Protein AF-A0A2V9L5K6-F1 (afdb_monomer_lite)

pLDDT: mean 74.14, std 23.18, range [28.92, 97.75]

Foldseek 3Di:
DDDDDDDDDDDDDPDPPDPPPPDDPDPDPPPPPPPPPDDPDDPAWDKAWAFWQDFDQFWTWGCRPNDIDIEGEPGHCPLPHDGRWTKIFTWDADPNHTHTPDIDTDLKGFPDALVCVLVQFAEEEEAEAEPAPPCPLVVVLLQVLCCVQSVHHYDDNVLLVVLVVVLVVVVVVVVCPPDDDDQVNQQDPVPRDGNPPVNPVRPDDDDDDDDDDDDDDDDDDDDDDDQDFDDQLQQQDSNPRDGHPVRSVPPDSPPPDDDDDDDDDDDPAPPPRDSFLSSCVNNVGFKYKYKYKDKDKFWDWLQWTADQHDIDGLEDPVCPVVSVVDPDIDTDIFIFIKIWIFIAGSRGHTRMIGIHTDTTQWHDDDPDRDIDGRHVVNVVVPVVSSSVVSCVRCVSSNDDDDPPPDPPDD

Sequence (410 aa):
MAEKGLMAMGIHRASIFRRLASAFALVLLGIPVGCLAREKRPSATTKAVGLVTAVDSAHLSILVGEQDVTLTTQEDFTEKVGPGARVTAWYSSKSGVNTLDWLEYPRETFALPPEQLRSQVRKVIILPNSQVPDADRLFEQIAKYVESNFGWYVAPRALAEEVRDRTLKVSSRSVDASRSPSALDSIDPETGEFDIGRYTEGKVEPKERGQAEARPRAAAGATSSAARPASTLDAIDPATGEFDMARYLQAPTQTRAGARSAPASPGPGPAPGSLIPTVAAETHVDAVLEADVVEVQAPLHRLVASWDGVEEPIAGKGSETIAKLFVLPVRGVVPASTLVLKLWDSRGNLMWSNRSGFAVLAVKEGMGNKLRERPLPEVLRNTAGVDRWLATVFASWASTPEPDAGATVR

Structure (mmCIF, N/CA/C/O backbone):
data_AF-A0A2V9L5K6-F1
#
_entry.id   AF-A0A2V9L5K6-F1
#
loop_
_atom_site.group_PDB
_atom_site.id
_atom_site.type_symbol
_atom_site.label_atom_id
_atom_site.label_alt_id
_atom_site.label_comp_id
_atom_site.label_asym_id
_atom_site.label_entity_id
_atom_site.label_seq_id
_atom_site.pdbx_PDB_ins_code
_atom_site.Cartn_x
_atom_site.Cartn_y
_atom_site.Cartn_z
_atom_site.occupancy
_atom_site.B_iso_or_equiv
_atom_site.auth_seq_id
_atom_site.auth_comp_id
_atom_site.auth_asym_id
_atom_site.auth_atom_id
_atom_site.pdbx_PDB_model_num
ATOM 1 N N . MET A 1 1 ? 87.630 -32.229 -24.831 1.00 38.72 1 MET A N 1
ATOM 2 C CA . MET A 1 1 ? 88.345 -31.307 -23.926 1.00 38.72 1 MET A CA 1
ATOM 3 C C . MET A 1 1 ? 87.337 -30.319 -23.374 1.00 38.72 1 MET A C 1
ATOM 5 O O . MET A 1 1 ? 86.568 -29.802 -24.169 1.00 38.72 1 MET A O 1
ATOM 9 N N . ALA A 1 2 ? 87.393 -30.123 -22.053 1.00 40.50 2 ALA A N 1
ATOM 10 C CA . ALA A 1 2 ? 86.672 -29.170 -21.196 1.00 40.50 2 ALA A CA 1
ATOM 11 C C . ALA A 1 2 ? 85.132 -29.310 -21.155 1.00 40.50 2 ALA A C 1
ATOM 13 O O . ALA A 1 2 ? 84.457 -29.035 -22.135 1.00 40.50 2 ALA A O 1
ATOM 14 N N . GLU A 1 3 ? 84.525 -29.944 -20.145 1.00 36.38 3 GLU A N 1
ATOM 15 C CA . GLU A 1 3 ? 84.414 -29.626 -18.698 1.00 36.38 3 GLU A CA 1
ATOM 16 C C . GLU A 1 3 ? 83.387 -28.539 -18.323 1.00 36.38 3 GLU A C 1
ATOM 18 O O . GLU A 1 3 ? 83.535 -27.384 -18.702 1.00 36.38 3 GLU A O 1
ATOM 23 N N . LYS A 1 4 ? 82.502 -28.953 -17.393 1.00 39.78 4 LYS A N 1
ATOM 24 C CA . LYS A 1 4 ? 81.854 -28.197 -16.296 1.00 39.78 4 LYS A CA 1
ATOM 25 C C . LYS A 1 4 ? 80.722 -27.224 -16.698 1.00 39.78 4 LYS A C 1
ATOM 27 O O . LYS A 1 4 ? 80.858 -26.453 -17.626 1.00 39.78 4 LYS A O 1
ATOM 32 N N . GLY A 1 5 ? 79.566 -27.176 -16.031 1.00 43.44 5 GLY A N 1
ATOM 33 C CA . GLY A 1 5 ? 79.231 -27.651 -14.692 1.00 43.44 5 GLY A CA 1
ATOM 34 C C . GLY A 1 5 ? 77.751 -28.006 -14.517 1.00 43.44 5 GLY A C 1
ATOM 35 O O . GLY A 1 5 ? 76.842 -27.342 -15.005 1.00 43.44 5 GLY A O 1
ATOM 36 N N . LEU A 1 6 ? 77.592 -29.099 -13.783 1.00 39.59 6 LEU A N 1
ATOM 37 C CA . LEU A 1 6 ? 76.429 -29.622 -13.087 1.00 39.59 6 LEU A CA 1
ATOM 38 C C . LEU A 1 6 ? 76.125 -28.744 -11.855 1.00 39.59 6 LEU A C 1
ATOM 40 O O . LEU A 1 6 ? 77.075 -28.367 -11.175 1.00 39.59 6 LEU A O 1
ATOM 44 N N . MET A 1 7 ? 74.848 -28.482 -11.552 1.00 36.16 7 MET A N 1
ATOM 45 C CA . MET A 1 7 ? 74.203 -28.464 -10.213 1.00 36.16 7 MET A CA 1
ATOM 46 C C . MET A 1 7 ? 72.877 -27.687 -10.326 1.00 36.16 7 MET A C 1
ATOM 48 O O . MET A 1 7 ? 72.876 -26.519 -10.683 1.00 36.16 7 MET A O 1
ATOM 52 N N . ALA A 1 8 ? 71.711 -28.333 -10.282 1.00 37.94 8 ALA A N 1
ATOM 53 C CA . ALA A 1 8 ? 71.059 -28.999 -9.147 1.00 37.94 8 ALA A CA 1
ATOM 54 C C . ALA A 1 8 ? 70.139 -28.051 -8.355 1.00 37.94 8 ALA A C 1
ATOM 56 O O . ALA A 1 8 ? 70.500 -26.920 -8.062 1.00 37.94 8 ALA A O 1
ATOM 57 N N . MET A 1 9 ? 68.994 -28.620 -7.953 1.00 34.00 9 MET A N 1
ATOM 58 C CA . MET A 1 9 ? 68.005 -28.125 -6.982 1.00 34.00 9 MET A CA 1
ATOM 59 C C . MET A 1 9 ? 67.113 -26.951 -7.436 1.00 34.00 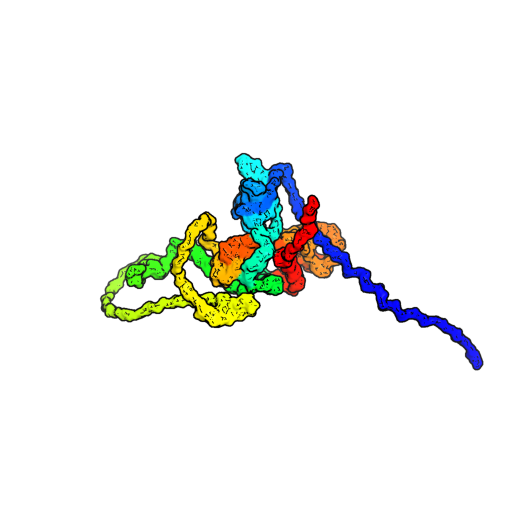9 MET A C 1
ATOM 61 O O . MET A 1 9 ? 67.586 -25.919 -7.872 1.00 34.00 9 MET A O 1
ATOM 65 N N . GLY A 1 10 ? 65.788 -27.009 -7.324 1.00 33.97 10 GLY A N 1
ATOM 66 C CA . GLY A 1 10 ? 64.962 -27.997 -6.651 1.00 33.97 10 GLY A CA 1
ATOM 67 C C . GLY A 1 10 ? 63.493 -27.860 -7.033 1.00 33.97 10 GLY A C 1
ATOM 68 O O . GLY A 1 10 ? 62.964 -26.781 -7.289 1.00 33.97 10 GLY A O 1
ATOM 69 N N . ILE A 1 11 ? 62.855 -29.021 -7.054 1.00 45.59 11 ILE A N 1
ATOM 70 C CA . ILE A 1 11 ? 61.417 -29.230 -7.072 1.00 45.59 11 ILE A CA 1
ATOM 71 C C . ILE A 1 11 ? 60.847 -28.649 -5.776 1.00 45.59 11 ILE A C 1
ATOM 73 O O . ILE A 1 11 ? 61.134 -29.180 -4.710 1.00 45.59 11 ILE A O 1
ATOM 77 N N . HIS A 1 12 ? 60.030 -27.597 -5.861 1.00 38.12 12 HIS A N 1
ATOM 78 C CA . HIS A 1 12 ? 58.938 -27.327 -4.917 1.00 38.12 12 HIS A CA 1
ATOM 79 C C . HIS A 1 12 ? 58.117 -26.109 -5.357 1.00 38.12 12 HIS A C 1
ATOM 81 O O . HIS A 1 12 ? 58.511 -24.971 -5.129 1.00 38.12 12 HIS A O 1
ATOM 87 N N . ARG A 1 13 ? 56.930 -26.358 -5.925 1.00 39.03 13 ARG A N 1
ATOM 88 C CA . ARG A 1 13 ? 55.628 -25.914 -5.377 1.00 39.03 13 ARG A CA 1
ATOM 89 C C . ARG A 1 13 ? 54.511 -26.106 -6.406 1.00 39.03 13 ARG A C 1
ATOM 91 O O . ARG A 1 13 ? 53.968 -25.166 -6.971 1.00 39.03 13 ARG A O 1
ATOM 98 N N . ALA A 1 14 ? 54.090 -27.360 -6.544 1.00 43.19 14 ALA A N 1
ATOM 99 C CA . ALA A 1 14 ? 52.667 -27.646 -6.633 1.00 43.19 14 ALA A CA 1
ATOM 100 C C . ALA A 1 14 ? 52.078 -27.397 -5.232 1.00 43.19 14 ALA A C 1
ATOM 102 O O . ALA A 1 14 ? 52.347 -28.169 -4.315 1.00 43.19 14 ALA A O 1
ATOM 103 N N . SER A 1 15 ? 51.414 -26.253 -5.039 1.00 47.47 15 SER A N 1
ATOM 104 C CA . SER A 1 15 ? 50.432 -25.949 -3.970 1.00 47.47 15 SER A CA 1
ATOM 105 C C . SER A 1 15 ? 50.264 -24.433 -3.785 1.00 47.47 15 SER A C 1
ATOM 107 O O . SER A 1 15 ? 50.561 -23.877 -2.735 1.00 47.47 15 SER A O 1
ATOM 109 N N . ILE A 1 16 ? 49.746 -23.739 -4.801 1.00 42.56 16 ILE A N 1
ATOM 110 C CA . ILE A 1 16 ? 49.091 -22.432 -4.600 1.00 42.56 16 ILE A CA 1
ATOM 111 C C . ILE A 1 16 ? 47.704 -22.501 -5.256 1.00 42.56 16 ILE A C 1
ATOM 113 O O . ILE A 1 16 ? 47.322 -21.720 -6.112 1.00 42.56 16 ILE A O 1
ATOM 117 N N . PHE A 1 17 ? 46.965 -23.539 -4.863 1.00 43.22 17 PHE A N 1
ATOM 118 C CA . PHE A 1 17 ? 45.523 -23.689 -5.031 1.00 43.22 17 PHE A CA 1
ATOM 119 C C . PHE A 1 17 ? 45.004 -24.143 -3.666 1.00 43.22 17 PHE A C 1
ATOM 121 O O . PHE A 1 17 ? 44.925 -25.335 -3.388 1.00 43.22 17 PHE A O 1
ATOM 128 N N . ARG A 1 18 ? 44.812 -23.178 -2.762 1.00 43.06 18 ARG A N 1
ATOM 129 C CA . ARG A 1 18 ? 44.017 -23.228 -1.516 1.00 43.06 18 ARG A CA 1
ATOM 130 C C . ARG A 1 18 ? 44.451 -22.040 -0.662 1.00 43.06 18 ARG A C 1
ATOM 132 O O . ARG A 1 18 ? 45.633 -21.921 -0.369 1.00 43.06 18 ARG A O 1
ATOM 139 N N . ARG A 1 19 ? 43.482 -21.232 -0.216 1.00 39.50 19 ARG A N 1
ATOM 140 C CA . ARG A 1 19 ? 43.604 -19.978 0.565 1.00 39.50 19 ARG A CA 1
ATOM 141 C C . ARG A 1 19 ? 43.652 -18.682 -0.255 1.00 39.50 19 ARG A C 1
ATOM 143 O O . ARG A 1 19 ? 44.576 -17.896 -0.132 1.00 39.50 19 ARG A O 1
ATOM 150 N N . LEU A 1 20 ? 42.608 -18.453 -1.047 1.00 34.72 20 LEU A N 1
ATOM 151 C CA . LEU A 1 20 ? 42.021 -17.117 -1.271 1.00 34.72 20 LEU A CA 1
ATOM 152 C C . LEU A 1 20 ? 40.519 -17.245 -1.611 1.00 34.72 20 LEU A C 1
ATOM 154 O O . LEU A 1 20 ? 39.944 -16.477 -2.368 1.00 34.72 20 LEU A O 1
ATOM 158 N N . ALA A 1 21 ? 39.886 -18.262 -1.024 1.00 41.84 21 ALA A N 1
ATOM 159 C CA . ALA A 1 21 ? 38.466 -18.264 -0.709 1.00 41.84 21 ALA A CA 1
ATOM 160 C C . ALA A 1 21 ? 38.393 -18.009 0.804 1.00 41.84 21 ALA A C 1
ATOM 162 O O . ALA A 1 21 ? 39.250 -18.525 1.523 1.00 41.84 21 ALA A O 1
ATOM 163 N N . SER A 1 22 ? 37.415 -17.220 1.251 1.00 43.25 22 SER A N 1
ATOM 164 C CA . SER A 1 22 ? 37.238 -16.697 2.623 1.00 43.25 22 SER A CA 1
ATOM 165 C C . SER A 1 22 ? 37.835 -15.311 2.891 1.00 43.25 22 SER A C 1
ATOM 167 O O . SER A 1 22 ? 38.705 -15.167 3.741 1.00 43.25 22 SER A O 1
ATOM 169 N N . ALA A 1 23 ? 37.326 -14.281 2.205 1.00 38.69 23 ALA A N 1
ATOM 170 C CA . ALA A 1 23 ? 37.220 -12.923 2.763 1.00 38.69 23 ALA A CA 1
ATOM 171 C C . ALA A 1 23 ? 36.282 -12.024 1.926 1.00 38.69 23 ALA A C 1
ATOM 173 O O . ALA A 1 23 ? 36.667 -10.927 1.555 1.00 38.69 23 ALA A O 1
ATOM 174 N N . PHE A 1 24 ? 35.073 -12.475 1.569 1.00 38.88 24 PHE A N 1
ATOM 175 C CA . PHE A 1 24 ? 34.048 -11.581 0.988 1.00 38.88 24 PHE A CA 1
ATOM 176 C C . PHE A 1 24 ? 32.620 -12.094 1.250 1.00 38.88 24 PHE A C 1
ATOM 178 O O . PHE A 1 24 ? 31.749 -12.073 0.390 1.00 38.88 24 PHE A O 1
ATOM 185 N N . ALA A 1 25 ? 32.391 -12.606 2.460 1.00 40.12 25 ALA A N 1
ATOM 186 C CA . ALA A 1 25 ? 31.081 -13.032 2.946 1.00 40.12 25 ALA A CA 1
ATOM 187 C C . ALA A 1 25 ? 30.922 -12.561 4.395 1.00 40.12 25 ALA A C 1
ATOM 189 O O . ALA A 1 25 ? 30.977 -13.352 5.330 1.00 40.12 25 ALA A O 1
ATOM 190 N N . LEU A 1 26 ? 30.852 -11.241 4.575 1.00 36.81 26 LEU A N 1
ATOM 191 C CA . LEU A 1 26 ? 30.445 -10.609 5.831 1.00 36.81 26 LEU A CA 1
ATOM 192 C C . LEU A 1 26 ? 30.088 -9.134 5.583 1.00 36.81 26 LEU A C 1
ATOM 194 O O . LEU A 1 26 ? 30.604 -8.225 6.223 1.00 36.81 26 LEU A O 1
ATOM 198 N N . VAL A 1 27 ? 29.187 -8.885 4.625 1.00 38.09 27 VAL A N 1
ATOM 199 C CA . VAL A 1 27 ? 28.310 -7.716 4.750 1.00 38.09 27 VAL A CA 1
ATOM 200 C C . VAL A 1 27 ? 27.248 -8.152 5.742 1.00 38.09 27 VAL A C 1
ATOM 202 O O . VAL A 1 27 ? 26.318 -8.880 5.402 1.00 38.09 27 VAL A O 1
ATOM 205 N N . LEU A 1 28 ? 27.504 -7.808 7.002 1.00 35.09 28 LEU A N 1
ATOM 206 C CA . LEU A 1 28 ? 26.550 -7.890 8.089 1.00 35.09 28 LEU A CA 1
ATOM 207 C C . LEU A 1 28 ? 25.177 -7.439 7.590 1.00 35.09 28 LEU A C 1
ATOM 209 O O . LEU A 1 28 ? 25.017 -6.316 7.111 1.00 35.09 28 LEU A O 1
ATOM 213 N N . LEU A 1 29 ? 24.204 -8.328 7.783 1.00 39.28 29 LEU A N 1
ATOM 214 C CA . LEU A 1 29 ? 22.830 -8.018 8.157 1.00 39.28 29 LEU A CA 1
ATOM 215 C C . LEU A 1 29 ? 22.841 -7.075 9.375 1.00 39.28 29 LEU A C 1
ATOM 217 O O . LEU A 1 29 ? 22.486 -7.445 10.487 1.00 39.28 29 LEU A O 1
ATOM 221 N N . GLY A 1 30 ? 23.306 -5.847 9.182 1.00 28.92 30 GLY A N 1
ATOM 222 C CA . GLY A 1 30 ? 22.837 -4.731 9.965 1.00 28.92 30 GLY A CA 1
ATOM 223 C C . GLY A 1 30 ? 21.522 -4.360 9.325 1.00 28.92 30 GLY A C 1
ATOM 224 O O . GLY A 1 30 ? 21.530 -3.668 8.316 1.00 28.92 30 GLY A O 1
ATOM 225 N N . ILE A 1 31 ? 20.411 -4.859 9.867 1.00 35.56 31 ILE A N 1
ATOM 226 C CA . ILE A 1 31 ? 19.128 -4.183 9.696 1.00 35.56 31 ILE A CA 1
ATOM 227 C C . ILE A 1 31 ? 19.414 -2.756 10.174 1.00 35.56 31 ILE A C 1
ATOM 229 O O . ILE A 1 31 ? 19.696 -2.585 11.366 1.00 35.56 31 ILE A O 1
ATOM 233 N N . PRO A 1 32 ? 19.452 -1.736 9.298 1.00 33.44 32 PRO A N 1
ATOM 234 C CA . PRO A 1 32 ? 19.466 -0.387 9.803 1.00 33.44 32 PRO A CA 1
ATOM 235 C C . PRO A 1 32 ? 18.114 -0.252 10.491 1.00 33.44 32 PRO A C 1
ATOM 237 O O . PRO A 1 32 ? 17.070 -0.226 9.842 1.00 33.44 32 PRO A O 1
ATOM 240 N N . VAL A 1 33 ? 18.122 -0.233 11.824 1.00 38.38 33 VAL A N 1
ATOM 241 C CA . VAL A 1 33 ? 17.042 0.387 12.581 1.00 38.38 33 VAL A CA 1
ATOM 242 C C . VAL A 1 33 ? 17.046 1.818 12.075 1.00 38.38 33 VAL A C 1
ATOM 244 O O . VAL A 1 33 ? 17.880 2.626 12.483 1.00 38.38 33 VAL A O 1
ATOM 247 N N . GLY A 1 34 ? 16.231 2.062 11.049 1.00 32.78 34 GLY A N 1
ATOM 248 C CA . GLY A 1 34 ? 16.159 3.331 10.365 1.00 32.78 34 GLY A CA 1
ATOM 249 C C . GLY A 1 34 ? 15.853 4.371 11.418 1.00 32.78 34 GLY A C 1
ATOM 250 O O . GLY A 1 34 ? 14.758 4.392 11.978 1.00 32.78 34 GLY A O 1
ATOM 251 N N . CYS A 1 35 ? 16.847 5.199 11.723 1.00 32.03 35 CYS A N 1
ATOM 252 C CA . CYS A 1 35 ? 16.640 6.441 12.432 1.00 32.03 35 CYS A CA 1
ATOM 253 C C . CYS A 1 35 ? 15.655 7.241 11.586 1.00 32.03 35 CYS A C 1
ATOM 255 O O . CYS A 1 35 ? 16.045 7.861 10.598 1.00 32.03 35 CYS A O 1
ATOM 257 N N . LEU A 1 36 ? 14.374 7.173 11.956 1.00 44.22 36 LEU A N 1
ATOM 258 C CA . LEU A 1 36 ? 13.336 8.049 11.440 1.00 44.22 36 LEU A CA 1
ATOM 259 C C . LEU A 1 36 ? 13.895 9.471 11.461 1.00 44.22 36 LEU A C 1
ATOM 261 O O . LEU A 1 36 ? 14.429 9.917 12.484 1.00 44.22 36 LEU A O 1
ATOM 265 N N . ALA A 1 37 ? 13.831 10.143 10.311 1.00 38.50 37 ALA A N 1
ATOM 266 C CA . ALA A 1 37 ? 14.190 11.542 10.181 1.00 38.50 37 ALA A CA 1
ATOM 267 C C . ALA A 1 37 ? 13.464 12.317 11.287 1.00 38.50 37 ALA A C 1
ATOM 269 O O . ALA A 1 37 ? 12.241 12.421 11.307 1.00 38.50 37 ALA A O 1
ATOM 270 N N . ARG A 1 38 ? 14.233 12.764 12.282 1.00 41.44 38 ARG A N 1
ATOM 271 C CA . ARG A 1 38 ? 13.716 13.383 13.499 1.00 41.44 38 ARG A CA 1
ATOM 272 C C . ARG A 1 38 ? 13.349 14.826 13.179 1.00 41.44 38 ARG A C 1
ATOM 274 O O . ARG A 1 38 ? 14.139 15.735 13.431 1.00 41.44 38 ARG A O 1
ATOM 281 N N . GLU A 1 39 ? 12.166 15.026 12.605 1.00 50.97 39 GLU A N 1
ATOM 282 C CA . GLU A 1 39 ? 11.529 16.338 12.584 1.00 50.97 39 GLU A CA 1
ATOM 283 C C . GLU A 1 39 ? 11.343 16.846 14.020 1.00 50.97 39 GLU A C 1
ATOM 285 O O . GLU A 1 39 ? 11.241 16.094 14.998 1.00 50.97 39 GLU A O 1
ATOM 290 N N . LYS A 1 40 ? 11.482 18.161 14.171 1.00 51.03 40 LYS A N 1
ATOM 291 C CA . LYS A 1 40 ? 11.751 18.828 15.444 1.00 51.03 40 LYS A CA 1
ATOM 292 C C . LYS A 1 40 ? 10.516 18.726 16.354 1.00 51.03 40 LYS A C 1
ATOM 294 O O . LYS A 1 40 ? 9.575 19.494 16.207 1.00 51.03 40 LYS A O 1
ATOM 299 N N . ARG A 1 41 ? 10.537 17.773 17.296 1.00 55.81 41 ARG A N 1
ATOM 300 C CA . ARG A 1 41 ? 9.456 17.518 18.272 1.00 55.81 41 ARG A CA 1
ATOM 301 C C . ARG A 1 41 ? 9.029 18.801 19.014 1.00 55.81 41 ARG A C 1
ATOM 303 O O . ARG A 1 41 ? 9.913 19.476 19.553 1.00 55.81 41 ARG A O 1
ATOM 310 N N . PRO A 1 42 ? 7.724 19.116 19.120 1.00 60.06 42 PRO A N 1
ATOM 311 C CA . PRO A 1 42 ? 7.254 20.249 19.912 1.00 60.06 42 PRO A CA 1
ATOM 312 C C . PRO A 1 42 ? 7.340 19.947 21.419 1.00 60.06 42 PRO A C 1
ATOM 314 O O . PRO A 1 42 ? 7.008 18.851 21.869 1.00 60.06 42 PRO A O 1
ATOM 317 N N . SER A 1 43 ? 7.789 20.922 22.214 1.00 63.22 43 SER A N 1
ATOM 318 C CA . SER A 1 43 ? 8.178 20.758 23.627 1.00 63.22 43 SER A CA 1
ATOM 319 C C . SER A 1 43 ? 7.032 20.772 24.654 1.00 63.22 43 SER A C 1
ATOM 321 O O . SER A 1 43 ? 7.303 20.617 25.840 1.00 63.22 43 SER A O 1
ATOM 323 N N . ALA A 1 44 ? 5.774 20.943 24.233 1.00 71.19 44 ALA A N 1
ATOM 324 C CA . ALA A 1 44 ? 4.602 21.042 25.117 1.00 71.19 44 ALA A CA 1
ATOM 325 C C . ALA A 1 44 ? 3.460 20.092 24.700 1.00 71.19 44 ALA A C 1
ATOM 327 O O . ALA A 1 44 ? 2.305 20.501 24.618 1.00 71.19 44 ALA A O 1
ATOM 328 N N . THR A 1 45 ? 3.794 18.839 24.383 1.00 85.62 45 THR A N 1
ATOM 329 C CA . THR A 1 45 ? 2.851 17.854 23.832 1.00 85.62 45 THR A CA 1
ATOM 330 C C . THR A 1 45 ? 2.637 16.677 24.780 1.00 85.62 45 THR A C 1
ATOM 332 O O . THR A 1 45 ? 3.585 16.148 25.364 1.00 85.62 45 THR A O 1
ATOM 335 N N . THR A 1 46 ? 1.381 16.259 24.938 1.00 94.38 46 THR A N 1
ATOM 336 C CA . THR A 1 46 ? 1.013 15.022 25.633 1.00 94.38 46 THR A CA 1
ATOM 337 C C . THR A 1 46 ? 1.194 13.851 24.678 1.00 94.38 46 THR A C 1
ATOM 339 O O . THR A 1 46 ? 0.827 13.940 23.509 1.00 94.38 46 THR A O 1
ATOM 342 N N . LYS A 1 47 ? 1.759 12.746 25.171 1.00 95.69 47 LYS A N 1
ATOM 343 C CA . LYS A 1 47 ? 1.986 11.525 24.392 1.00 95.69 47 LYS A CA 1
ATOM 344 C C . LYS A 1 47 ? 0.906 10.484 24.700 1.00 95.69 47 LYS A C 1
ATOM 346 O O . LYS A 1 47 ? 0.784 10.067 25.848 1.00 95.69 47 LYS A O 1
ATOM 351 N N . ALA A 1 48 ? 0.206 10.012 23.675 1.00 95.75 48 ALA A N 1
ATOM 352 C CA . ALA A 1 48 ? -0.704 8.869 23.714 1.00 95.75 48 ALA A CA 1
ATOM 353 C C . ALA A 1 48 ? -0.117 7.702 22.908 1.00 95.75 48 ALA A C 1
ATOM 355 O O . ALA A 1 48 ? 0.354 7.893 21.791 1.00 95.75 48 ALA A O 1
ATOM 356 N N . VAL A 1 49 ? -0.135 6.490 23.465 1.00 96.06 49 VAL A N 1
ATOM 357 C CA . VAL A 1 49 ? 0.252 5.253 22.763 1.00 96.06 49 VAL A CA 1
ATOM 358 C C . VAL A 1 49 ? -0.920 4.293 22.867 1.00 96.06 49 VAL A C 1
ATOM 360 O O . VAL A 1 49 ? -1.311 3.943 23.979 1.00 96.06 49 VAL A O 1
ATOM 363 N N . GLY A 1 50 ? -1.474 3.865 21.738 1.00 93.75 50 GLY A N 1
ATOM 364 C CA . GLY A 1 50 ? -2.714 3.093 21.743 1.00 93.75 50 GLY A CA 1
ATOM 365 C C . GLY A 1 50 ? -3.071 2.497 20.390 1.00 93.75 50 GLY A C 1
ATOM 366 O O . GLY A 1 50 ? -2.257 2.528 19.467 1.00 93.75 50 GLY A O 1
ATOM 367 N N . LEU A 1 51 ? -4.271 1.928 20.297 1.00 91.50 51 LEU A N 1
ATOM 368 C CA . LEU A 1 51 ? -4.826 1.373 19.060 1.00 91.50 51 LEU A CA 1
ATOM 369 C C . LEU A 1 51 ? -5.830 2.354 18.462 1.00 91.50 51 LEU A C 1
ATOM 371 O O . LEU A 1 51 ? -6.686 2.854 19.182 1.00 91.50 51 LEU A O 1
ATOM 375 N N . VAL A 1 52 ? -5.758 2.613 17.161 1.00 92.06 52 VAL A N 1
ATOM 376 C CA . VAL A 1 52 ? -6.764 3.433 16.479 1.00 92.06 52 VAL A CA 1
ATOM 377 C C . VAL A 1 52 ? -8.110 2.719 16.511 1.00 92.06 52 VAL A C 1
ATOM 379 O O . VAL A 1 52 ? -8.200 1.553 16.143 1.00 92.06 52 VAL A O 1
ATOM 382 N N . THR A 1 53 ? -9.161 3.398 16.953 1.00 90.19 53 THR A N 1
ATOM 383 C CA . THR A 1 53 ? -10.535 2.868 16.992 1.00 90.19 53 THR A CA 1
ATOM 384 C C . THR A 1 53 ? -11.364 3.386 15.827 1.00 90.19 53 THR A C 1
ATOM 386 O O . THR A 1 53 ? -12.162 2.645 15.257 1.00 90.19 53 THR A O 1
ATOM 389 N N . ALA A 1 54 ? -11.135 4.637 15.437 1.00 90.19 54 ALA A N 1
ATOM 390 C CA . ALA A 1 54 ? -11.776 5.285 14.305 1.00 90.19 54 ALA A CA 1
ATOM 391 C C . ALA A 1 54 ? -10.836 6.324 13.686 1.00 90.19 54 ALA A C 1
ATOM 393 O O . ALA A 1 54 ? -10.039 6.954 14.385 1.00 90.19 54 ALA A O 1
ATOM 394 N N . VAL A 1 55 ? -10.952 6.513 12.376 1.00 91.56 55 VAL A N 1
ATOM 395 C CA . VAL A 1 55 ? -10.223 7.527 11.614 1.00 91.56 55 VAL A CA 1
ATOM 396 C C . VAL A 1 55 ? -11.170 8.127 10.583 1.00 91.56 55 VAL A C 1
ATOM 398 O O . VAL A 1 55 ? -11.874 7.401 9.882 1.00 91.56 55 VAL A O 1
ATOM 401 N N . ASP A 1 56 ? -11.195 9.448 10.510 1.00 92.56 56 ASP A N 1
ATOM 402 C CA . ASP A 1 56 ? -11.830 10.210 9.443 1.00 92.56 56 ASP A CA 1
ATOM 403 C C . ASP A 1 56 ? -10.886 11.339 8.987 1.00 92.56 56 ASP A C 1
ATOM 405 O O . ASP A 1 56 ? -9.758 11.459 9.475 1.00 92.56 56 ASP A O 1
ATOM 409 N N . SER A 1 57 ? -11.313 12.148 8.016 1.00 90.12 57 SER A N 1
ATOM 410 C CA . SER A 1 57 ? -10.471 13.196 7.425 1.00 90.12 57 SER A CA 1
ATOM 411 C C . SER A 1 57 ? -10.073 14.312 8.404 1.00 90.12 57 SER A C 1
ATOM 413 O O . SER A 1 57 ? -9.157 15.076 8.113 1.00 90.12 57 SER A O 1
ATOM 415 N N . ALA A 1 58 ? -10.773 14.454 9.534 1.00 95.81 58 ALA A N 1
ATOM 416 C CA . ALA A 1 58 ? -10.579 15.520 10.519 1.00 95.81 58 ALA A CA 1
ATOM 417 C C . ALA A 1 58 ? -10.337 15.007 11.951 1.00 95.81 58 ALA A C 1
ATOM 419 O O . ALA A 1 58 ? -9.896 15.777 12.811 1.00 95.81 58 ALA A O 1
ATOM 420 N N . HIS A 1 59 ? -10.587 13.728 12.224 1.00 96.69 59 HIS A N 1
ATOM 421 C CA . HIS A 1 59 ? -10.509 13.129 13.546 1.00 96.69 59 HIS A CA 1
ATOM 422 C C . HIS A 1 59 ? -9.820 11.763 13.540 1.00 96.69 59 HIS A C 1
ATOM 424 O O . HIS A 1 59 ? -9.966 10.940 12.639 1.00 96.69 59 HIS A O 1
ATOM 430 N N . LEU A 1 60 ? -9.090 11.502 14.620 1.00 96.38 60 LEU A N 1
ATOM 431 C CA . LEU A 1 60 ? -8.436 10.234 14.904 1.00 96.38 60 LEU A CA 1
ATOM 432 C C . LEU A 1 60 ? -8.750 9.840 16.347 1.00 96.38 60 LEU A C 1
ATOM 434 O O . LEU A 1 60 ? -8.396 10.575 17.266 1.00 96.38 60 LEU A O 1
ATOM 438 N N . SER A 1 61 ? -9.395 8.696 16.553 1.00 96.69 61 SER A N 1
ATOM 439 C CA . SER A 1 61 ? -9.683 8.165 17.891 1.00 96.69 61 SER A CA 1
ATOM 440 C C . SER A 1 61 ? -8.723 7.028 18.226 1.00 96.69 61 SER A C 1
ATOM 442 O O . SER A 1 61 ? -8.475 6.151 17.395 1.00 96.69 61 SER A O 1
ATOM 444 N N . ILE A 1 62 ? -8.123 7.090 19.415 1.00 96.88 62 ILE A N 1
ATOM 445 C CA . ILE A 1 62 ? -7.086 6.166 19.877 1.00 96.88 62 ILE A CA 1
ATOM 446 C C . ILE A 1 62 ? -7.477 5.618 21.249 1.00 96.88 62 ILE A C 1
ATOM 448 O O . ILE A 1 62 ? -7.536 6.361 22.228 1.00 96.88 62 ILE A O 1
ATOM 452 N N . LEU A 1 63 ? -7.613 4.299 21.345 1.00 95.50 63 LEU A N 1
ATOM 453 C CA . LEU A 1 63 ? -7.765 3.581 22.602 1.00 95.50 63 LEU A CA 1
ATOM 454 C C . LEU A 1 63 ? -6.421 3.501 23.335 1.00 95.50 63 LEU A C 1
ATOM 456 O O . LEU A 1 63 ? -5.522 2.747 22.946 1.00 95.50 63 LEU A O 1
ATOM 460 N N . VAL A 1 64 ? -6.293 4.269 24.414 1.00 96.38 64 VAL A N 1
ATOM 461 C CA . VAL A 1 64 ? -5.135 4.313 25.313 1.00 96.38 64 VAL A CA 1
ATOM 462 C C . VAL A 1 64 ? -5.518 3.644 26.634 1.00 96.38 64 VAL A C 1
ATOM 464 O O . VAL A 1 64 ? -6.155 4.242 27.501 1.00 96.38 64 VAL A O 1
ATOM 467 N N . GLY A 1 65 ? -5.140 2.374 26.796 1.00 93.62 65 GLY A N 1
ATOM 468 C CA . GLY A 1 65 ? -5.628 1.559 27.911 1.00 93.62 65 GLY A CA 1
ATOM 469 C C . GLY A 1 65 ? -7.125 1.287 27.751 1.00 93.62 65 GLY A C 1
ATOM 470 O O . GLY A 1 65 ? -7.518 0.619 26.802 1.00 93.62 65 GLY A O 1
ATOM 471 N N . GLU A 1 66 ? -7.946 1.821 28.654 1.00 94.62 66 GLU A N 1
ATOM 472 C CA . GLU A 1 66 ? -9.417 1.722 28.600 1.00 94.62 66 GLU A CA 1
ATOM 473 C C . GLU A 1 66 ? -10.094 3.027 28.147 1.00 94.62 66 GLU A C 1
ATOM 475 O O . GLU A 1 66 ? -11.318 3.106 28.080 1.00 94.62 66 GLU A O 1
ATOM 480 N N . GLN A 1 67 ? -9.314 4.072 27.866 1.00 96.38 67 GLN A N 1
ATOM 481 C CA . GLN A 1 67 ? -9.833 5.389 27.505 1.00 96.38 67 GLN A CA 1
ATOM 482 C C . GLN A 1 67 ? -9.708 5.616 26.004 1.00 96.38 67 GLN A C 1
ATOM 484 O O . GLN A 1 67 ? -8.627 5.437 25.445 1.00 96.38 67 GLN A O 1
ATOM 489 N N . ASP A 1 68 ? -10.793 6.049 25.364 1.00 96.62 68 ASP A N 1
ATOM 490 C CA . ASP A 1 68 ? -10.746 6.503 23.976 1.00 96.62 68 ASP A CA 1
ATOM 491 C C . ASP A 1 68 ? -10.409 7.999 23.928 1.00 96.62 68 ASP A C 1
ATOM 493 O O . ASP A 1 68 ? -11.048 8.823 24.590 1.00 96.62 68 ASP A O 1
ATOM 497 N N . VAL A 1 69 ? -9.367 8.347 23.178 1.00 97.25 69 VAL A N 1
ATOM 498 C CA . VAL A 1 69 ? -8.880 9.715 23.013 1.00 97.25 69 VAL A CA 1
ATOM 499 C C . VAL A 1 69 ? -9.127 10.147 21.575 1.00 97.25 69 VAL A C 1
ATOM 501 O O . VAL A 1 69 ? -8.400 9.745 20.669 1.00 97.25 69 VAL A O 1
ATOM 504 N N . THR A 1 70 ? -10.115 11.016 21.369 1.00 97.75 70 THR A N 1
ATOM 505 C CA . THR A 1 70 ? -10.369 11.644 20.067 1.00 97.75 70 THR A CA 1
ATOM 506 C C . THR A 1 70 ? -9.469 12.862 19.876 1.00 97.75 70 THR A C 1
ATOM 508 O O . THR A 1 70 ? -9.434 13.775 20.706 1.00 97.75 70 THR A O 1
ATOM 511 N N . LEU A 1 71 ? -8.740 12.874 18.765 1.00 97.50 71 LEU A N 1
ATOM 512 C CA . LEU A 1 71 ? -7.812 13.916 18.352 1.00 97.50 71 LEU A CA 1
ATOM 513 C C . LEU A 1 71 ? -8.331 14.575 17.076 1.00 97.50 71 LEU A C 1
ATOM 515 O O . LEU A 1 71 ? -8.733 13.889 16.146 1.00 97.50 71 LEU A O 1
ATOM 519 N N . THR A 1 72 ? -8.301 15.902 17.017 1.00 97.06 72 THR A N 1
ATOM 520 C CA . THR A 1 72 ? -8.575 16.664 15.792 1.00 97.06 72 THR A CA 1
ATOM 521 C C . THR A 1 72 ? -7.284 16.823 15.005 1.00 97.06 72 THR A C 1
ATOM 523 O O . THR A 1 72 ? -6.266 17.214 15.575 1.00 97.06 72 THR A O 1
ATOM 526 N N . THR A 1 73 ? -7.320 16.552 13.709 1.00 95.56 73 THR A N 1
ATOM 527 C CA . THR A 1 73 ? -6.173 16.622 12.802 1.00 95.56 73 THR A CA 1
ATOM 528 C C . THR A 1 73 ? -6.433 17.607 11.661 1.00 95.56 73 THR A C 1
ATOM 530 O O . THR A 1 73 ? -7.576 17.845 11.281 1.00 95.56 73 THR A O 1
ATOM 533 N N . GLN A 1 74 ? -5.366 18.214 11.138 1.00 93.50 74 GLN A N 1
ATOM 534 C CA . GLN A 1 74 ? -5.403 19.001 9.895 1.00 93.50 74 GLN A CA 1
ATOM 535 C C . GLN A 1 74 ? -5.026 18.166 8.665 1.00 93.50 74 GLN A C 1
ATOM 537 O O . GLN A 1 74 ? -5.286 18.573 7.537 1.00 93.50 74 GLN A O 1
ATOM 542 N N . GLU A 1 75 ? -4.374 17.030 8.891 1.00 92.00 75 GLU A N 1
ATOM 543 C CA . GLU A 1 75 ? -3.952 16.091 7.865 1.00 92.00 75 GLU A CA 1
ATOM 544 C C . GLU A 1 75 ? -4.921 14.910 7.821 1.00 92.00 75 GLU A C 1
ATOM 546 O O . GLU A 1 75 ? -5.327 14.395 8.867 1.00 92.00 75 GLU A O 1
ATOM 551 N N . ASP A 1 76 ? -5.266 14.475 6.612 1.00 87.75 76 ASP A N 1
ATOM 552 C CA . ASP A 1 76 ? -6.091 13.293 6.404 1.00 87.75 76 ASP A CA 1
ATOM 553 C C . ASP A 1 76 ? -5.241 12.023 6.581 1.00 87.75 76 ASP A C 1
ATOM 555 O O . ASP A 1 76 ? -4.330 11.732 5.798 1.00 87.75 76 ASP A O 1
ATOM 559 N N . PHE A 1 77 ? -5.530 11.273 7.646 1.00 87.00 77 PHE A N 1
ATOM 560 C CA . PHE A 1 77 ? -4.848 10.019 7.970 1.00 87.00 77 PHE A CA 1
ATOM 561 C C . PHE A 1 77 ? -5.610 8.774 7.502 1.00 87.00 77 PHE A C 1
ATOM 563 O O . PHE A 1 77 ? -5.109 7.668 7.718 1.00 87.00 77 PHE A O 1
ATOM 570 N N . THR A 1 78 ? -6.763 8.913 6.838 1.00 79.00 78 THR A N 1
ATOM 571 C CA . THR A 1 78 ? -7.604 7.774 6.413 1.00 79.00 78 THR A CA 1
ATOM 572 C C . THR A 1 78 ? -6.883 6.813 5.465 1.00 79.00 78 THR A C 1
ATOM 574 O O . THR A 1 78 ? -7.140 5.610 5.472 1.00 79.00 78 THR A O 1
ATOM 577 N N . GLU A 1 79 ? -5.917 7.308 4.687 1.00 71.75 79 GLU A N 1
ATOM 578 C CA . GLU A 1 79 ? -5.081 6.479 3.813 1.00 71.75 79 GLU A CA 1
ATOM 579 C C . GLU A 1 79 ? -3.839 5.898 4.502 1.00 71.75 79 GLU A C 1
ATOM 581 O O . GLU A 1 79 ? -3.189 5.005 3.957 1.00 71.75 79 GLU A O 1
ATOM 586 N N . LYS A 1 80 ? -3.481 6.416 5.681 1.00 80.06 80 LYS A N 1
ATOM 587 C CA . LYS A 1 80 ? -2.206 6.137 6.360 1.00 80.06 80 LYS A CA 1
ATOM 588 C C . LYS A 1 80 ? -2.362 5.182 7.529 1.00 80.06 80 LYS A C 1
ATOM 590 O O . LYS A 1 80 ? -1.434 4.441 7.841 1.00 80.06 80 LYS A O 1
ATOM 595 N N . VAL A 1 81 ? -3.513 5.230 8.190 1.00 84.19 81 VAL A N 1
ATOM 596 C CA . VAL A 1 81 ? -3.773 4.509 9.428 1.00 84.19 81 VAL A CA 1
ATOM 597 C C . VAL A 1 81 ? -5.205 3.997 9.400 1.00 84.19 81 VAL A C 1
ATOM 599 O O . VAL A 1 81 ? -6.112 4.747 9.069 1.00 84.19 81 VAL A O 1
ATOM 602 N N . GLY A 1 82 ? -5.410 2.727 9.746 1.00 78.44 82 GLY A N 1
ATOM 603 C CA . GLY A 1 82 ? -6.739 2.127 9.876 1.00 78.44 82 GLY A CA 1
ATOM 604 C C . GLY A 1 82 ? -7.083 1.773 11.327 1.00 78.44 82 GLY A C 1
ATOM 605 O O . GLY A 1 82 ? -6.188 1.736 12.179 1.00 78.44 82 GLY A O 1
ATOM 606 N N . PRO A 1 83 ? -8.358 1.471 11.630 1.00 82.06 83 PRO A N 1
ATOM 607 C CA . PRO A 1 83 ? -8.740 0.884 12.912 1.00 82.06 83 PRO A CA 1
ATOM 608 C C . PRO A 1 83 ? -7.905 -0.367 13.236 1.00 82.06 83 PRO A C 1
ATOM 610 O O . PRO A 1 83 ? -7.602 -1.172 12.358 1.00 82.06 83 PRO A O 1
ATOM 613 N N . GLY A 1 84 ? -7.502 -0.516 14.496 1.00 78.56 84 GLY A N 1
ATOM 614 C CA . GLY A 1 84 ? -6.580 -1.545 14.977 1.00 78.56 84 GLY A CA 1
ATOM 615 C C . GLY A 1 84 ? -5.098 -1.165 14.890 1.00 78.56 84 GLY A C 1
ATOM 616 O O . GLY A 1 84 ? -4.268 -1.834 15.504 1.00 78.56 84 GLY A O 1
ATOM 617 N N . ALA A 1 85 ? -4.733 -0.077 14.200 1.00 83.31 85 ALA A N 1
ATOM 618 C CA . ALA A 1 85 ? -3.340 0.349 14.105 1.00 83.31 85 ALA A CA 1
ATOM 619 C C . ALA A 1 85 ? -2.777 0.788 15.455 1.00 83.31 85 ALA A C 1
ATOM 621 O O . ALA A 1 85 ? -3.306 1.695 16.097 1.00 83.31 85 ALA A O 1
ATOM 622 N N . ARG A 1 86 ? -1.648 0.206 15.867 1.00 88.94 86 ARG A N 1
ATOM 623 C CA . ARG A 1 86 ? -0.905 0.699 17.028 1.00 88.94 86 ARG A CA 1
ATOM 624 C C . ARG A 1 86 ? -0.154 1.967 16.651 1.00 88.94 86 ARG A C 1
ATOM 626 O O . ARG A 1 86 ? 0.792 1.897 15.881 1.00 88.94 86 ARG A O 1
ATOM 633 N N . VAL A 1 87 ? -0.509 3.096 17.247 1.00 93.81 87 VAL A N 1
ATOM 634 C CA . VAL A 1 87 ? 0.100 4.399 16.957 1.00 93.81 87 VAL A CA 1
ATOM 635 C C . VAL A 1 87 ? 0.658 5.056 18.211 1.00 93.81 87 VAL A C 1
ATOM 637 O O . VAL A 1 87 ? 0.296 4.721 19.342 1.00 93.81 87 VAL A O 1
ATOM 640 N N . THR A 1 88 ? 1.553 6.015 18.002 1.00 95.38 88 THR A N 1
ATOM 641 C CA . THR A 1 88 ? 1.970 6.972 19.019 1.00 95.38 88 THR A CA 1
ATOM 642 C C . THR A 1 88 ? 1.610 8.374 18.549 1.00 95.38 88 THR A C 1
ATOM 644 O O . THR A 1 88 ? 2.166 8.867 17.574 1.00 95.38 88 THR A O 1
ATOM 647 N N . ALA A 1 89 ? 0.687 9.021 19.249 1.00 96.12 89 ALA A N 1
ATOM 648 C CA . ALA A 1 89 ? 0.260 10.381 18.972 1.00 96.12 89 ALA A CA 1
ATOM 649 C C . ALA A 1 89 ? 0.868 11.356 19.982 1.00 96.12 89 ALA A C 1
ATOM 651 O O . ALA A 1 89 ? 0.910 11.088 21.183 1.00 96.12 89 ALA A O 1
ATOM 652 N N . TRP A 1 90 ? 1.300 12.512 19.494 1.00 96.38 90 TRP A N 1
ATOM 653 C CA . TRP A 1 90 ? 1.612 13.685 20.296 1.00 96.38 90 TRP A CA 1
ATOM 654 C C . TRP A 1 90 ? 0.568 14.739 19.987 1.00 96.38 90 TRP A C 1
ATOM 656 O O . TRP A 1 90 ? 0.333 15.056 18.822 1.00 96.38 90 TRP A O 1
ATOM 666 N N . TYR A 1 91 ? -0.070 15.257 21.025 1.00 96.44 91 TYR A N 1
ATOM 667 C CA . TYR A 1 91 ? -1.157 16.210 20.877 1.00 96.44 91 TYR A CA 1
ATOM 668 C C . TYR A 1 91 ? -1.093 17.291 21.949 1.00 96.44 91 TYR A C 1
ATOM 670 O O . TYR A 1 91 ? -0.536 17.098 23.037 1.00 96.44 91 TYR A O 1
ATOM 678 N N . SER A 1 92 ? -1.711 18.425 21.653 1.00 95.69 92 SER A N 1
ATOM 679 C CA . SER A 1 92 ? -1.883 19.536 22.573 1.00 95.69 92 SER A CA 1
ATOM 680 C C . SER A 1 92 ? -3.364 19.696 22.897 1.00 95.69 92 SER A C 1
ATOM 682 O O . SER A 1 92 ? -4.228 19.535 22.038 1.00 95.69 92 SER A O 1
ATOM 684 N N . SER A 1 93 ? -3.676 19.971 24.164 1.00 95.06 93 SER A N 1
ATOM 685 C CA . SER A 1 93 ? -5.056 20.192 24.601 1.00 95.06 93 SER A CA 1
ATOM 686 C C . SER A 1 93 ? -5.281 21.682 24.831 1.00 95.06 93 SER A C 1
ATOM 688 O O . SER A 1 93 ? -4.590 22.300 25.644 1.00 95.06 93 SER A O 1
ATOM 690 N N . LYS A 1 94 ? -6.224 22.278 24.097 1.00 94.12 94 LYS A N 1
ATOM 691 C CA . LYS A 1 94 ? -6.617 23.686 24.241 1.00 94.12 94 LYS A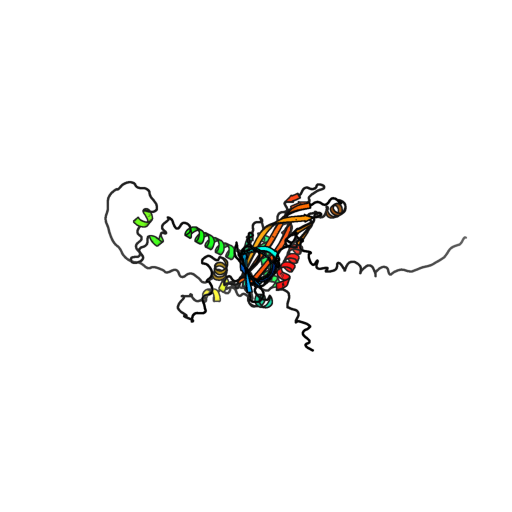 CA 1
ATOM 692 C C . LYS A 1 94 ? -8.130 23.761 24.359 1.00 94.12 94 LYS A C 1
ATOM 694 O O . LYS A 1 94 ? -8.846 23.301 23.477 1.00 94.12 94 LYS A O 1
ATOM 699 N N . SER A 1 95 ? -8.617 24.332 25.460 1.00 93.00 95 SER A N 1
ATOM 700 C CA . SER A 1 95 ? -10.058 24.476 25.722 1.00 93.00 95 SER A CA 1
ATOM 701 C C . SER A 1 95 ? -10.836 23.150 25.657 1.00 93.00 95 SER A C 1
ATOM 703 O O . SER A 1 95 ? -11.975 23.122 25.206 1.00 93.00 95 SER A O 1
ATOM 705 N N . GLY A 1 96 ? -10.210 22.042 26.075 1.00 92.25 96 GLY A N 1
ATOM 706 C CA . GLY A 1 96 ? -10.813 20.704 26.044 1.00 92.25 96 GLY A CA 1
ATOM 707 C C . GLY A 1 96 ? -10.792 20.013 24.676 1.00 92.25 96 GLY A C 1
ATOM 708 O O . GLY A 1 96 ? -11.205 18.862 24.585 1.00 92.25 96 GLY A O 1
ATOM 709 N N . VAL A 1 97 ? -10.285 20.670 23.629 1.00 96.12 97 VAL A N 1
ATOM 710 C CA . VAL A 1 97 ? -10.071 20.057 22.314 1.00 96.12 97 VAL A CA 1
ATOM 711 C C . VAL A 1 97 ? -8.633 19.565 22.227 1.00 96.12 97 VAL A C 1
ATOM 713 O O . VAL A 1 97 ? -7.690 20.332 22.436 1.00 96.12 97 VAL A O 1
ATOM 716 N N . ASN A 1 98 ? -8.466 18.285 21.908 1.00 97.19 98 ASN A N 1
ATOM 717 C CA . ASN A 1 98 ? -7.162 17.689 21.659 1.00 97.19 98 ASN A CA 1
ATOM 718 C C . ASN A 1 98 ? -6.825 17.832 20.173 1.00 97.19 98 ASN A C 1
ATOM 720 O O . ASN A 1 98 ? -7.504 17.252 19.328 1.00 97.19 98 ASN A O 1
ATOM 724 N N . THR A 1 99 ? -5.792 18.601 19.846 1.00 96.56 99 THR A N 1
ATOM 725 C CA . THR A 1 99 ? -5.285 18.755 18.479 1.00 96.56 99 THR A CA 1
ATOM 726 C C . THR A 1 99 ? -4.035 17.907 18.301 1.00 96.56 99 THR A C 1
ATOM 728 O O . THR A 1 99 ? -3.086 18.035 19.072 1.00 96.56 99 THR A O 1
ATOM 731 N N . LEU A 1 100 ? -4.047 17.032 17.297 1.00 96.31 100 LEU A N 1
ATOM 732 C CA . LEU A 1 100 ? -2.914 16.201 16.918 1.00 96.31 100 LEU A CA 1
ATOM 733 C C . LEU A 1 100 ? -1.790 17.088 16.371 1.00 96.31 100 LEU A C 1
ATOM 735 O O . LEU A 1 100 ? -1.981 17.802 15.390 1.00 96.31 100 LEU A O 1
ATOM 739 N N . ASP A 1 101 ? -0.622 17.019 17.004 1.00 94.31 101 ASP A N 1
ATOM 740 C CA . ASP A 1 101 ? 0.574 17.741 16.568 1.00 94.31 101 ASP A CA 1
ATOM 741 C C . ASP A 1 101 ? 1.494 16.838 15.733 1.00 94.31 101 ASP A C 1
ATOM 743 O O . ASP A 1 101 ? 2.158 17.303 14.811 1.00 94.31 101 ASP A O 1
ATOM 747 N N . TRP A 1 102 ? 1.567 15.547 16.077 1.00 93.44 102 TRP A N 1
ATOM 748 C CA . TRP A 1 102 ? 2.397 14.566 15.379 1.00 93.44 102 TRP A CA 1
ATOM 749 C C . TRP A 1 102 ? 1.886 13.142 15.601 1.00 93.44 102 TRP A C 1
ATOM 751 O O . TRP A 1 102 ? 1.484 12.790 16.712 1.00 93.44 102 TRP A O 1
ATOM 761 N N . LEU A 1 103 ? 1.969 12.298 14.572 1.00 94.06 103 LEU A N 1
ATOM 762 C CA . LEU A 1 103 ? 1.583 10.891 14.637 1.00 94.06 103 LEU A CA 1
ATOM 763 C C . LEU A 1 103 ? 2.722 10.006 14.127 1.00 94.06 103 LEU A C 1
ATOM 765 O O . LEU A 1 103 ? 3.074 10.047 12.952 1.00 94.06 103 LEU A O 1
ATOM 769 N N . GLU A 1 104 ? 3.277 9.170 15.003 1.00 92.31 104 GLU A N 1
ATOM 770 C CA . GLU A 1 104 ? 4.096 8.030 14.589 1.00 92.31 104 GLU A CA 1
ATOM 771 C C . GLU A 1 104 ? 3.178 6.814 14.435 1.00 92.31 104 GLU A C 1
ATOM 773 O O . GLU A 1 104 ? 2.544 6.365 15.393 1.00 92.31 104 GLU A O 1
ATOM 778 N N . TYR A 1 105 ? 3.123 6.265 13.229 1.00 88.81 105 TYR A N 1
ATOM 779 C CA . TYR A 1 105 ? 2.389 5.049 12.905 1.00 88.81 105 TYR A CA 1
ATOM 780 C C . TYR A 1 105 ? 3.335 4.051 12.226 1.00 88.81 105 TYR A C 1
ATOM 782 O O . TYR A 1 105 ? 4.286 4.454 11.545 1.00 88.81 105 TYR A O 1
ATOM 790 N N . PRO A 1 106 ? 3.139 2.743 12.443 1.00 84.62 106 PRO A N 1
ATOM 791 C CA . PRO A 1 106 ? 3.939 1.729 11.795 1.00 84.62 106 PRO A CA 1
ATOM 792 C C . PRO A 1 106 ? 3.584 1.707 10.310 1.00 84.62 106 PRO A C 1
ATOM 794 O O . PRO A 1 106 ? 2.431 1.882 9.920 1.00 84.62 106 PRO A O 1
ATOM 797 N N . ARG A 1 107 ? 4.592 1.478 9.468 1.00 83.81 107 ARG A N 1
ATOM 798 C CA . ARG A 1 107 ? 4.382 1.335 8.018 1.00 83.81 107 ARG A CA 1
ATOM 799 C C . ARG A 1 107 ? 3.513 0.145 7.672 1.00 83.81 107 ARG A C 1
ATOM 801 O O . ARG A 1 107 ? 2.861 0.137 6.638 1.00 83.81 107 ARG A O 1
ATOM 808 N N . GLU A 1 108 ? 3.561 -0.850 8.539 1.00 85.12 108 GLU A N 1
ATOM 809 C CA . GLU A 1 108 ? 2.790 -2.062 8.452 1.00 85.12 108 GLU A CA 1
ATOM 810 C C . GLU A 1 108 ? 1.838 -2.133 9.638 1.00 85.12 108 GLU A C 1
ATOM 812 O O . GLU A 1 108 ? 2.248 -1.990 10.790 1.00 85.12 108 GLU A O 1
ATOM 817 N N . THR A 1 109 ? 0.566 -2.364 9.348 1.00 83.06 109 THR A N 1
ATOM 818 C CA . THR A 1 109 ? -0.473 -2.526 10.356 1.00 83.06 109 THR A CA 1
ATOM 819 C C . THR A 1 109 ? -1.213 -3.832 10.120 1.00 83.06 109 THR A C 1
ATOM 821 O O . THR A 1 109 ? -1.594 -4.149 8.995 1.00 83.06 109 THR A O 1
ATOM 824 N N . PHE A 1 110 ? -1.455 -4.558 11.207 1.00 80.44 110 PHE A N 1
ATOM 825 C CA . PHE A 1 110 ? -2.276 -5.757 11.239 1.00 80.44 110 PHE A CA 1
ATOM 826 C C . PHE A 1 110 ? -3.519 -5.497 12.079 1.00 80.44 110 PHE A C 1
ATOM 828 O O . PHE A 1 110 ? -3.402 -5.168 13.259 1.00 80.44 110 PHE A O 1
ATOM 835 N N . ALA A 1 111 ? -4.695 -5.684 11.487 1.00 78.25 111 ALA A N 1
ATOM 836 C CA . ALA A 1 111 ? -5.929 -5.828 12.254 1.00 78.25 111 ALA A CA 1
ATOM 837 C C . ALA A 1 111 ? -6.122 -7.281 12.723 1.00 78.25 111 ALA A C 1
ATOM 839 O O . ALA A 1 111 ? -6.762 -7.524 13.744 1.00 78.25 111 ALA A O 1
ATOM 840 N N . LEU A 1 112 ? -5.533 -8.243 12.000 1.00 79.25 112 LEU A N 1
ATOM 841 C CA . LEU A 1 112 ? -5.533 -9.668 12.332 1.00 79.25 112 LEU A CA 1
ATOM 842 C C . LEU A 1 112 ? -4.101 -10.216 12.412 1.00 79.25 112 LEU A C 1
ATOM 844 O O . LEU A 1 112 ? -3.260 -9.802 11.617 1.00 79.25 112 LEU A O 1
ATOM 848 N N . PRO A 1 113 ? -3.813 -11.183 13.304 1.00 82.69 113 PRO A N 1
ATOM 849 C CA . PRO A 1 113 ? -2.536 -11.890 13.304 1.00 82.69 113 PRO A CA 1
ATOM 850 C C . PRO A 1 113 ? -2.225 -12.523 11.931 1.00 82.69 113 PRO A C 1
ATOM 852 O O . PRO A 1 113 ? -3.146 -13.042 11.282 1.00 82.69 113 PRO A O 1
ATOM 855 N N . PRO A 1 114 ? -0.957 -12.536 11.477 1.00 85.38 114 PRO A N 1
ATOM 856 C CA . PRO A 1 114 ? -0.579 -13.065 10.163 1.00 85.38 114 PRO A CA 1
ATOM 857 C C . PRO A 1 114 ? -1.027 -14.513 9.894 1.00 85.38 114 PRO A C 1
ATOM 859 O O . PRO A 1 114 ? -1.279 -14.883 8.747 1.00 85.38 114 PRO A O 1
ATOM 862 N N . GLU A 1 115 ? -1.147 -15.347 10.927 1.00 86.50 115 GLU A N 1
ATOM 863 C CA . GLU A 1 115 ? -1.560 -16.753 10.818 1.00 86.50 115 GLU A CA 1
ATOM 864 C C . GLU A 1 115 ? -3.063 -16.874 10.540 1.00 86.50 115 GLU A C 1
ATOM 866 O O . GLU A 1 115 ? -3.507 -17.728 9.764 1.00 86.50 115 GLU A O 1
ATOM 871 N N . GLN A 1 116 ? -3.861 -15.990 11.146 1.00 88.38 116 GLN A N 1
ATOM 872 C CA . GLN A 1 116 ? -5.291 -15.900 10.859 1.00 88.38 116 GLN A CA 1
ATOM 873 C C . GLN A 1 116 ? -5.516 -15.406 9.433 1.00 88.38 116 GLN A C 1
ATOM 875 O O . GLN A 1 116 ? -6.318 -15.985 8.706 1.00 88.38 116 GLN A O 1
ATOM 880 N N . LEU A 1 117 ? -4.745 -14.409 9.000 1.00 89.88 117 LEU A N 1
ATOM 881 C CA . LEU A 1 117 ? -4.798 -13.889 7.637 1.00 89.88 117 LEU A CA 1
ATOM 882 C C . LEU A 1 117 ? -4.517 -14.997 6.605 1.00 89.88 117 LEU A C 1
ATOM 884 O O . LEU A 1 117 ? -5.318 -15.208 5.697 1.00 89.88 117 LEU A O 1
ATOM 888 N N . ARG A 1 118 ? -3.454 -15.791 6.796 1.00 88.81 118 ARG A N 1
ATOM 889 C CA . ARG A 1 118 ? -3.117 -16.921 5.905 1.00 88.81 118 ARG A CA 1
ATOM 890 C C . ARG A 1 118 ? -4.164 -18.030 5.873 1.00 88.81 118 ARG A C 1
ATOM 892 O O . ARG A 1 118 ? -4.333 -18.669 4.842 1.00 88.81 118 ARG A O 1
ATOM 899 N N . SER A 1 119 ? -4.820 -18.306 6.998 1.00 90.69 119 SER A N 1
ATOM 900 C CA . SER A 1 119 ? -5.817 -19.382 7.076 1.00 90.69 119 SER A CA 1
ATOM 901 C C . SER A 1 119 ? -7.190 -18.974 6.536 1.00 90.69 119 SER A C 1
ATOM 903 O O . SER A 1 119 ? -7.937 -19.842 6.078 1.00 90.69 119 SER A O 1
ATOM 905 N N . GLN A 1 120 ? -7.512 -17.677 6.569 1.00 93.12 120 GLN A N 1
ATOM 906 C CA . GLN A 1 120 ? -8.788 -17.133 6.099 1.00 93.12 120 GLN A CA 1
ATOM 907 C C . GLN A 1 120 ? -8.787 -16.789 4.607 1.00 93.12 120 GLN A C 1
ATOM 909 O O . GLN A 1 120 ? -9.827 -16.920 3.968 1.00 93.12 120 GLN A O 1
ATOM 914 N N . VAL A 1 121 ? -7.649 -16.373 4.047 1.00 95.19 121 VAL A N 1
ATOM 915 C CA . VAL A 1 121 ? -7.559 -15.961 2.640 1.00 95.19 121 VAL A CA 1
ATOM 916 C C . VAL A 1 121 ? -7.076 -17.124 1.781 1.00 95.19 121 VAL A C 1
ATOM 918 O O . VAL A 1 121 ? -5.992 -17.657 2.004 1.00 95.19 121 VAL A O 1
ATOM 921 N N . ARG A 1 122 ? -7.874 -17.519 0.783 1.00 95.25 122 ARG A N 1
ATOM 922 C CA . ARG A 1 122 ? -7.482 -18.499 -0.247 1.00 95.25 122 ARG A CA 1
ATOM 923 C C . ARG A 1 122 ? -7.619 -17.937 -1.654 1.00 95.25 122 ARG A C 1
ATOM 925 O O . ARG A 1 122 ? -6.809 -18.264 -2.514 1.00 95.25 122 ARG A O 1
ATOM 932 N N . LYS A 1 123 ? -8.634 -17.106 -1.885 1.00 97.00 123 LYS A N 1
ATOM 933 C CA . LYS A 1 123 ? -8.887 -16.376 -3.127 1.00 97.00 123 LYS A CA 1
ATOM 934 C C . LYS A 1 123 ? -8.756 -14.884 -2.862 1.00 97.00 123 LYS A C 1
ATOM 936 O O . LYS A 1 123 ? -9.455 -14.344 -2.005 1.00 97.00 123 LYS A O 1
ATOM 941 N N . VAL A 1 124 ? -7.902 -14.217 -3.623 1.00 97.56 124 VAL A N 1
ATOM 942 C CA . VAL A 1 124 ? -7.716 -12.767 -3.559 1.00 97.56 124 VAL A CA 1
ATOM 943 C C . VAL A 1 124 ? -7.900 -12.160 -4.943 1.00 97.56 124 VAL A C 1
ATOM 945 O O . VAL A 1 124 ? -7.574 -12.783 -5.951 1.00 97.56 124 VAL A O 1
ATOM 948 N N . ILE A 1 125 ? -8.406 -10.935 -5.013 1.00 97.69 125 ILE A N 1
ATOM 949 C CA . ILE A 1 125 ? -8.339 -10.124 -6.231 1.00 97.69 125 ILE A CA 1
ATOM 950 C C . ILE A 1 125 ? -7.547 -8.854 -5.960 1.00 97.69 125 ILE A C 1
ATOM 952 O O . ILE A 1 125 ? -7.698 -8.245 -4.902 1.00 97.69 125 ILE A O 1
ATOM 956 N N . ILE A 1 126 ? -6.699 -8.457 -6.907 1.00 97.50 126 ILE A N 1
ATOM 957 C CA . ILE A 1 126 ? -5.981 -7.186 -6.820 1.00 97.50 126 ILE A CA 1
ATOM 958 C C . ILE A 1 126 ? -6.843 -6.100 -7.450 1.00 97.50 126 ILE A C 1
ATOM 960 O O . ILE A 1 126 ? -7.244 -6.221 -8.608 1.00 97.50 126 ILE A O 1
ATOM 964 N N . LEU A 1 127 ? -7.095 -5.038 -6.691 1.00 97.12 127 LEU A N 1
ATOM 965 C CA . LEU A 1 127 ? -7.742 -3.822 -7.160 1.00 97.12 127 LEU A CA 1
ATOM 966 C C . LEU A 1 127 ? -6.654 -2.758 -7.403 1.00 97.12 127 LEU A C 1
ATOM 968 O O . LEU A 1 127 ? -6.197 -2.133 -6.445 1.00 97.12 127 LEU A O 1
ATOM 972 N N . PRO A 1 128 ? -6.187 -2.583 -8.654 1.00 96.31 128 PRO A N 1
ATOM 973 C CA . PRO A 1 128 ? -5.068 -1.700 -8.965 1.00 96.31 128 PRO A CA 1
ATOM 974 C C . PRO A 1 128 ? -5.512 -0.240 -9.060 1.00 96.31 128 PRO A C 1
ATOM 976 O O . PRO A 1 128 ? -6.526 0.070 -9.689 1.00 96.31 128 PRO A O 1
ATOM 979 N N . ASN A 1 129 ? -4.711 0.678 -8.544 1.00 95.00 129 ASN A N 1
ATOM 980 C CA . ASN A 1 129 ? -4.879 2.110 -8.753 1.00 95.00 129 ASN A CA 1
ATOM 981 C C . ASN A 1 129 ? -3.498 2.771 -8.829 1.00 95.00 129 ASN A C 1
ATOM 983 O O . ASN A 1 129 ? -2.579 2.400 -8.104 1.00 95.00 129 ASN A O 1
ATOM 987 N N . SER A 1 130 ? -3.303 3.707 -9.754 1.00 95.88 130 SER A N 1
ATOM 988 C CA . SER A 1 130 ? -1.981 4.295 -9.971 1.00 95.88 130 SER A CA 1
ATOM 989 C C . SER A 1 130 ? -2.065 5.744 -10.415 1.00 95.88 130 SER A C 1
ATOM 991 O O . SER A 1 130 ? -2.749 6.066 -11.383 1.00 95.88 130 SER A O 1
ATOM 993 N N . GLN A 1 131 ? -1.301 6.596 -9.737 1.00 94.62 131 GLN A N 1
ATOM 994 C CA . GLN A 1 131 ? -0.980 7.955 -10.175 1.00 94.62 131 GLN A CA 1
ATOM 995 C C . GLN A 1 131 ? 0.272 7.972 -11.066 1.00 94.62 131 GLN A C 1
ATOM 997 O O . GLN A 1 131 ? 0.487 8.922 -11.813 1.00 94.62 131 GLN A O 1
ATOM 1002 N N . VAL A 1 132 ? 1.087 6.912 -11.005 1.00 95.31 132 VAL A N 1
ATOM 1003 C CA . VAL A 1 132 ? 2.309 6.763 -11.801 1.00 95.31 132 VAL A CA 1
ATOM 1004 C C . VAL A 1 132 ? 1.990 6.005 -13.101 1.00 95.31 132 VAL A C 1
ATOM 1006 O O . VAL A 1 132 ? 1.384 4.929 -13.045 1.00 95.31 132 VAL A O 1
ATOM 1009 N N . PRO A 1 133 ? 2.394 6.510 -14.279 1.00 94.38 133 PRO A N 1
ATOM 1010 C CA . PRO A 1 133 ? 2.185 5.809 -15.544 1.00 94.38 133 PRO A CA 1
ATOM 1011 C C . PRO A 1 133 ? 2.847 4.422 -15.591 1.00 94.38 133 PRO A C 1
ATOM 1013 O O . PRO A 1 133 ? 3.869 4.177 -14.948 1.00 94.38 133 PRO A O 1
ATOM 1016 N N . ASP A 1 134 ? 2.278 3.524 -16.400 1.00 95.38 134 ASP A N 1
ATOM 1017 C CA . ASP A 1 134 ? 2.828 2.196 -16.716 1.00 95.38 134 ASP A CA 1
ATOM 1018 C C . ASP A 1 134 ? 3.087 1.277 -15.498 1.00 95.38 134 ASP A C 1
ATOM 1020 O O . ASP A 1 134 ? 4.013 0.457 -15.493 1.00 95.38 134 ASP A O 1
ATOM 1024 N N . ALA A 1 135 ? 2.256 1.380 -14.455 1.00 96.62 135 ALA A N 1
ATOM 1025 C CA . ALA A 1 135 ? 2.329 0.533 -13.258 1.00 96.62 135 ALA A CA 1
ATOM 1026 C C . ALA A 1 135 ? 1.780 -0.894 -13.443 1.00 96.62 135 ALA A C 1
ATOM 1028 O O . ALA A 1 135 ? 1.911 -1.722 -12.541 1.00 96.62 135 ALA A O 1
ATOM 1029 N N . ASP A 1 136 ? 1.224 -1.228 -14.611 1.00 96.06 136 ASP A N 1
ATOM 1030 C CA . ASP A 1 136 ? 0.571 -2.518 -14.867 1.00 96.06 136 ASP A CA 1
ATOM 1031 C C . ASP A 1 136 ? 1.447 -3.725 -14.536 1.00 96.06 136 ASP A C 1
ATOM 1033 O O . ASP A 1 136 ? 1.026 -4.647 -13.835 1.00 96.06 136 ASP A O 1
ATOM 1037 N N . ARG A 1 137 ? 2.707 -3.669 -14.966 1.00 96.19 137 ARG A N 1
ATOM 1038 C CA . ARG A 1 137 ? 3.676 -4.740 -14.739 1.00 96.19 137 ARG A CA 1
ATOM 1039 C C . ARG A 1 137 ? 4.049 -4.901 -13.260 1.00 96.19 137 ARG A C 1
ATOM 1041 O O . ARG A 1 137 ? 4.421 -6.000 -12.856 1.00 96.19 137 ARG A O 1
ATOM 1048 N N . LEU A 1 138 ? 3.943 -3.848 -12.444 1.00 97.44 138 LEU A N 1
ATOM 1049 C CA . LEU A 1 138 ? 4.119 -3.966 -10.993 1.00 97.44 138 LEU A CA 1
ATOM 1050 C C . LEU A 1 138 ? 2.960 -4.762 -10.382 1.00 97.44 138 LEU A C 1
ATOM 1052 O O . LEU A 1 138 ? 3.204 -5.674 -9.597 1.00 97.44 138 LEU A O 1
ATOM 1056 N N . PHE A 1 139 ? 1.716 -4.484 -10.785 1.00 97.62 139 PHE A N 1
ATOM 1057 C CA . PHE A 1 139 ? 0.548 -5.236 -10.314 1.00 97.62 139 PHE A CA 1
ATOM 1058 C C . PHE A 1 139 ? 0.607 -6.715 -10.714 1.00 97.62 139 PHE A C 1
ATOM 1060 O O . PHE A 1 139 ? 0.308 -7.581 -9.895 1.00 97.62 139 PHE A O 1
ATOM 1067 N N . GLU A 1 140 ? 1.061 -7.023 -11.931 1.00 96.62 140 GLU A N 1
ATOM 1068 C CA . GLU A 1 140 ? 1.308 -8.406 -12.368 1.00 96.62 140 GLU A CA 1
ATOM 1069 C C . GLU A 1 140 ? 2.383 -9.102 -11.520 1.00 96.62 140 GLU A C 1
ATOM 1071 O O . GLU A 1 140 ? 2.246 -10.275 -11.170 1.00 96.62 140 GLU A O 1
ATOM 1076 N N . GLN A 1 141 ? 3.455 -8.388 -11.159 1.00 97.38 141 GLN A N 1
ATOM 1077 C CA . GLN A 1 141 ? 4.503 -8.924 -10.288 1.00 97.38 141 GLN A CA 1
ATOM 1078 C C . GLN A 1 141 ? 4.000 -9.165 -8.863 1.00 97.38 141 GLN A C 1
ATOM 1080 O O . GLN A 1 141 ? 4.343 -10.192 -8.282 1.00 97.38 141 GLN A O 1
ATOM 1085 N N . ILE A 1 142 ? 3.151 -8.282 -8.326 1.00 97.75 142 ILE A N 1
ATOM 1086 C CA . ILE A 1 142 ? 2.481 -8.494 -7.036 1.00 97.75 142 ILE A CA 1
ATOM 1087 C C . ILE A 1 142 ? 1.596 -9.743 -7.109 1.00 97.75 142 ILE A C 1
ATOM 1089 O O . ILE A 1 142 ? 1.736 -10.616 -6.257 1.00 97.75 142 ILE A O 1
ATOM 1093 N N . ALA A 1 143 ? 0.750 -9.870 -8.139 1.00 97.31 143 ALA A N 1
ATOM 1094 C CA . ALA A 1 143 ? -0.112 -11.038 -8.343 1.00 97.31 143 ALA A CA 1
ATOM 1095 C C . ALA A 1 143 ? 0.698 -12.338 -8.337 1.00 97.31 143 ALA A C 1
ATOM 1097 O O . ALA A 1 143 ? 0.461 -13.229 -7.523 1.00 97.31 143 ALA A O 1
ATOM 1098 N N . LYS A 1 144 ? 1.728 -12.397 -9.187 1.00 96.94 144 LYS A N 1
ATOM 1099 C CA . LYS A 1 144 ? 2.604 -13.561 -9.306 1.00 96.94 144 LYS A CA 1
ATOM 1100 C C . LYS A 1 144 ? 3.323 -13.878 -7.996 1.00 96.94 144 LYS A C 1
ATOM 1102 O O . LYS A 1 144 ? 3.470 -15.050 -7.646 1.00 96.94 144 LYS A O 1
ATOM 1107 N N . TYR A 1 145 ? 3.803 -12.857 -7.285 1.00 96.88 145 TYR A N 1
ATOM 1108 C CA . TYR A 1 145 ? 4.486 -13.036 -6.009 1.00 96.88 145 TYR A CA 1
ATOM 1109 C C . TYR A 1 145 ? 3.538 -13.604 -4.952 1.00 96.88 145 TYR A C 1
ATOM 1111 O O . TYR A 1 145 ? 3.903 -14.564 -4.272 1.00 96.88 145 TYR A O 1
ATOM 1119 N N . VAL A 1 146 ? 2.326 -13.054 -4.845 1.00 95.75 146 VAL A N 1
ATOM 1120 C CA . VAL A 1 146 ? 1.318 -13.508 -3.883 1.00 95.75 146 VAL A CA 1
ATOM 1121 C C . VAL A 1 146 ? 0.931 -14.964 -4.143 1.00 95.75 146 VAL A C 1
ATOM 1123 O O . VAL A 1 146 ? 0.968 -15.783 -3.225 1.00 95.75 146 VAL A O 1
ATOM 1126 N N . GLU A 1 147 ? 0.658 -15.305 -5.401 1.00 95.31 147 GLU A N 1
ATOM 1127 C CA . GLU A 1 147 ? 0.335 -16.669 -5.823 1.00 95.31 147 GLU A CA 1
ATOM 1128 C C . GLU A 1 147 ? 1.474 -17.650 -5.501 1.00 95.31 147 GLU A C 1
ATOM 1130 O O . GLU A 1 147 ? 1.261 -18.684 -4.868 1.00 95.31 147 GLU A O 1
ATOM 1135 N N . SER A 1 148 ? 2.714 -17.287 -5.850 1.00 95.56 148 SER A N 1
ATOM 1136 C CA . SER A 1 148 ? 3.877 -18.175 -5.705 1.00 95.56 148 SER A CA 1
ATOM 1137 C C . SER A 1 148 ? 4.315 -18.398 -4.254 1.00 95.56 148 SER A C 1
ATOM 1139 O O . SER A 1 148 ? 4.870 -19.452 -3.950 1.00 95.56 148 SER A O 1
ATOM 1141 N N . ASN A 1 149 ? 4.130 -17.413 -3.367 1.00 94.88 149 ASN A N 1
ATOM 1142 C CA . ASN A 1 149 ? 4.672 -17.463 -2.002 1.00 94.88 149 ASN A CA 1
ATOM 1143 C C . ASN A 1 149 ? 3.626 -17.815 -0.939 1.00 94.88 149 ASN A C 1
ATOM 1145 O O . ASN A 1 149 ? 3.991 -18.383 0.089 1.00 94.88 149 ASN A O 1
ATOM 1149 N N . PHE A 1 150 ? 2.347 -17.504 -1.169 1.00 92.31 150 PHE A N 1
ATOM 1150 C CA . PHE A 1 150 ? 1.281 -17.757 -0.190 1.00 92.31 150 PHE A CA 1
ATOM 1151 C C . PHE A 1 150 ? 0.314 -18.861 -0.623 1.00 92.31 150 PHE A C 1
ATOM 1153 O O . PHE A 1 150 ? -0.490 -19.311 0.191 1.00 92.31 150 PHE A O 1
ATOM 1160 N N . GLY A 1 151 ? 0.402 -19.330 -1.874 1.00 91.00 151 GLY A N 1
ATOM 1161 C CA . GLY A 1 151 ? -0.491 -20.362 -2.407 1.00 91.00 151 GLY A CA 1
ATOM 1162 C C . GLY A 1 151 ? -1.939 -19.888 -2.544 1.00 91.00 151 GLY A C 1
ATOM 1163 O O . GLY A 1 151 ? -2.857 -20.705 -2.546 1.00 91.00 151 GLY A O 1
ATOM 1164 N N . TRP A 1 152 ? -2.154 -18.573 -2.604 1.00 94.62 152 TRP A N 1
ATOM 1165 C CA . TRP A 1 152 ? -3.470 -17.994 -2.843 1.00 94.62 152 TRP A CA 1
ATOM 1166 C C . TRP A 1 152 ? -3.759 -17.950 -4.335 1.00 94.62 152 TRP A C 1
ATOM 1168 O O . TRP A 1 152 ? -2.901 -17.584 -5.134 1.00 94.62 152 TRP A O 1
ATOM 1178 N N . TYR A 1 153 ? -5.001 -18.241 -4.697 1.00 96.56 153 TYR A N 1
ATOM 1179 C CA . TYR A 1 153 ? -5.493 -17.990 -6.039 1.00 96.56 153 TYR A CA 1
ATOM 1180 C C . TYR A 1 153 ? -5.697 -16.483 -6.232 1.00 96.56 153 TYR A C 1
ATOM 1182 O O . TYR A 1 153 ? -6.469 -15.864 -5.493 1.00 96.56 153 TYR A O 1
ATOM 1190 N N . VAL A 1 154 ? -5.030 -15.896 -7.229 1.00 97.31 154 VAL A N 1
ATOM 1191 C CA . VAL A 1 154 ? -5.184 -14.478 -7.577 1.00 97.31 154 VAL A CA 1
ATOM 1192 C C . VAL A 1 154 ? -6.098 -14.350 -8.793 1.00 97.31 154 VAL A C 1
ATOM 1194 O O . VAL A 1 154 ? -5.737 -14.732 -9.904 1.00 97.31 154 VAL A O 1
ATOM 1197 N N . ALA A 1 155 ? -7.298 -13.808 -8.591 1.00 95.38 155 ALA A N 1
ATOM 1198 C CA . ALA A 1 155 ? -8.264 -13.630 -9.666 1.00 95.38 155 ALA A CA 1
ATOM 1199 C C . ALA A 1 155 ? -7.764 -12.617 -10.723 1.00 95.38 155 ALA A C 1
ATOM 1201 O O . ALA A 1 155 ? -7.068 -11.654 -10.378 1.00 95.38 155 ALA A O 1
ATOM 1202 N N . PRO A 1 156 ? -8.145 -12.784 -12.007 1.00 93.75 156 PRO A N 1
ATOM 1203 C CA . PRO A 1 156 ? -7.751 -11.868 -13.072 1.00 93.75 156 PRO A CA 1
ATOM 1204 C C . PRO A 1 156 ? -8.122 -10.411 -12.777 1.00 93.75 156 PRO A C 1
ATOM 1206 O O . PRO A 1 156 ? -9.284 -10.078 -12.548 1.00 93.75 156 PRO A O 1
ATOM 1209 N N . ARG A 1 157 ? -7.128 -9.526 -12.870 1.00 91.00 157 ARG A N 1
ATOM 1210 C CA . ARG A 1 157 ? -7.246 -8.088 -12.582 1.00 91.00 157 ARG A CA 1
ATOM 1211 C C . ARG A 1 157 ? -8.351 -7.380 -13.373 1.00 91.00 157 ARG A C 1
ATOM 1213 O O . ARG A 1 157 ? -9.037 -6.519 -12.831 1.00 91.00 157 ARG A O 1
ATOM 1220 N N . ALA A 1 158 ? -8.556 -7.782 -14.628 1.00 91.12 158 ALA A N 1
ATOM 1221 C CA . ALA A 1 158 ? -9.581 -7.215 -15.505 1.00 91.12 158 ALA A CA 1
ATOM 1222 C C . ALA A 1 158 ? -10.998 -7.295 -14.902 1.00 91.12 158 ALA A C 1
ATOM 1224 O O . ALA A 1 158 ? -11.824 -6.424 -15.159 1.00 91.12 158 ALA A O 1
ATOM 1225 N N . LEU A 1 159 ? -11.270 -8.295 -14.054 1.00 92.06 159 LEU A N 1
ATOM 1226 C CA . LEU A 1 159 ? -12.556 -8.425 -13.365 1.00 92.06 159 LEU A CA 1
ATOM 1227 C C . LEU A 1 159 ? -12.754 -7.326 -12.313 1.00 92.06 159 LEU A C 1
ATOM 1229 O O . LEU A 1 159 ? -13.842 -6.762 -12.216 1.00 92.06 159 LEU A O 1
ATOM 1233 N N . ALA A 1 160 ? -11.710 -6.986 -11.549 1.00 91.06 160 ALA A N 1
ATOM 1234 C CA . ALA A 1 160 ? -11.773 -5.898 -10.571 1.00 91.06 160 ALA A CA 1
ATOM 1235 C C . ALA A 1 160 ? -12.001 -4.549 -11.261 1.00 91.06 160 ALA A C 1
ATOM 1237 O O . ALA A 1 160 ? -12.818 -3.749 -10.805 1.00 91.06 160 ALA A O 1
ATOM 1238 N N . GLU A 1 161 ? -11.309 -4.316 -12.379 1.00 90.50 161 GLU A N 1
ATOM 1239 C CA . GLU A 1 161 ? -11.465 -3.110 -13.194 1.00 90.50 161 GLU A CA 1
ATOM 1240 C C . GLU A 1 161 ? -12.884 -3.008 -13.772 1.00 90.50 161 GLU A C 1
ATOM 1242 O O . GLU A 1 161 ? -13.522 -1.966 -13.636 1.00 90.50 161 GLU A O 1
ATOM 1247 N N . GLU A 1 162 ? -13.434 -4.101 -14.314 1.00 92.44 162 GLU A N 1
ATOM 1248 C CA . GLU A 1 162 ? -14.806 -4.127 -14.833 1.00 92.44 162 GLU A CA 1
ATOM 1249 C C . GLU A 1 162 ? -15.846 -3.829 -13.740 1.00 92.44 162 GLU A C 1
ATOM 1251 O O . GLU A 1 162 ? -16.774 -3.039 -13.948 1.00 92.44 162 GLU A O 1
ATOM 1256 N N . VAL A 1 163 ? -15.723 -4.452 -12.561 1.00 91.88 163 VAL A N 1
ATOM 1257 C CA . VAL A 1 163 ? -16.637 -4.199 -11.435 1.00 91.88 163 VAL A CA 1
ATOM 1258 C C . VAL A 1 163 ? -16.516 -2.753 -10.959 1.00 91.88 163 VAL A C 1
ATOM 1260 O O . VAL A 1 163 ? -17.540 -2.092 -10.758 1.00 91.88 163 VAL A O 1
ATOM 1263 N N . ARG A 1 164 ? -15.293 -2.221 -10.840 1.00 91.12 164 ARG A N 1
ATOM 1264 C CA . ARG A 1 164 ? -15.063 -0.819 -10.475 1.00 91.12 164 ARG A CA 1
ATOM 1265 C C . ARG A 1 164 ? -15.713 0.131 -11.468 1.00 91.12 164 ARG A C 1
ATOM 1267 O O . ARG A 1 164 ? -16.486 0.993 -11.058 1.00 91.12 164 ARG A O 1
ATOM 1274 N N . ASP A 1 165 ? -15.468 -0.047 -12.759 1.00 90.06 165 ASP A N 1
ATOM 1275 C CA . ASP A 1 165 ? -15.992 0.838 -13.798 1.00 90.06 165 ASP A CA 1
ATOM 1276 C C . ASP A 1 165 ? -17.521 0.813 -13.849 1.00 90.06 165 ASP A C 1
ATOM 1278 O O . ASP A 1 165 ? -18.160 1.851 -14.038 1.00 90.06 165 ASP A O 1
ATOM 1282 N N . ARG A 1 166 ? -18.135 -0.361 -13.650 1.00 90.56 166 ARG A N 1
ATOM 1283 C CA . ARG A 1 166 ? -19.596 -0.482 -13.538 1.00 90.56 166 ARG A CA 1
ATOM 1284 C C . ARG A 1 166 ? -20.121 0.224 -12.293 1.00 90.56 166 ARG A C 1
ATOM 1286 O O . ARG A 1 166 ? -21.087 0.975 -12.401 1.00 90.56 166 ARG A O 1
ATOM 1293 N N . THR A 1 167 ? -19.462 0.052 -11.151 1.00 87.12 167 THR A N 1
ATOM 1294 C CA . THR A 1 167 ? -19.852 0.692 -9.886 1.00 87.12 167 THR A CA 1
ATOM 1295 C C . THR A 1 167 ? -19.771 2.218 -9.994 1.00 87.12 167 THR A C 1
ATOM 1297 O O . THR A 1 167 ? -20.734 2.911 -9.676 1.00 87.12 167 THR A O 1
ATOM 1300 N N . LEU A 1 168 ? -18.681 2.757 -10.553 1.00 84.12 168 LEU A N 1
ATOM 1301 C CA . LEU A 1 168 ? -18.501 4.198 -10.770 1.00 84.12 168 LEU A CA 1
ATOM 1302 C C . LEU A 1 168 ? -19.521 4.780 -11.767 1.00 84.12 168 LEU A C 1
ATOM 1304 O O . LEU A 1 168 ? -20.036 5.884 -11.567 1.00 84.12 168 LEU A O 1
ATOM 1308 N N . LYS A 1 169 ? -19.869 4.034 -12.825 1.00 85.12 169 LYS A N 1
ATOM 1309 C CA . LYS A 1 169 ? -20.927 4.423 -13.778 1.00 85.12 169 LYS A CA 1
ATOM 1310 C C . LYS A 1 169 ? -22.317 4.458 -13.140 1.00 85.12 169 LYS A C 1
ATOM 1312 O O . LYS A 1 169 ? -23.145 5.272 -13.540 1.00 85.12 169 LYS A O 1
ATOM 1317 N N . VAL A 1 170 ? -22.595 3.583 -12.175 1.00 81.50 170 VAL A N 1
ATOM 1318 C CA . VAL A 1 170 ? -23.872 3.587 -11.444 1.00 81.50 170 VAL A CA 1
ATOM 1319 C C . VAL A 1 170 ? -23.927 4.765 -10.470 1.00 81.50 170 VAL A C 1
ATOM 1321 O O . VAL A 1 170 ? -24.916 5.496 -10.475 1.00 81.50 170 VAL A O 1
ATOM 1324 N N . SER A 1 171 ? -22.854 5.014 -9.713 1.00 73.31 171 SER A N 1
ATOM 1325 C CA . SER A 1 171 ? -22.792 6.127 -8.753 1.00 73.31 171 SER A CA 1
ATOM 1326 C C . SER A 1 171 ? -22.862 7.501 -9.424 1.00 73.31 171 SER A C 1
ATOM 1328 O O . SER A 1 171 ? -23.516 8.406 -8.918 1.00 73.31 171 SER A O 1
ATOM 1330 N N . SER A 1 172 ? -22.252 7.666 -10.601 1.00 69.31 172 SER A N 1
ATOM 1331 C CA . SER A 1 172 ? -22.354 8.921 -11.365 1.00 69.31 172 SER A CA 1
ATOM 1332 C C . SER A 1 172 ? -23.769 9.188 -11.889 1.00 69.31 172 SER A C 1
ATOM 1334 O O . SER A 1 172 ? -24.188 10.339 -11.945 1.00 69.31 172 SER A O 1
ATOM 1336 N N . ARG A 1 173 ? -24.557 8.147 -12.192 1.00 61.91 173 ARG A N 1
ATOM 1337 C CA . ARG A 1 173 ? -25.965 8.311 -12.596 1.00 61.91 173 ARG A CA 1
ATOM 1338 C C . ARG A 1 173 ? -26.898 8.679 -11.444 1.00 61.91 173 ARG A C 1
ATOM 1340 O O . ARG A 1 173 ? -27.948 9.251 -11.710 1.00 61.91 173 ARG A O 1
ATOM 1347 N N . SER A 1 174 ? -26.554 8.367 -10.192 1.00 54.94 174 SER A N 1
ATOM 1348 C CA . SER A 1 174 ? -27.419 8.705 -9.051 1.00 54.94 174 SER A CA 1
ATOM 1349 C C . SER A 1 174 ? -27.283 10.159 -8.592 1.00 54.94 174 SER A C 1
ATOM 1351 O O . SER A 1 174 ? -28.163 10.647 -7.890 1.00 54.94 174 SER A O 1
ATOM 1353 N N . VAL A 1 175 ? -26.205 10.854 -8.971 1.00 55.56 175 VAL A N 1
ATOM 1354 C CA . VAL A 1 175 ? -25.985 12.269 -8.614 1.00 55.56 175 VAL A CA 1
ATOM 1355 C C . VAL A 1 175 ? -26.691 13.221 -9.593 1.00 55.56 175 VAL A C 1
ATOM 1357 O O . VAL A 1 175 ? -27.086 14.311 -9.194 1.00 55.56 175 VAL A O 1
ATOM 1360 N N . ASP A 1 176 ? -27.003 12.763 -10.809 1.00 47.25 176 ASP A N 1
ATOM 1361 C CA . ASP A 1 176 ? -27.851 13.473 -11.781 1.00 47.25 176 ASP A CA 1
ATOM 1362 C C . ASP A 1 176 ? -29.332 13.045 -11.707 1.00 47.25 176 ASP A C 1
ATOM 1364 O O . ASP A 1 176 ? -30.048 12.986 -12.709 1.00 47.25 176 ASP A O 1
ATOM 1368 N N . ALA A 1 177 ? -29.855 12.816 -10.495 1.00 49.44 177 ALA A N 1
ATOM 1369 C CA . ALA A 1 177 ? -31.292 12.615 -10.253 1.00 49.44 177 ALA A CA 1
ATOM 1370 C C . ALA A 1 177 ? -32.154 13.881 -10.504 1.00 49.44 177 ALA A C 1
ATOM 1372 O O . ALA A 1 177 ? -33.324 13.941 -10.126 1.00 49.44 177 ALA A O 1
ATOM 1373 N N . SER A 1 178 ? -31.608 14.877 -11.206 1.00 49.78 178 SER A N 1
ATOM 1374 C CA . SER A 1 178 ? -32.359 15.906 -11.921 1.00 49.78 178 SER A CA 1
ATOM 1375 C C . SER A 1 178 ? -32.258 15.671 -13.435 1.00 49.78 178 SER A C 1
ATOM 1377 O O . SER A 1 178 ? -31.397 16.217 -14.113 1.00 49.78 178 SER A O 1
ATOM 1379 N N . ARG A 1 179 ? -33.246 14.917 -13.942 1.00 50.19 179 ARG A N 1
ATOM 1380 C CA . ARG A 1 179 ? -33.698 14.792 -15.344 1.00 50.19 179 ARG A CA 1
ATOM 1381 C C . ARG A 1 179 ? -32.795 14.045 -16.338 1.00 50.19 179 ARG A C 1
ATOM 1383 O O . ARG A 1 179 ? -32.193 14.620 -17.239 1.00 50.19 179 ARG A O 1
ATOM 1390 N N . SER A 1 180 ? -32.989 12.731 -16.373 1.00 47.97 180 SER A N 1
ATOM 1391 C CA . SER A 1 180 ? -33.502 12.078 -17.589 1.00 47.97 180 SER A CA 1
ATOM 1392 C C . SER A 1 180 ? -34.345 10.866 -17.181 1.00 47.97 180 SER A C 1
ATOM 1394 O O . SER A 1 180 ? -33.811 9.994 -16.498 1.00 47.97 180 SER A O 1
ATOM 1396 N N . PRO A 1 181 ? -35.645 10.803 -17.530 1.00 50.16 181 PRO A N 1
ATOM 1397 C CA . PRO A 1 181 ? -36.481 9.663 -17.169 1.00 50.16 181 PRO A CA 1
ATOM 1398 C C . PRO A 1 181 ? -35.908 8.386 -17.793 1.00 50.16 181 PRO A C 1
ATOM 1400 O O . PRO A 1 181 ? -35.645 8.325 -18.999 1.00 50.16 181 PRO A O 1
ATOM 1403 N N . SER A 1 182 ? -35.684 7.370 -16.960 1.00 52.44 182 SER A N 1
ATOM 1404 C CA . SER A 1 182 ? -35.359 6.029 -17.434 1.00 52.44 182 SER A CA 1
ATOM 1405 C C . SER A 1 182 ? -36.549 5.499 -18.233 1.00 52.44 182 SER A C 1
ATOM 1407 O O . SER A 1 182 ? -37.700 5.720 -17.861 1.00 52.44 182 SER A O 1
ATOM 1409 N N . ALA A 1 183 ? -36.301 4.752 -19.312 1.00 56.75 183 ALA A N 1
ATOM 1410 C CA . ALA A 1 183 ? -37.370 4.088 -20.066 1.00 56.75 183 ALA A CA 1
ATOM 1411 C C . ALA A 1 183 ? -38.215 3.148 -19.178 1.00 56.75 183 ALA A C 1
ATOM 1413 O O . ALA A 1 183 ? -39.369 2.882 -19.493 1.00 56.75 183 ALA A O 1
ATOM 1414 N N . LEU A 1 184 ? -37.658 2.688 -18.051 1.00 52.81 184 LEU A N 1
ATOM 1415 C CA . LEU A 1 184 ? -38.365 1.884 -17.053 1.00 52.81 184 LEU A CA 1
ATOM 1416 C C . LEU A 1 184 ? -39.366 2.696 -16.219 1.00 52.81 184 LEU A C 1
ATOM 1418 O O . LEU A 1 184 ? -40.392 2.149 -15.839 1.00 52.81 184 LEU A O 1
ATOM 1422 N N . ASP A 1 185 ? -39.126 3.992 -16.003 1.00 60.34 185 ASP A N 1
ATOM 1423 C CA . ASP A 1 185 ? -40.054 4.874 -15.272 1.00 60.34 185 ASP A CA 1
ATOM 1424 C C . ASP A 1 185 ? -41.253 5.299 -16.137 1.00 60.34 185 ASP A C 1
ATOM 1426 O O . ASP A 1 185 ? -42.225 5.873 -15.647 1.00 60.34 185 ASP A O 1
ATOM 1430 N N . SER A 1 186 ? -41.178 5.034 -17.446 1.00 68.06 186 SER A N 1
ATOM 1431 C CA . SER A 1 186 ? -42.258 5.283 -18.408 1.00 68.06 186 SER A CA 1
ATOM 1432 C C . SER A 1 186 ? -43.194 4.082 -18.560 1.00 68.06 186 SER A C 1
ATOM 1434 O O . SER A 1 186 ? -44.153 4.164 -19.316 1.00 68.06 186 SER A O 1
ATOM 1436 N N . ILE A 1 187 ? -42.927 2.967 -17.875 1.00 65.31 187 ILE A N 1
ATOM 1437 C CA . ILE A 1 187 ? -43.782 1.780 -17.902 1.00 65.31 187 ILE A CA 1
ATOM 1438 C C . ILE A 1 187 ? -44.666 1.811 -16.661 1.00 65.31 187 ILE A C 1
ATOM 1440 O O . ILE A 1 187 ? -44.166 1.816 -15.537 1.00 65.31 187 ILE A O 1
ATOM 1444 N N . ASP A 1 188 ? -45.979 1.837 -16.865 1.00 68.50 188 ASP A N 1
ATOM 1445 C CA . ASP A 1 188 ? -46.936 1.716 -15.770 1.00 68.50 188 ASP A CA 1
ATOM 1446 C C . ASP A 1 188 ? -46.811 0.310 -15.146 1.00 68.50 188 ASP A C 1
ATOM 1448 O O . ASP A 1 188 ? -46.985 -0.692 -15.848 1.00 68.50 188 ASP A O 1
ATOM 1452 N N . PRO A 1 189 ? -46.485 0.196 -13.846 1.00 52.72 189 PRO A N 1
ATOM 1453 C CA . PRO A 1 189 ? -46.238 -1.092 -13.211 1.00 52.72 189 PRO A CA 1
ATOM 1454 C C . PRO A 1 189 ? -47.498 -1.957 -13.059 1.00 52.72 189 PRO A C 1
ATOM 1456 O O . PRO A 1 189 ? -47.364 -3.167 -12.882 1.00 52.72 189 PRO A O 1
ATOM 1459 N N . GLU A 1 190 ? -48.703 -1.382 -13.122 1.00 60.16 190 GLU A N 1
ATOM 1460 C CA . GLU A 1 190 ? -49.950 -2.147 -13.006 1.00 60.16 190 GLU A CA 1
ATOM 1461 C C . GLU A 1 190 ? -50.420 -2.705 -14.351 1.00 60.16 190 GLU A C 1
ATOM 1463 O O . GLU A 1 190 ? -51.023 -3.779 -14.404 1.00 60.16 190 GLU A O 1
ATOM 1468 N N . THR A 1 191 ? -50.127 -2.007 -15.448 1.00 76.12 191 THR A N 1
ATOM 1469 C CA . THR A 1 191 ? -50.631 -2.367 -16.784 1.00 76.12 191 THR A CA 1
ATOM 1470 C C . THR A 1 191 ? -49.546 -2.896 -17.720 1.00 76.12 191 THR A C 1
ATOM 1472 O O . THR A 1 191 ? -49.852 -3.607 -18.678 1.00 76.12 191 THR A O 1
ATOM 1475 N N . GLY A 1 192 ? -48.276 -2.591 -17.442 1.00 71.81 192 GLY A N 1
ATOM 1476 C CA . GLY A 1 192 ? -47.136 -2.903 -18.302 1.00 71.81 192 GLY A CA 1
ATOM 1477 C C . GLY A 1 192 ? -47.085 -2.071 -19.588 1.00 71.81 192 GLY A C 1
ATOM 1478 O O . GLY A 1 192 ? -46.242 -2.341 -20.445 1.00 71.81 192 GLY A O 1
ATOM 1479 N N . GLU A 1 193 ? -47.971 -1.083 -19.752 1.00 70.75 193 GLU A N 1
ATOM 1480 C CA . GLU A 1 193 ? -47.983 -0.212 -20.925 1.00 70.75 193 GLU A CA 1
ATOM 1481 C C . GLU A 1 193 ? -46.909 0.877 -20.810 1.00 70.75 193 GLU A C 1
ATOM 1483 O O . GLU A 1 193 ? -46.695 1.480 -19.758 1.00 70.75 193 GLU A O 1
ATOM 1488 N N . PHE A 1 194 ? -46.213 1.114 -21.922 1.00 60.25 194 PHE A N 1
ATOM 1489 C CA . PHE A 1 194 ? -45.199 2.155 -22.039 1.00 60.25 194 PHE A CA 1
ATOM 1490 C C . PHE A 1 194 ? -45.867 3.486 -22.413 1.00 60.25 194 PHE A C 1
ATOM 1492 O O . PHE A 1 194 ? -46.377 3.650 -23.524 1.00 60.25 194 PHE A O 1
ATOM 1499 N N . ASP A 1 195 ? -45.842 4.447 -21.496 1.00 70.75 195 ASP A N 1
ATOM 1500 C CA . ASP A 1 195 ? -46.341 5.804 -21.691 1.00 70.75 195 ASP A CA 1
ATOM 1501 C C . ASP A 1 195 ? -45.302 6.650 -22.449 1.00 70.75 195 ASP A C 1
ATOM 1503 O O . ASP A 1 195 ? -44.387 7.260 -21.884 1.00 70.75 195 ASP A O 1
ATOM 1507 N N . ILE A 1 196 ? -45.460 6.690 -23.776 1.00 68.62 196 ILE A N 1
ATOM 1508 C CA . ILE A 1 196 ? -44.658 7.526 -24.682 1.00 68.62 196 ILE A CA 1
ATOM 1509 C C . ILE A 1 196 ? -44.720 9.016 -24.304 1.00 68.62 196 ILE A C 1
ATOM 1511 O O . ILE A 1 196 ? -43.746 9.732 -24.548 1.00 68.62 196 ILE A O 1
ATOM 1515 N N . GLY A 1 197 ? -45.815 9.496 -23.701 1.00 69.56 197 GLY A N 1
ATOM 1516 C CA . GLY A 1 197 ? -45.975 10.895 -23.300 1.00 69.56 197 GLY A CA 1
ATOM 1517 C C . GLY A 1 197 ? -44.983 11.281 -22.206 1.00 69.56 197 GLY A C 1
ATOM 1518 O O . GLY A 1 197 ? -44.219 12.232 -22.368 1.00 69.56 197 GLY A O 1
ATOM 1519 N N . ARG A 1 198 ? -44.884 10.465 -21.152 1.00 63.53 198 ARG A N 1
ATOM 1520 C CA . ARG A 1 198 ? -43.904 10.659 -20.067 1.00 63.53 198 ARG A CA 1
ATOM 1521 C C . ARG A 1 198 ? -42.452 10.556 -20.525 1.00 63.53 198 ARG A C 1
ATOM 1523 O O . ARG A 1 198 ? -41.592 11.278 -20.022 1.00 63.53 198 ARG A O 1
ATOM 1530 N N . TYR A 1 199 ? -42.176 9.684 -21.490 1.00 58.91 199 TYR A N 1
ATOM 1531 C CA . TYR A 1 199 ? -40.835 9.533 -22.053 1.00 58.91 199 TYR A CA 1
ATOM 1532 C C . TYR A 1 199 ? -40.416 10.737 -22.917 1.00 58.91 199 TYR A C 1
ATOM 1534 O O . TYR A 1 199 ? -39.244 11.120 -22.941 1.00 58.91 199 TYR A O 1
ATOM 1542 N N . THR A 1 200 ? -41.368 11.350 -23.628 1.00 57.25 200 THR A N 1
ATOM 1543 C CA . THR A 1 200 ? -41.099 12.437 -24.585 1.00 57.25 200 THR A CA 1
ATOM 1544 C C . THR A 1 200 ? -41.186 13.838 -23.976 1.00 57.25 200 THR A C 1
ATOM 1546 O O . THR A 1 200 ? -40.431 14.713 -24.403 1.00 57.25 200 THR A O 1
ATOM 1549 N N . GLU A 1 201 ? -41.981 14.051 -22.920 1.00 54.19 201 GLU A N 1
ATOM 1550 C CA . GLU A 1 201 ? -42.037 15.325 -22.173 1.00 54.19 201 GLU A CA 1
ATOM 1551 C C . GLU A 1 201 ? -40.707 15.688 -21.492 1.00 54.19 201 GLU A C 1
ATOM 1553 O O . GLU A 1 201 ? -40.422 16.862 -21.257 1.00 54.19 201 GLU A O 1
ATOM 1558 N N . GLY A 1 202 ? -39.837 14.707 -21.232 1.00 50.31 202 GLY A N 1
ATOM 1559 C CA . GLY A 1 202 ? -38.479 14.957 -20.749 1.00 50.31 202 GLY A CA 1
ATOM 1560 C C . GLY A 1 202 ? -37.501 15.457 -21.820 1.00 50.31 202 GLY A C 1
ATOM 1561 O O . GLY A 1 202 ? -36.369 15.792 -21.469 1.00 50.31 202 GLY A O 1
ATOM 1562 N N . LYS A 1 203 ? -37.885 15.477 -23.108 1.00 48.41 203 LYS A N 1
ATOM 1563 C CA . LYS A 1 203 ? -36.922 15.593 -24.215 1.00 48.41 203 LYS A CA 1
ATOM 1564 C C . LYS A 1 203 ? -37.193 16.657 -25.280 1.00 48.41 203 LYS A C 1
ATOM 1566 O O . LYS A 1 203 ? -36.322 16.815 -26.131 1.00 48.41 203 LYS A O 1
ATOM 1571 N N . VAL A 1 204 ? -38.312 17.390 -25.283 1.00 44.62 204 VAL A N 1
ATOM 1572 C CA . VAL A 1 204 ? -38.590 18.341 -26.384 1.00 44.62 204 VAL A CA 1
ATOM 1573 C C . VAL A 1 204 ? -39.311 19.619 -25.915 1.00 44.62 204 VAL A C 1
ATOM 1575 O O . VAL A 1 204 ? -40.375 19.558 -25.307 1.00 44.62 204 VAL A O 1
ATOM 1578 N N . GLU A 1 205 ? -38.714 20.781 -26.222 1.00 42.09 205 GLU A N 1
ATOM 1579 C CA . GLU A 1 205 ? -39.338 22.121 -26.215 1.00 42.09 205 GLU A CA 1
ATOM 1580 C C . GLU A 1 205 ? -40.565 22.192 -27.154 1.00 42.09 205 GLU A C 1
ATOM 1582 O O . GLU A 1 205 ? -40.660 21.433 -28.116 1.00 42.09 205 GLU A O 1
ATOM 1587 N N . PRO A 1 206 ? -41.526 23.106 -26.941 1.00 40.72 206 PRO A N 1
ATOM 1588 C CA . PRO A 1 206 ? -42.854 22.974 -27.527 1.00 40.72 206 PRO A CA 1
ATOM 1589 C C . PRO A 1 206 ? -42.927 23.480 -28.975 1.00 40.72 206 PRO A C 1
ATOM 1591 O O . PRO A 1 206 ? -42.632 24.648 -29.232 1.00 40.72 206 PRO A O 1
ATOM 1594 N N . LYS A 1 207 ? -43.483 22.672 -29.895 1.00 36.19 207 LYS A N 1
ATOM 1595 C CA . LYS A 1 207 ? -44.343 23.204 -30.971 1.00 36.19 207 LYS A CA 1
ATOM 1596 C C . LYS A 1 207 ? -45.273 22.186 -31.658 1.00 36.19 207 LYS A C 1
ATOM 1598 O O . LYS A 1 207 ? -44.839 21.196 -32.226 1.00 36.19 207 LYS A O 1
ATOM 1603 N N . GLU A 1 208 ? -46.555 22.560 -31.622 1.00 40.56 208 GLU A N 1
ATOM 1604 C CA . GLU A 1 208 ? -47.624 22.431 -32.634 1.00 40.56 208 GLU A CA 1
ATOM 1605 C C . GLU A 1 208 ? -48.147 21.054 -33.116 1.00 40.56 208 GLU A C 1
ATOM 1607 O O . GLU A 1 208 ? -47.637 20.415 -34.025 1.00 40.56 208 GLU A O 1
ATOM 1612 N N . ARG A 1 209 ? -49.307 20.712 -32.524 1.00 42.19 209 ARG A N 1
ATOM 1613 C CA . ARG A 1 209 ? -50.529 20.063 -33.058 1.00 42.19 209 ARG A CA 1
ATOM 1614 C C . ARG A 1 209 ? -50.570 19.649 -34.544 1.00 42.19 209 ARG A C 1
ATOM 1616 O O . ARG A 1 209 ? -50.521 20.496 -35.428 1.00 42.19 209 ARG A O 1
ATOM 1623 N N . GLY A 1 210 ? -51.004 18.400 -34.765 1.00 34.38 210 GLY A N 1
ATOM 1624 C CA . GLY A 1 210 ? -51.642 17.939 -36.007 1.00 34.38 210 GLY A CA 1
ATOM 1625 C C . GLY A 1 210 ? -52.260 16.529 -35.909 1.00 34.38 210 GLY A C 1
ATOM 1626 O O . GLY A 1 210 ? -51.540 15.548 -35.863 1.00 34.38 210 GLY A O 1
ATOM 1627 N N . GLN A 1 211 ? -53.594 16.492 -35.831 1.00 39.31 211 GLN A N 1
ATOM 1628 C CA . GLN A 1 211 ? -54.611 15.435 -36.051 1.00 39.31 211 GLN A CA 1
ATOM 1629 C C . GLN A 1 211 ? -54.269 13.945 -36.365 1.00 39.31 211 GLN A C 1
ATOM 1631 O O . GLN A 1 211 ? -53.615 13.633 -37.347 1.00 39.31 211 GLN A O 1
ATOM 1636 N N . ALA A 1 212 ? -54.927 13.076 -35.570 1.00 39.75 212 ALA A N 1
ATOM 1637 C CA . ALA A 1 212 ? -55.824 11.933 -35.880 1.00 39.75 212 ALA A CA 1
ATOM 1638 C C . ALA A 1 212 ? -55.430 10.781 -36.840 1.00 39.75 212 ALA A C 1
ATOM 1640 O O . ALA A 1 212 ? -55.334 11.007 -38.035 1.00 39.75 212 ALA A O 1
ATOM 1641 N N . GLU A 1 213 ? -55.470 9.526 -36.342 1.00 32.31 213 GLU A N 1
ATOM 1642 C CA . GLU A 1 213 ? -56.307 8.427 -36.891 1.00 32.31 213 GLU A CA 1
ATOM 1643 C C . GLU A 1 213 ? -56.361 7.172 -35.980 1.00 32.31 213 GLU A C 1
ATOM 1645 O O . GLU A 1 213 ? -55.625 7.058 -35.002 1.00 32.31 213 GLU A O 1
ATOM 1650 N N . ALA A 1 214 ? -57.311 6.270 -36.253 1.00 34.47 214 ALA A N 1
ATOM 1651 C CA . ALA A 1 214 ? -57.876 5.257 -35.352 1.00 34.47 214 ALA A CA 1
ATOM 1652 C C . ALA A 1 214 ? -57.339 3.806 -35.525 1.00 34.47 214 ALA A C 1
ATOM 1654 O O . ALA A 1 214 ? -56.989 3.421 -36.630 1.00 34.47 214 ALA A O 1
ATOM 1655 N N . ARG A 1 215 ? -57.365 3.031 -34.409 1.00 35.91 215 ARG A N 1
ATOM 1656 C CA . ARG A 1 215 ? -57.544 1.553 -34.155 1.00 35.91 215 ARG A CA 1
ATOM 1657 C C . ARG A 1 215 ? -57.336 0.521 -35.306 1.00 35.91 215 ARG A C 1
ATOM 1659 O O . ARG A 1 215 ? -57.780 0.806 -36.408 1.00 35.91 215 ARG A O 1
ATOM 1666 N N . PRO A 1 216 ? -56.917 -0.762 -35.059 1.00 45.59 216 PRO A N 1
ATOM 1667 C CA . PRO A 1 216 ? -57.376 -1.631 -33.956 1.00 45.59 216 PRO A CA 1
ATOM 1668 C C . PRO A 1 216 ? -56.357 -2.670 -33.384 1.00 45.59 216 PRO A C 1
ATOM 1670 O O . PRO A 1 216 ? -55.158 -2.632 -33.617 1.00 45.59 216 PRO A O 1
ATOM 1673 N N . ARG A 1 217 ? -56.918 -3.573 -32.568 1.00 42.12 217 ARG A N 1
ATOM 1674 C CA . ARG A 1 217 ? -56.422 -4.477 -31.512 1.00 42.12 217 ARG A CA 1
ATOM 1675 C C . ARG A 1 217 ? -56.074 -5.900 -32.013 1.00 42.12 217 ARG A C 1
ATOM 1677 O O . ARG A 1 217 ? -56.911 -6.490 -32.686 1.00 42.12 217 ARG A O 1
ATOM 1684 N N . ALA A 1 218 ? -54.944 -6.479 -31.580 1.00 33.50 218 ALA A N 1
ATOM 1685 C CA . ALA A 1 218 ? -54.649 -7.933 -31.507 1.00 33.50 218 ALA A CA 1
ATOM 1686 C C . ALA A 1 218 ? -53.402 -8.144 -30.602 1.00 33.50 218 ALA A C 1
ATOM 1688 O O . ALA A 1 218 ? -52.374 -7.536 -30.857 1.00 33.50 218 ALA A O 1
ATOM 1689 N N . ALA A 1 219 ? -53.498 -8.702 -29.390 1.00 33.97 219 ALA A N 1
ATOM 1690 C CA . ALA A 1 219 ? -53.545 -10.123 -28.999 1.00 33.97 219 ALA A CA 1
ATOM 1691 C C . ALA A 1 219 ? -52.175 -10.862 -28.976 1.00 33.97 219 ALA A C 1
ATOM 1693 O O . ALA A 1 219 ? -51.705 -11.332 -30.001 1.00 33.97 219 ALA A O 1
ATOM 1694 N N . ALA A 1 220 ? -51.662 -11.025 -27.743 1.00 33.88 220 ALA A N 1
ATOM 1695 C CA . ALA A 1 220 ? -50.946 -12.172 -27.146 1.00 33.88 220 ALA A CA 1
ATOM 1696 C C . ALA A 1 220 ? -49.550 -12.622 -27.648 1.00 33.88 220 ALA A C 1
ATOM 1698 O O . ALA A 1 220 ? -49.379 -12.996 -28.801 1.00 33.88 220 ALA A O 1
ATOM 1699 N N . GLY A 1 221 ? -48.606 -12.786 -26.698 1.00 30.80 221 GLY A N 1
ATOM 1700 C CA . GLY A 1 221 ? -47.506 -13.755 -26.843 1.00 30.80 221 GLY A CA 1
ATOM 1701 C C . GLY A 1 221 ? -46.243 -13.560 -25.987 1.00 30.80 221 GLY A C 1
ATOM 1702 O O . GLY A 1 221 ? -45.273 -13.004 -26.474 1.00 30.80 221 GLY A O 1
ATOM 1703 N N . ALA A 1 222 ? -46.249 -14.126 -24.772 1.00 33.56 222 ALA A N 1
ATOM 1704 C CA . ALA A 1 222 ? -45.119 -14.703 -24.013 1.00 33.56 222 ALA A CA 1
ATOM 1705 C C . ALA A 1 222 ? -43.872 -13.851 -23.654 1.00 33.56 222 ALA A C 1
ATOM 1707 O O . ALA A 1 222 ? -42.955 -13.648 -24.445 1.00 33.56 222 ALA A O 1
ATOM 1708 N N . THR A 1 223 ? -43.763 -13.512 -22.365 1.00 33.62 223 THR A N 1
ATOM 1709 C CA . THR A 1 223 ? -42.532 -13.074 -21.695 1.00 33.62 223 THR A CA 1
ATOM 1710 C C . THR A 1 223 ? -41.631 -14.271 -21.362 1.00 33.62 223 THR A C 1
ATOM 1712 O O . THR A 1 223 ? -41.969 -15.131 -20.551 1.00 33.62 223 THR A O 1
ATOM 1715 N N . SER A 1 224 ? -40.447 -14.314 -21.974 1.00 37.59 224 SER A N 1
ATOM 1716 C CA . SER A 1 224 ? -39.322 -15.145 -21.540 1.00 37.59 224 SER A CA 1
ATOM 1717 C C . SER A 1 224 ? -38.504 -14.344 -20.524 1.00 37.59 224 SER A C 1
ATOM 1719 O O . SER A 1 224 ? -37.850 -13.361 -20.869 1.00 37.59 224 SER A O 1
ATOM 1721 N N . SER A 1 225 ? -38.587 -14.730 -19.250 1.00 37.53 225 SER A N 1
ATOM 1722 C CA . SER A 1 225 ? -37.700 -14.233 -18.197 1.00 37.53 225 SER A CA 1
ATOM 1723 C C . SER A 1 225 ? -36.324 -14.876 -18.387 1.00 37.53 225 SER A C 1
ATOM 1725 O O . SER A 1 225 ? -36.143 -16.065 -18.126 1.00 37.53 225 SER A O 1
ATOM 1727 N N . ALA A 1 226 ? -35.362 -14.108 -18.898 1.00 38.31 226 ALA A N 1
ATOM 1728 C CA . ALA A 1 226 ? -33.976 -14.540 -19.000 1.00 38.31 226 ALA A CA 1
ATOM 1729 C C . ALA A 1 226 ? -33.347 -14.560 -17.597 1.00 38.31 226 ALA A C 1
ATOM 1731 O O . ALA A 1 226 ? -33.013 -13.517 -17.031 1.00 38.31 226 ALA A O 1
ATOM 1732 N N . ALA A 1 227 ? -33.213 -15.757 -17.024 1.00 46.28 227 ALA A N 1
ATOM 1733 C CA . ALA A 1 227 ? -32.452 -15.979 -15.803 1.00 46.28 227 ALA A CA 1
ATOM 1734 C C . ALA A 1 227 ? -30.956 -15.721 -16.059 1.00 46.28 227 ALA A C 1
ATOM 1736 O O . ALA A 1 227 ? -30.399 -16.140 -17.074 1.00 46.28 227 ALA A O 1
ATOM 1737 N N . ARG A 1 228 ? -30.309 -15.011 -15.130 1.00 43.22 228 ARG A N 1
ATOM 1738 C CA . ARG A 1 228 ? -28.884 -14.661 -15.193 1.00 43.22 228 ARG A CA 1
ATOM 1739 C C . ARG A 1 228 ? -28.035 -15.914 -14.890 1.00 43.22 228 ARG A C 1
ATOM 1741 O O . ARG A 1 228 ? -28.327 -16.575 -13.894 1.00 43.22 228 ARG A O 1
ATOM 1748 N N . PRO A 1 229 ? -27.024 -16.264 -15.708 1.00 45.47 229 PRO A N 1
ATOM 1749 C CA . PRO A 1 229 ? -26.168 -17.422 -15.449 1.00 45.47 229 PRO A CA 1
ATOM 1750 C C . PRO A 1 229 ? -25.289 -17.207 -14.208 1.00 45.47 229 PRO A C 1
ATOM 1752 O O . PRO A 1 229 ? -24.979 -16.070 -13.847 1.00 45.47 229 PRO A O 1
ATOM 1755 N N . ALA A 1 230 ? -24.900 -18.310 -13.565 1.00 55.41 230 ALA A N 1
ATOM 1756 C CA . ALA A 1 230 ? -23.979 -18.323 -12.432 1.00 55.41 230 ALA A CA 1
ATOM 1757 C C . ALA A 1 230 ? -22.595 -17.754 -12.803 1.00 55.41 230 ALA A C 1
ATOM 1759 O O . ALA A 1 230 ? -22.201 -17.750 -13.973 1.00 55.41 230 ALA A O 1
ATOM 1760 N N . SER A 1 231 ? -21.862 -17.265 -11.797 1.00 62.19 231 SER A N 1
ATOM 1761 C CA . SER A 1 231 ? -20.525 -16.693 -11.970 1.00 62.19 231 SER A CA 1
ATOM 1762 C C . SER A 1 231 ? -19.517 -17.769 -12.380 1.00 62.19 231 SER A C 1
ATOM 1764 O O . SER A 1 231 ? -19.425 -18.828 -11.761 1.00 62.19 231 SER A O 1
ATOM 1766 N N . THR A 1 232 ? -18.725 -17.498 -13.418 1.00 66.69 232 THR A N 1
ATOM 1767 C CA . THR A 1 232 ? -17.657 -18.384 -13.913 1.00 66.69 232 THR A CA 1
ATOM 1768 C C . THR A 1 232 ? -16.556 -18.644 -12.879 1.00 66.69 232 THR A C 1
ATOM 1770 O O . THR A 1 232 ? -15.837 -19.629 -13.004 1.00 66.69 232 THR A O 1
ATOM 1773 N N . LEU A 1 233 ? -16.434 -17.811 -11.840 1.00 68.00 233 LEU A N 1
ATOM 1774 C CA . LEU A 1 233 ? -15.419 -17.949 -10.784 1.00 68.00 233 LEU A CA 1
ATOM 1775 C C . LEU A 1 233 ? -15.748 -19.038 -9.755 1.00 68.00 233 LEU A C 1
ATOM 1777 O O . LEU A 1 233 ? -14.835 -19.630 -9.177 1.00 68.00 233 LEU A O 1
ATOM 1781 N N . ASP A 1 234 ? -17.031 -19.347 -9.553 1.00 76.25 234 ASP A N 1
ATOM 1782 C CA . ASP A 1 234 ? -17.467 -20.424 -8.651 1.00 76.25 234 ASP A CA 1
ATOM 1783 C C . ASP A 1 234 ? -17.160 -21.817 -9.217 1.00 76.25 234 ASP A C 1
ATOM 1785 O O . ASP A 1 234 ? -17.102 -22.807 -8.483 1.00 76.25 234 ASP A O 1
ATOM 1789 N N . ALA A 1 235 ? -16.940 -21.883 -10.528 1.00 78.06 235 ALA A N 1
ATOM 1790 C CA . ALA A 1 235 ? -16.578 -23.091 -11.244 1.00 78.06 235 ALA A CA 1
ATOM 1791 C C . ALA A 1 235 ? -15.071 -23.378 -11.225 1.00 78.06 235 ALA A C 1
ATOM 1793 O O . ALA A 1 235 ? -14.676 -24.472 -11.602 1.00 78.06 235 ALA A O 1
ATOM 1794 N N . ILE A 1 236 ? -14.223 -22.443 -10.787 1.00 73.12 236 ILE A N 1
ATOM 1795 C CA . ILE A 1 236 ? -12.771 -22.656 -10.735 1.00 73.12 236 ILE A CA 1
ATOM 1796 C C . ILE A 1 236 ? -12.396 -23.278 -9.387 1.00 73.12 236 ILE A C 1
ATOM 1798 O O . ILE A 1 236 ? -12.661 -22.698 -8.323 1.00 73.12 236 ILE A O 1
ATOM 1802 N N . ASP A 1 237 ? -11.776 -24.460 -9.427 1.00 76.38 237 ASP A N 1
ATOM 1803 C CA . ASP A 1 237 ? -11.223 -25.110 -8.239 1.00 76.38 237 ASP A CA 1
ATOM 1804 C C . ASP A 1 237 ? -10.025 -24.291 -7.714 1.00 76.38 237 ASP A C 1
ATOM 1806 O O . ASP A 1 237 ? -9.041 -24.113 -8.434 1.00 76.38 237 ASP A O 1
ATOM 1810 N N . PRO A 1 238 ? -10.068 -23.776 -6.469 1.00 64.88 238 PRO A N 1
ATOM 1811 C CA . PRO A 1 238 ? -8.979 -22.972 -5.919 1.00 64.88 238 PRO A CA 1
ATOM 1812 C C . PRO A 1 238 ? -7.665 -23.738 -5.721 1.00 64.88 238 PRO A C 1
ATOM 1814 O O . PRO A 1 238 ? -6.626 -23.099 -5.609 1.00 64.88 238 PRO A O 1
ATOM 1817 N N . ALA A 1 239 ? -7.689 -25.070 -5.625 1.00 62.22 239 ALA A N 1
ATOM 1818 C CA . ALA A 1 239 ? -6.486 -25.870 -5.412 1.00 62.22 239 ALA A CA 1
ATOM 1819 C C . ALA A 1 239 ? -5.727 -26.156 -6.716 1.00 62.22 239 ALA A C 1
ATOM 1821 O O . ALA A 1 239 ? -4.512 -26.341 -6.682 1.00 62.22 239 ALA A O 1
ATOM 1822 N N . THR A 1 240 ? -6.429 -26.213 -7.850 1.00 74.50 240 THR A N 1
ATOM 1823 C CA . THR A 1 240 ? -5.847 -26.604 -9.146 1.00 74.50 240 THR A CA 1
ATOM 1824 C C . THR A 1 240 ? -5.881 -25.490 -10.190 1.00 74.50 240 THR A C 1
ATOM 1826 O O . THR A 1 240 ? -5.132 -25.551 -11.161 1.00 74.50 240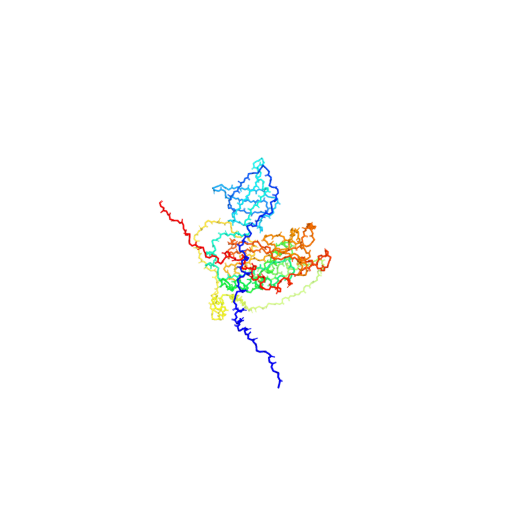 THR A O 1
ATOM 1829 N N . GLY A 1 241 ? -6.737 -24.479 -10.013 1.00 71.12 241 GLY A N 1
ATOM 1830 C CA . GLY A 1 241 ? -6.999 -23.442 -11.011 1.00 71.12 241 GLY A CA 1
ATOM 1831 C C . GLY A 1 241 ? -7.796 -23.933 -12.225 1.00 71.12 241 GLY A C 1
ATOM 1832 O O . GLY A 1 241 ? -8.013 -23.161 -13.158 1.00 71.12 241 GLY A O 1
ATOM 1833 N N . GLU A 1 242 ? -8.244 -25.194 -12.243 1.00 78.50 242 GLU A N 1
ATOM 1834 C CA . GLU A 1 242 ? -9.021 -25.745 -13.354 1.00 78.50 242 GLU A CA 1
ATOM 1835 C C . GLU A 1 242 ? -10.492 -25.319 -13.280 1.00 78.50 242 GLU A C 1
ATOM 1837 O O . GLU A 1 242 ? -11.109 -25.276 -12.213 1.00 78.50 242 GLU A O 1
ATOM 1842 N N . PHE A 1 243 ? -11.061 -25.010 -14.446 1.00 76.81 243 PHE A N 1
ATOM 1843 C CA . PHE A 1 243 ? -12.479 -24.707 -14.596 1.00 76.81 243 PHE A CA 1
ATOM 1844 C C . PHE A 1 243 ? -13.298 -26.003 -14.662 1.00 76.81 243 PHE A C 1
ATOM 1846 O O . PHE A 1 243 ? -13.189 -26.776 -15.615 1.00 76.81 243 PHE A O 1
ATOM 1853 N N . ASP A 1 244 ? -14.168 -26.209 -13.681 1.00 83.12 244 ASP A N 1
ATOM 1854 C CA . ASP A 1 244 ? -15.116 -27.313 -13.614 1.00 83.12 244 ASP A CA 1
ATOM 1855 C C . ASP A 1 244 ? -16.465 -26.908 -14.235 1.00 83.12 244 ASP A C 1
ATOM 1857 O O . ASP A 1 244 ? -17.329 -26.276 -13.617 1.00 83.12 244 ASP A O 1
ATOM 1861 N N . MET A 1 245 ? -16.664 -27.327 -15.486 1.00 72.56 245 MET A N 1
ATOM 1862 C CA . MET A 1 245 ? -17.911 -27.117 -16.225 1.00 72.56 245 MET A CA 1
ATOM 1863 C C . MET A 1 245 ? -19.123 -27.765 -15.536 1.00 72.56 245 MET A C 1
ATOM 1865 O O . MET A 1 245 ? -20.228 -27.230 -15.615 1.00 72.56 245 MET A O 1
ATOM 1869 N N . ALA A 1 246 ? -18.954 -28.898 -14.848 1.00 76.75 246 ALA A N 1
ATOM 1870 C CA . ALA A 1 246 ? -20.061 -29.544 -14.148 1.00 76.75 246 ALA A CA 1
ATOM 1871 C C . ALA A 1 246 ? -20.513 -28.691 -12.957 1.00 76.75 246 ALA A C 1
ATOM 1873 O O . ALA A 1 246 ? -21.712 -28.511 -12.755 1.00 76.75 246 ALA A O 1
ATOM 1874 N N . ARG A 1 247 ? -19.568 -28.086 -12.231 1.00 75.38 247 ARG A N 1
ATOM 1875 C CA . ARG A 1 247 ? -19.855 -27.149 -11.139 1.00 75.38 247 ARG A CA 1
ATOM 1876 C C . ARG A 1 247 ? -20.487 -25.847 -11.632 1.00 75.38 247 ARG A C 1
ATOM 1878 O O . ARG A 1 247 ? -21.433 -25.368 -11.010 1.00 75.38 247 ARG A O 1
ATOM 1885 N N . TYR A 1 248 ? -20.028 -25.325 -12.772 1.00 73.94 248 TYR A N 1
ATOM 1886 C CA . TYR A 1 248 ? -20.637 -24.165 -13.435 1.00 73.94 248 TYR A CA 1
ATOM 1887 C C . TYR A 1 248 ? -22.119 -24.399 -13.759 1.00 73.94 248 TYR A C 1
ATOM 1889 O O . TYR A 1 248 ? -22.965 -23.546 -13.502 1.00 73.94 248 TYR A O 1
ATOM 1897 N N . LEU A 1 249 ? -22.437 -25.584 -14.288 1.00 69.06 249 LEU A N 1
ATOM 1898 C CA . LEU A 1 249 ? -23.795 -25.960 -14.683 1.00 69.06 249 LEU A CA 1
ATOM 1899 C C . LEU A 1 249 ? -24.682 -26.381 -13.500 1.00 69.06 249 LEU A C 1
ATOM 1901 O O . LEU A 1 249 ? -25.905 -26.346 -13.619 1.00 69.06 249 LEU A O 1
ATOM 1905 N N . GLN A 1 250 ? -24.090 -26.781 -12.372 1.00 65.81 250 GLN A N 1
ATOM 1906 C CA . GLN A 1 250 ? -24.807 -27.200 -11.161 1.00 65.81 250 GLN A CA 1
ATOM 1907 C C . GLN A 1 250 ? -25.029 -26.076 -10.145 1.00 65.81 250 GLN A C 1
ATOM 1909 O O . GLN A 1 250 ? -25.734 -26.301 -9.159 1.00 65.81 250 GLN A O 1
ATOM 1914 N N . ALA A 1 251 ? -24.452 -24.886 -10.349 1.00 50.47 251 ALA A N 1
ATOM 1915 C CA . ALA A 1 251 ? -24.635 -23.761 -9.442 1.00 50.47 251 ALA A CA 1
ATOM 1916 C C . ALA A 1 251 ? -26.140 -23.450 -9.300 1.00 50.47 251 ALA A C 1
ATOM 1918 O O . ALA A 1 251 ? -26.789 -23.081 -10.284 1.00 50.47 251 ALA A O 1
ATOM 1919 N N . PRO A 1 252 ? -26.733 -23.637 -8.105 1.00 45.66 252 PRO A N 1
ATOM 1920 C CA . PRO A 1 252 ? -28.165 -23.489 -7.940 1.00 45.66 252 PRO A CA 1
ATOM 1921 C C . PRO A 1 252 ? -28.551 -22.042 -8.217 1.00 45.66 252 PRO A C 1
ATOM 1923 O O . PRO A 1 252 ? -27.938 -21.110 -7.695 1.00 45.66 252 PRO A O 1
ATOM 1926 N N . THR A 1 253 ? -29.603 -21.865 -9.011 1.00 47.22 253 THR A N 1
ATOM 1927 C CA . THR A 1 253 ? -30.306 -20.600 -9.196 1.00 47.22 253 THR A CA 1
ATOM 1928 C C . THR A 1 253 ? -30.681 -20.072 -7.811 1.00 47.22 253 THR A C 1
ATOM 1930 O O . THR A 1 253 ? -31.665 -20.519 -7.221 1.00 47.22 253 THR A O 1
ATOM 1933 N N . GLN A 1 254 ? -29.880 -19.169 -7.236 1.00 47.66 254 GLN A N 1
ATOM 1934 C CA . GLN A 1 254 ? -30.149 -18.612 -5.911 1.00 47.66 254 GLN A CA 1
ATOM 1935 C C . GLN A 1 254 ? -31.357 -17.677 -5.999 1.00 47.66 254 GLN A C 1
ATOM 1937 O O . GLN A 1 254 ? -31.248 -16.458 -6.102 1.00 47.66 254 GLN A O 1
ATOM 1942 N N . THR A 1 255 ? -32.549 -18.264 -5.947 1.00 40.03 255 THR A N 1
ATOM 1943 C CA . THR A 1 255 ? -33.760 -17.544 -5.576 1.00 40.03 255 THR A CA 1
ATOM 1944 C C . THR A 1 255 ? -33.655 -17.292 -4.077 1.00 40.03 255 THR A C 1
ATOM 1946 O O . THR A 1 255 ? -33.737 -18.210 -3.264 1.00 40.03 255 THR A O 1
ATOM 1949 N N . ARG A 1 256 ? -33.382 -16.039 -3.713 1.00 44.19 256 ARG A N 1
ATOM 1950 C CA . ARG A 1 256 ? -33.257 -15.561 -2.334 1.00 44.19 256 ARG A CA 1
ATOM 1951 C C . ARG A 1 256 ? -34.601 -15.720 -1.609 1.00 44.19 256 ARG A C 1
ATOM 1953 O O . ARG A 1 256 ? -35.409 -14.799 -1.595 1.00 44.19 256 ARG A O 1
ATOM 1960 N N . ALA A 1 257 ? -34.834 -16.882 -1.004 1.00 35.62 257 ALA A N 1
ATOM 1961 C CA . ALA A 1 257 ? -35.990 -17.156 -0.157 1.00 35.62 257 ALA A CA 1
ATOM 1962 C C . ALA A 1 257 ? -35.536 -17.539 1.262 1.00 35.62 257 ALA A C 1
ATOM 1964 O O . ALA A 1 257 ? -35.072 -18.643 1.509 1.00 35.62 257 ALA A O 1
ATOM 1965 N N . GLY A 1 258 ? -35.679 -16.576 2.179 1.00 42.06 258 GLY A N 1
ATOM 1966 C CA . GLY A 1 258 ? -35.995 -16.768 3.598 1.00 42.06 258 GLY A CA 1
ATOM 1967 C C . GLY A 1 258 ? -35.130 -17.700 4.455 1.00 42.06 258 GLY A C 1
ATOM 1968 O O . GLY A 1 258 ? -35.469 -18.861 4.639 1.00 42.06 258 GLY A O 1
ATOM 1969 N N . ALA A 1 259 ? -34.167 -17.124 5.179 1.00 32.66 259 ALA A N 1
ATOM 1970 C CA . ALA A 1 259 ? -33.788 -17.610 6.507 1.00 32.66 259 ALA A CA 1
ATOM 1971 C C . ALA A 1 259 ? -33.683 -16.409 7.460 1.00 32.66 259 ALA A C 1
ATOM 1973 O O . ALA A 1 259 ? -32.700 -15.670 7.466 1.00 32.66 259 ALA A O 1
ATOM 1974 N N . ARG A 1 260 ? -34.758 -16.174 8.223 1.00 39.12 260 ARG A N 1
ATOM 1975 C CA . ARG A 1 260 ? -34.754 -15.287 9.392 1.00 39.12 260 ARG A CA 1
ATOM 1976 C C . ARG A 1 260 ? -33.954 -15.977 10.494 1.00 39.12 260 ARG A C 1
ATOM 1978 O O . ARG A 1 260 ? -34.461 -16.9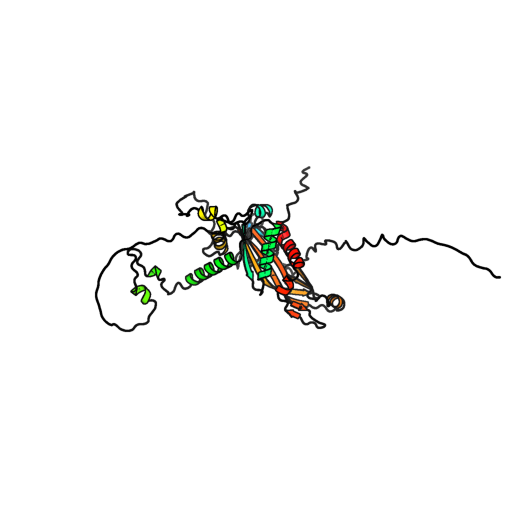02 11.121 1.00 39.12 260 ARG A O 1
ATOM 1985 N N . SER A 1 261 ? -32.756 -15.473 10.750 1.00 33.28 261 SER A N 1
ATOM 1986 C CA . SER A 1 261 ? -32.027 -15.688 12.000 1.00 33.28 261 SER A CA 1
ATOM 1987 C C . SER A 1 261 ? -32.058 -14.386 12.804 1.00 33.28 261 SER A C 1
ATOM 1989 O O . SER A 1 261 ? -32.004 -13.299 12.231 1.00 33.28 261 SER A O 1
ATOM 1991 N N . ALA A 1 262 ? -32.224 -14.517 14.119 1.00 30.47 262 ALA A N 1
ATOM 1992 C CA . ALA A 1 262 ? -32.427 -13.457 15.108 1.00 30.47 262 ALA A CA 1
ATOM 1993 C C . ALA A 1 262 ? -31.363 -12.328 15.075 1.00 30.47 262 ALA A C 1
ATOM 1995 O O . ALA A 1 262 ? -30.240 -12.560 14.625 1.00 30.47 262 ALA A O 1
ATOM 1996 N N . PRO A 1 263 ? -31.694 -11.109 15.555 1.00 36.12 263 PRO A N 1
ATOM 1997 C CA . PRO A 1 263 ? -30.862 -9.927 15.362 1.00 36.12 263 PRO A CA 1
ATOM 1998 C C . PRO A 1 263 ? -29.635 -9.950 16.281 1.00 36.12 263 PRO A C 1
ATOM 2000 O O . PRO A 1 263 ? -29.746 -9.791 17.494 1.00 36.12 263 PRO A O 1
ATOM 2003 N N . ALA A 1 264 ? -28.453 -10.102 15.686 1.00 35.44 264 ALA A N 1
ATOM 2004 C CA . ALA A 1 264 ? -27.228 -9.574 16.271 1.00 35.44 264 ALA A CA 1
ATOM 2005 C C . ALA A 1 264 ? -27.259 -8.041 16.151 1.00 35.44 264 ALA A C 1
ATOM 2007 O O . ALA A 1 264 ? -27.752 -7.512 15.152 1.00 35.44 264 ALA A O 1
ATOM 2008 N N . SER A 1 265 ? -26.777 -7.345 17.183 1.00 34.28 265 SER A N 1
ATOM 2009 C CA . SER A 1 265 ? -26.729 -5.882 17.267 1.00 34.28 265 SER A CA 1
ATOM 2010 C C . SER A 1 265 ? -26.277 -5.227 15.954 1.00 34.28 265 SER A C 1
ATOM 2012 O O . SER A 1 265 ? -25.304 -5.693 15.355 1.00 34.28 265 SER A O 1
ATOM 2014 N N . PRO A 1 266 ? -26.934 -4.141 15.509 1.00 34.31 266 PRO A N 1
ATOM 2015 C CA . PRO A 1 266 ? -26.539 -3.441 14.301 1.00 34.31 266 PRO A CA 1
ATOM 2016 C C . PRO A 1 266 ? -25.224 -2.706 14.572 1.00 34.31 266 PRO A C 1
ATOM 2018 O O . PRO A 1 266 ? -25.207 -1.624 15.154 1.00 34.31 266 PRO A O 1
ATOM 2021 N N . GLY A 1 267 ? -24.110 -3.300 14.148 1.00 34.88 267 GLY A N 1
ATOM 2022 C CA . GLY A 1 267 ? -22.962 -2.498 13.738 1.00 34.88 267 GLY A CA 1
ATOM 2023 C C . GLY A 1 267 ? -23.383 -1.600 12.567 1.00 34.88 267 GLY A C 1
ATOM 2024 O O . GLY A 1 267 ? -24.342 -1.941 11.862 1.00 34.88 267 GLY A O 1
ATOM 2025 N N . PRO A 1 268 ? -22.726 -0.449 12.354 1.00 34.88 268 PRO A N 1
ATOM 2026 C CA . PRO A 1 268 ? -23.004 0.384 11.192 1.00 34.88 268 PRO A CA 1
ATOM 2027 C C . PRO A 1 268 ? -22.856 -0.483 9.937 1.00 34.88 268 PRO A C 1
ATOM 2029 O O . PRO A 1 268 ? -21.788 -1.030 9.670 1.00 34.88 268 PRO A O 1
ATOM 2032 N N . GLY A 1 269 ? -23.962 -0.689 9.216 1.00 30.31 269 GLY A N 1
ATOM 2033 C CA . GLY A 1 269 ? -23.938 -1.417 7.952 1.00 30.31 269 GLY A CA 1
ATOM 2034 C C . GLY A 1 269 ? -22.964 -0.741 6.982 1.00 30.31 269 GLY A C 1
ATOM 2035 O O . GLY A 1 269 ? -22.772 0.475 7.077 1.00 30.31 269 GLY A O 1
ATOM 2036 N N . PRO A 1 270 ? -22.336 -1.497 6.062 1.00 38.97 270 PRO A N 1
ATOM 2037 C CA . PRO A 1 270 ? -21.419 -0.917 5.091 1.00 38.97 270 PRO A CA 1
ATOM 2038 C C . PRO A 1 270 ? -22.145 0.195 4.332 1.00 38.97 270 PRO A C 1
ATOM 2040 O O . PRO A 1 270 ? -23.270 -0.000 3.864 1.00 38.97 270 PRO A O 1
ATOM 2043 N N . ALA A 1 271 ? -21.521 1.372 4.260 1.00 40.81 271 ALA A N 1
ATOM 2044 C CA . ALA A 1 271 ? -22.090 2.513 3.564 1.00 40.81 271 ALA A CA 1
ATOM 2045 C C . ALA A 1 271 ? -22.481 2.097 2.130 1.00 40.81 271 ALA A C 1
ATOM 2047 O O . ALA A 1 271 ? -21.674 1.457 1.445 1.00 40.81 271 ALA A O 1
ATOM 2048 N N . PRO A 1 272 ? -23.704 2.414 1.663 1.00 35.88 272 PRO A N 1
ATOM 2049 C CA . PRO A 1 272 ? -24.091 2.149 0.284 1.00 35.88 272 PRO A CA 1
ATOM 2050 C C . PRO A 1 272 ? -23.092 2.846 -0.649 1.00 35.88 272 PRO A C 1
ATOM 2052 O O . PRO A 1 272 ? -22.953 4.065 -0.607 1.00 35.88 272 PRO A O 1
ATOM 2055 N N . GLY A 1 273 ? -22.369 2.060 -1.454 1.00 54.59 273 GLY A N 1
ATOM 2056 C CA . GLY A 1 273 ? -21.348 2.559 -2.380 1.00 54.59 273 GLY A CA 1
ATOM 2057 C C . GLY A 1 273 ? -19.900 2.182 -2.054 1.00 54.59 273 GLY A C 1
ATOM 2058 O O . GLY A 1 273 ? -19.005 2.626 -2.770 1.00 54.59 273 GLY A O 1
ATOM 2059 N N . SER A 1 274 ? -19.628 1.359 -1.034 1.00 77.00 274 SER A N 1
ATOM 2060 C CA . SER A 1 274 ? -18.267 0.849 -0.843 1.00 77.00 274 SER A CA 1
ATOM 2061 C C . SER A 1 274 ? -17.892 -0.141 -1.961 1.00 77.00 274 SER A C 1
ATOM 2063 O O . SER A 1 274 ? -18.542 -1.163 -2.198 1.00 77.00 274 SER A O 1
ATOM 2065 N N . LEU A 1 275 ? -16.832 0.198 -2.697 1.00 89.88 275 LEU A N 1
ATOM 2066 C CA . LEU A 1 275 ? -16.340 -0.572 -3.841 1.00 89.88 275 LEU A CA 1
ATOM 2067 C C . LEU A 1 275 ? -15.875 -1.977 -3.426 1.00 89.88 275 LEU A C 1
ATOM 2069 O O . LEU A 1 275 ? -16.130 -2.943 -4.137 1.00 89.88 275 LEU A O 1
ATOM 2073 N N . ILE A 1 276 ? -15.247 -2.097 -2.255 1.00 92.88 276 ILE A N 1
ATOM 2074 C CA . ILE A 1 276 ? -14.608 -3.333 -1.788 1.00 92.88 276 ILE A CA 1
ATOM 2075 C C . ILE A 1 276 ? -15.605 -4.495 -1.598 1.00 92.88 276 ILE A C 1
ATOM 2077 O O . ILE A 1 276 ? -15.403 -5.524 -2.245 1.00 92.88 276 ILE A O 1
ATOM 2081 N N . PRO A 1 277 ? -16.704 -4.374 -0.817 1.00 93.69 277 PRO A N 1
ATOM 2082 C CA . PRO A 1 277 ? -17.680 -5.461 -0.696 1.00 93.69 277 PRO A CA 1
ATOM 2083 C C . PRO A 1 277 ? -18.346 -5.813 -2.027 1.00 93.69 277 PRO A C 1
ATOM 2085 O O . PRO A 1 277 ? -18.669 -6.973 -2.262 1.00 93.69 277 PRO A O 1
ATOM 2088 N N . THR A 1 278 ? -18.529 -4.828 -2.911 1.00 93.62 278 THR A N 1
ATOM 2089 C CA . THR A 1 278 ? -19.106 -5.043 -4.246 1.00 93.62 278 THR A CA 1
ATOM 2090 C C . THR A 1 278 ? -18.172 -5.888 -5.113 1.00 93.62 278 THR A C 1
ATOM 2092 O O . THR A 1 278 ? -18.594 -6.903 -5.664 1.00 93.62 278 THR A O 1
ATOM 2095 N N . VAL A 1 279 ? -16.886 -5.526 -5.175 1.00 94.19 279 VAL A N 1
ATOM 2096 C CA . VAL A 1 279 ? -15.852 -6.301 -5.878 1.00 94.19 279 VAL A CA 1
ATOM 2097 C C . VAL A 1 279 ? -15.760 -7.710 -5.305 1.00 94.19 279 VAL A C 1
ATOM 2099 O O . VAL A 1 279 ? -15.814 -8.672 -6.070 1.00 94.19 279 VAL A O 1
ATOM 2102 N N . ALA A 1 280 ? -15.680 -7.851 -3.981 1.00 95.00 280 ALA A N 1
ATOM 2103 C CA . ALA A 1 280 ? -15.583 -9.157 -3.340 1.00 95.00 280 ALA A CA 1
ATOM 2104 C C . ALA A 1 280 ? -16.796 -10.050 -3.643 1.00 95.00 280 ALA A C 1
ATOM 2106 O O . ALA A 1 280 ? -16.629 -11.211 -4.014 1.00 95.00 280 ALA A O 1
ATOM 2107 N N . ALA A 1 281 ? -18.009 -9.499 -3.540 1.00 94.50 281 ALA A N 1
ATOM 2108 C CA . ALA A 1 281 ? -19.247 -10.231 -3.783 1.00 94.50 281 ALA A CA 1
ATOM 2109 C C . ALA A 1 281 ? -19.404 -10.659 -5.248 1.00 94.50 281 ALA A C 1
ATOM 2111 O O . ALA A 1 281 ? -19.800 -11.791 -5.504 1.00 94.50 281 ALA A O 1
ATOM 2112 N N . GLU A 1 282 ? -19.089 -9.788 -6.212 1.00 94.50 282 GLU A N 1
ATOM 2113 C CA . GLU A 1 282 ? -19.224 -10.118 -7.637 1.00 94.50 282 GLU A CA 1
ATOM 2114 C C . GLU A 1 282 ? -18.127 -11.060 -8.146 1.00 94.50 282 GLU A C 1
ATOM 2116 O O . GLU A 1 282 ? -18.350 -11.817 -9.093 1.00 94.50 282 GLU A O 1
ATOM 2121 N N . THR A 1 283 ? -16.945 -11.031 -7.524 1.00 93.25 283 THR A N 1
ATOM 2122 C CA . THR A 1 283 ? -15.801 -11.868 -7.923 1.00 93.25 283 THR A CA 1
ATOM 2123 C C . THR A 1 283 ? -15.617 -13.114 -7.057 1.00 93.25 283 THR A C 1
ATOM 2125 O O . THR A 1 283 ? -14.761 -13.942 -7.359 1.00 93.25 283 THR A O 1
ATOM 2128 N N . HIS A 1 284 ? -16.447 -13.295 -6.025 1.00 95.19 284 HIS A N 1
ATOM 2129 C CA . HIS A 1 284 ? -16.444 -14.470 -5.147 1.00 95.19 284 HIS A CA 1
ATOM 2130 C C . HIS A 1 284 ? -15.062 -14.766 -4.534 1.00 95.19 284 HIS A C 1
ATOM 2132 O O . HIS A 1 284 ? -14.626 -15.918 -4.456 1.00 95.19 284 HIS A O 1
ATOM 2138 N N . VAL A 1 285 ? -14.356 -13.710 -4.124 1.00 96.38 285 VAL A N 1
ATOM 2139 C CA . VAL A 1 285 ? -13.051 -13.806 -3.455 1.00 96.38 285 VAL A CA 1
ATOM 2140 C C . VAL A 1 285 ? -13.186 -13.650 -1.943 1.00 96.38 285 VAL A C 1
ATOM 2142 O O . VAL A 1 285 ? -14.118 -13.014 -1.450 1.00 96.38 285 VAL A O 1
ATOM 2145 N N . ASP A 1 286 ? -12.232 -14.211 -1.201 1.00 96.88 286 ASP A N 1
ATOM 2146 C CA . ASP A 1 286 ? -12.199 -14.107 0.262 1.00 96.88 286 ASP A CA 1
ATOM 2147 C C . ASP A 1 286 ? -11.729 -12.717 0.706 1.00 96.88 286 ASP A C 1
ATOM 2149 O O . ASP A 1 286 ? -12.190 -12.194 1.725 1.00 96.88 286 ASP A O 1
ATOM 2153 N N . ALA A 1 287 ? -10.824 -12.123 -0.080 1.00 97.06 287 ALA A N 1
ATOM 2154 C CA . ALA A 1 287 ? -10.219 -10.831 0.192 1.00 97.06 287 ALA A CA 1
ATOM 2155 C C . ALA A 1 287 ? -9.962 -10.008 -1.080 1.00 97.06 287 ALA A C 1
ATOM 2157 O O . ALA A 1 287 ? -9.774 -10.540 -2.178 1.00 97.06 287 ALA A O 1
ATOM 2158 N N . VAL A 1 288 ? -9.898 -8.690 -0.912 1.00 97.31 288 VAL A N 1
ATOM 2159 C CA . VAL A 1 288 ? -9.504 -7.732 -1.951 1.00 97.31 288 VAL A CA 1
ATOM 2160 C C . VAL A 1 288 ? -8.199 -7.071 -1.522 1.00 97.31 288 VAL A C 1
ATOM 2162 O O . VAL A 1 288 ? -8.136 -6.462 -0.457 1.00 97.31 288 VAL A O 1
ATOM 2165 N N . LEU A 1 289 ? -7.157 -7.191 -2.345 1.00 97.50 289 LEU A N 1
ATOM 2166 C CA . LEU A 1 289 ? -5.892 -6.484 -2.168 1.00 97.50 289 LEU A CA 1
ATOM 2167 C C . LEU A 1 289 ? -5.922 -5.203 -3.003 1.00 97.50 289 LEU A C 1
ATOM 2169 O O . LEU A 1 289 ? -5.672 -5.217 -4.206 1.00 97.50 289 LEU A O 1
ATOM 2173 N N . GLU A 1 290 ? -6.246 -4.092 -2.362 1.00 96.56 290 GLU A N 1
ATOM 2174 C CA . GLU A 1 290 ? -6.114 -2.766 -2.952 1.00 96.56 290 GLU A CA 1
ATOM 2175 C C . GLU A 1 290 ? -4.631 -2.393 -3.024 1.00 96.56 290 GLU A C 1
ATOM 2177 O O . GLU A 1 290 ? -3.896 -2.525 -2.039 1.00 96.56 290 GLU A O 1
ATOM 2182 N N . ALA A 1 291 ? -4.186 -1.984 -4.212 1.00 97.06 291 ALA A N 1
ATOM 2183 C CA . ALA A 1 291 ? -2.800 -1.642 -4.486 1.00 97.06 291 ALA A CA 1
ATOM 2184 C C . ALA A 1 291 ? -2.726 -0.277 -5.176 1.00 97.06 291 ALA A C 1
ATOM 2186 O O . ALA A 1 291 ? -2.982 -0.171 -6.377 1.00 97.06 291 ALA A O 1
ATOM 2187 N N . ASP A 1 292 ? -2.342 0.743 -4.410 1.00 96.50 292 ASP A N 1
ATOM 2188 C CA . ASP A 1 292 ? -2.185 2.117 -4.875 1.00 96.50 292 ASP A CA 1
ATOM 2189 C C . ASP A 1 292 ? -0.707 2.438 -5.121 1.00 96.50 292 ASP A C 1
ATOM 2191 O O . ASP A 1 292 ? 0.123 2.362 -4.211 1.00 96.50 292 ASP A O 1
ATOM 2195 N N . VAL A 1 293 ? -0.366 2.849 -6.340 1.00 97.31 293 VAL A N 1
ATOM 2196 C CA . VAL A 1 293 ? 0.958 3.395 -6.668 1.00 97.31 293 VAL A CA 1
ATOM 2197 C C . VAL A 1 293 ? 0.857 4.913 -6.720 1.00 97.31 293 VAL A C 1
ATOM 2199 O O . VAL A 1 293 ? 0.263 5.481 -7.638 1.00 97.31 293 VAL A O 1
ATOM 2202 N N . VAL A 1 294 ? 1.446 5.579 -5.732 1.00 95.94 294 VAL A N 1
ATOM 2203 C CA . VAL A 1 294 ? 1.380 7.037 -5.576 1.00 95.94 294 VAL A CA 1
ATOM 2204 C C . VAL A 1 294 ? 2.737 7.679 -5.834 1.00 95.94 294 VAL A C 1
ATOM 2206 O O . VAL A 1 294 ? 3.780 7.120 -5.478 1.00 95.94 294 VAL A O 1
ATOM 2209 N N . GLU A 1 295 ? 2.729 8.860 -6.447 1.00 95.94 295 GLU A N 1
ATOM 2210 C CA . GLU A 1 295 ? 3.933 9.675 -6.597 1.00 95.94 295 GLU A CA 1
ATOM 2211 C C . GLU A 1 295 ? 4.158 10.508 -5.330 1.00 95.94 295 GLU A C 1
ATOM 2213 O O . GLU A 1 295 ? 3.239 11.117 -4.784 1.00 95.94 295 GLU A O 1
ATOM 2218 N N . VAL A 1 296 ? 5.397 10.537 -4.845 1.00 94.94 296 VAL A N 1
ATOM 2219 C CA . VAL A 1 296 ? 5.807 11.282 -3.652 1.00 94.94 296 VAL A CA 1
ATOM 2220 C C . VAL A 1 296 ? 7.090 12.063 -3.913 1.00 94.94 296 VAL A C 1
ATOM 2222 O O . VAL A 1 296 ? 7.868 11.748 -4.811 1.00 94.94 296 VAL A O 1
ATOM 2225 N N . GLN A 1 297 ? 7.346 13.075 -3.087 1.00 95.88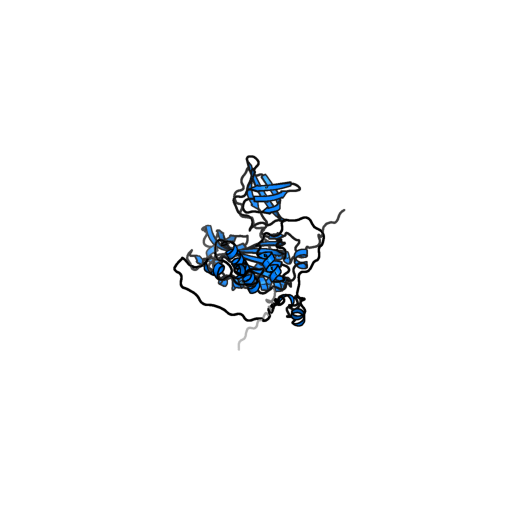 297 GLN A N 1
ATOM 2226 C CA . GLN A 1 297 ? 8.608 13.813 -3.095 1.00 95.88 297 GLN A CA 1
ATOM 2227 C C . GLN A 1 297 ? 9.550 13.227 -2.040 1.00 95.88 297 GLN A C 1
ATOM 2229 O O . GLN A 1 297 ? 9.317 13.372 -0.841 1.00 95.88 297 GLN A O 1
ATOM 2234 N N . ALA A 1 298 ? 10.619 12.567 -2.481 1.00 95.00 298 ALA A N 1
ATOM 2235 C CA . ALA A 1 298 ? 11.603 11.946 -1.608 1.00 95.00 298 ALA A CA 1
ATOM 2236 C C . ALA A 1 298 ? 12.736 12.928 -1.260 1.00 95.00 298 ALA A C 1
ATOM 2238 O O . ALA A 1 298 ? 13.407 13.439 -2.167 1.00 95.00 298 ALA A O 1
ATOM 2239 N N . PRO A 1 299 ? 13.008 13.178 0.034 1.00 94.12 299 PRO A N 1
ATOM 2240 C CA . PRO A 1 299 ? 14.185 13.914 0.470 1.00 94.12 299 PRO A CA 1
ATOM 2241 C C . PRO A 1 299 ? 15.476 13.300 -0.074 1.00 94.12 299 PRO A C 1
ATOM 2243 O O . PRO A 1 299 ? 15.753 12.113 0.101 1.00 94.12 299 PRO A O 1
ATOM 2246 N N . LEU A 1 300 ? 16.293 14.139 -0.703 1.00 91.38 300 LEU A N 1
ATOM 2247 C CA . LEU A 1 300 ? 17.584 13.775 -1.263 1.00 91.38 300 LEU A CA 1
ATOM 2248 C C . LEU A 1 300 ? 18.706 14.284 -0.362 1.00 91.38 300 LEU A C 1
ATOM 2250 O O . LEU A 1 300 ? 18.846 15.489 -0.132 1.00 91.38 300 LEU A O 1
ATOM 2254 N N . HIS A 1 301 ? 19.566 13.371 0.077 1.00 88.44 301 HIS A N 1
ATOM 2255 C CA . HIS A 1 301 ? 20.768 13.702 0.827 1.00 88.44 301 HIS A CA 1
ATOM 2256 C C . HIS A 1 301 ? 21.970 12.938 0.271 1.00 88.44 301 HIS A C 1
ATOM 2258 O O . HIS A 1 301 ? 21.980 11.712 0.245 1.00 88.44 301 HIS A O 1
ATOM 2264 N N . ARG A 1 302 ? 23.012 13.660 -0.170 1.00 86.12 302 ARG A N 1
ATOM 2265 C CA . ARG A 1 302 ? 24.238 13.057 -0.744 1.00 86.12 302 ARG A CA 1
ATOM 2266 C C . ARG A 1 302 ? 23.948 12.070 -1.887 1.00 86.12 302 ARG A C 1
ATOM 2268 O O . ARG A 1 302 ? 24.569 11.018 -1.971 1.00 86.12 302 ARG A O 1
ATOM 2275 N N . LEU A 1 303 ? 23.020 12.434 -2.777 1.00 86.75 303 LEU A N 1
ATOM 2276 C CA . LEU A 1 303 ? 22.586 11.604 -3.914 1.00 86.75 303 LEU A CA 1
ATOM 2277 C C . LEU A 1 303 ? 21.901 10.281 -3.516 1.00 86.75 303 LEU A C 1
ATOM 2279 O O . LEU A 1 303 ? 21.787 9.381 -4.346 1.00 86.75 303 LEU A O 1
ATOM 2283 N N . VAL A 1 304 ? 21.427 10.171 -2.277 1.00 90.25 304 VAL A N 1
ATOM 2284 C CA . VAL A 1 304 ? 20.574 9.074 -1.817 1.00 90.25 304 VAL A CA 1
ATOM 2285 C C . VAL A 1 304 ? 19.221 9.664 -1.458 1.00 90.25 304 VAL A C 1
ATOM 2287 O O . VAL A 1 304 ? 19.140 10.593 -0.649 1.00 90.25 304 VAL A O 1
ATOM 2290 N N . ALA A 1 305 ? 18.179 9.183 -2.125 1.00 93.31 305 ALA A N 1
ATOM 2291 C CA . ALA A 1 305 ? 16.806 9.517 -1.793 1.00 93.31 305 ALA A CA 1
ATOM 2292 C C . ALA A 1 305 ? 16.337 8.575 -0.683 1.00 93.31 305 ALA A C 1
ATOM 2294 O O . ALA A 1 305 ? 16.604 7.377 -0.753 1.00 93.31 305 ALA A O 1
ATOM 2295 N N . SER A 1 306 ? 15.667 9.109 0.336 1.00 93.94 306 SER A N 1
ATOM 2296 C CA . SER A 1 306 ? 15.133 8.326 1.455 1.00 93.94 306 SER A CA 1
ATOM 2297 C C . SER A 1 306 ? 13.667 8.682 1.674 1.00 93.94 306 SER A C 1
ATOM 2299 O O . SER A 1 306 ? 13.356 9.838 1.952 1.00 93.94 306 SER A O 1
ATOM 2301 N N . TRP A 1 307 ? 12.763 7.716 1.514 1.00 94.81 307 TRP A N 1
ATOM 2302 C CA . TRP A 1 307 ? 11.318 7.904 1.690 1.00 94.81 307 TRP A CA 1
ATOM 2303 C C . TRP A 1 307 ? 10.647 6.571 2.004 1.00 94.81 307 TRP A C 1
ATOM 2305 O O . TRP A 1 307 ? 11.118 5.528 1.557 1.00 94.81 307 TRP A O 1
ATOM 2315 N N . ASP A 1 308 ? 9.585 6.593 2.821 1.00 90.44 308 ASP A N 1
ATOM 2316 C CA . ASP A 1 308 ? 8.840 5.390 3.243 1.00 90.44 308 ASP A CA 1
ATOM 2317 C C . ASP A 1 308 ? 9.781 4.224 3.664 1.00 90.44 308 ASP A C 1
ATOM 2319 O O . ASP A 1 308 ? 9.506 3.038 3.490 1.00 90.44 308 ASP A O 1
ATOM 2323 N N . GLY A 1 309 ? 10.931 4.643 4.227 1.00 88.88 309 GLY A N 1
ATOM 2324 C CA . GLY A 1 309 ? 12.194 3.945 4.512 1.00 88.88 309 GLY A CA 1
ATOM 2325 C C . GLY A 1 309 ? 12.631 2.851 3.569 1.00 88.88 309 GLY A C 1
ATOM 2326 O O . GLY A 1 309 ? 13.115 1.814 4.021 1.00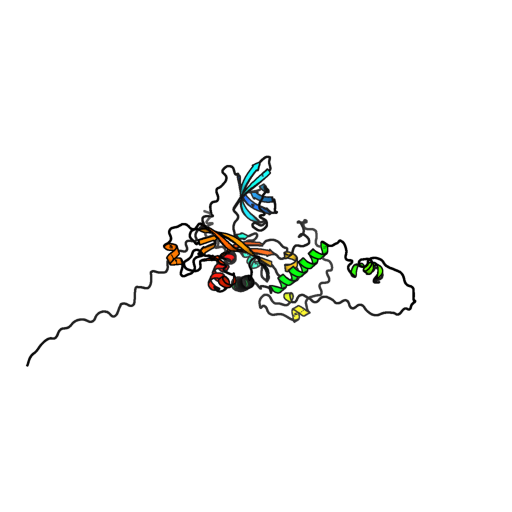 88.88 309 GLY A O 1
ATOM 2327 N N . VAL A 1 310 ? 12.554 3.171 2.291 1.00 93.12 310 VAL A N 1
ATOM 2328 C CA . VAL A 1 310 ? 13.555 2.768 1.321 1.00 93.12 310 VAL A CA 1
ATOM 2329 C C . VAL A 1 310 ? 14.597 3.877 1.201 1.00 93.12 310 VAL A C 1
ATOM 2331 O O . VAL A 1 310 ? 14.295 5.064 1.329 1.00 93.12 310 VAL A O 1
ATOM 2334 N N . GLU A 1 311 ? 15.841 3.470 0.974 1.00 93.38 311 GLU A N 1
ATOM 2335 C CA . GLU A 1 311 ? 16.914 4.349 0.530 1.00 93.38 311 GLU A CA 1
ATOM 2336 C C . GLU A 1 311 ? 17.368 3.884 -0.849 1.00 93.38 311 GLU A C 1
ATOM 2338 O O . GLU A 1 311 ? 17.746 2.723 -1.022 1.00 93.38 311 GLU A O 1
ATOM 2343 N N . GLU A 1 312 ? 17.343 4.779 -1.833 1.00 92.56 312 GLU A N 1
ATOM 2344 C CA . GLU A 1 312 ? 17.788 4.467 -3.189 1.00 92.56 312 GLU A CA 1
ATOM 2345 C C . GLU A 1 312 ? 18.767 5.538 -3.692 1.00 92.56 312 GLU A C 1
ATOM 2347 O O . GLU A 1 312 ? 18.482 6.741 -3.633 1.00 92.56 312 GLU A O 1
ATOM 2352 N N . PRO A 1 313 ? 19.949 5.135 -4.190 1.00 90.19 313 PRO A N 1
ATOM 2353 C CA . PRO A 1 313 ? 20.872 6.066 -4.815 1.00 90.19 313 PRO A CA 1
ATOM 2354 C C . PRO A 1 313 ? 20.317 6.556 -6.157 1.00 90.19 313 PRO A C 1
ATOM 2356 O O . PRO A 1 313 ? 19.911 5.767 -7.004 1.00 90.19 313 PRO A O 1
ATOM 2359 N N . ILE A 1 314 ? 20.390 7.867 -6.398 1.00 88.69 314 ILE A N 1
ATOM 2360 C CA . ILE A 1 314 ? 20.006 8.461 -7.693 1.00 88.69 314 ILE A CA 1
ATOM 2361 C C . ILE A 1 314 ? 21.153 8.453 -8.710 1.00 88.69 314 ILE A C 1
ATOM 2363 O O . ILE A 1 314 ? 20.974 8.806 -9.876 1.00 88.69 314 ILE A O 1
ATOM 2367 N N . ALA A 1 315 ? 22.364 8.122 -8.261 1.00 79.50 315 ALA A N 1
ATOM 2368 C CA . ALA A 1 315 ? 23.549 8.063 -9.098 1.00 79.50 315 ALA A CA 1
ATOM 2369 C C . ALA A 1 315 ? 23.478 6.838 -10.022 1.00 79.50 315 ALA A C 1
ATOM 2371 O O . ALA A 1 315 ? 23.381 5.708 -9.551 1.00 79.50 315 ALA A O 1
ATOM 2372 N N . GLY A 1 316 ? 23.582 7.040 -11.340 1.00 66.88 316 GLY A N 1
ATOM 2373 C CA . GLY A 1 316 ? 23.759 5.921 -12.268 1.00 66.88 316 GLY A CA 1
ATOM 2374 C C . GLY A 1 316 ? 25.037 5.120 -11.965 1.00 66.88 316 GLY A C 1
ATOM 2375 O O . GLY A 1 316 ? 25.964 5.631 -11.338 1.00 66.88 316 GLY A O 1
ATOM 2376 N N . LYS A 1 317 ? 25.137 3.881 -12.469 1.00 65.44 317 LYS A N 1
ATOM 2377 C CA . LYS A 1 317 ? 26.266 2.957 -12.199 1.00 65.44 317 LYS A CA 1
ATOM 2378 C C . LYS A 1 317 ? 27.666 3.558 -12.433 1.00 65.44 317 LYS A C 1
ATOM 2380 O O . LYS A 1 317 ? 28.610 3.188 -11.749 1.00 65.44 317 LYS A O 1
ATOM 2385 N N . GLY A 1 318 ? 27.816 4.498 -13.374 1.00 56.25 318 GLY A N 1
ATOM 2386 C CA . GLY A 1 318 ? 29.087 5.202 -13.631 1.00 56.25 318 GLY A CA 1
ATOM 2387 C C . GLY A 1 318 ? 29.369 6.396 -12.703 1.00 56.25 318 GLY A C 1
ATOM 2388 O O . GLY A 1 318 ? 30.492 6.886 -12.639 1.00 56.25 318 GLY A O 1
ATOM 2389 N N . SER A 1 319 ? 28.356 6.867 -11.975 1.00 53.12 319 SER A N 1
ATOM 2390 C CA . SER A 1 319 ? 28.392 8.035 -11.093 1.00 53.12 319 SER A CA 1
ATOM 2391 C C . SER A 1 319 ? 28.669 7.677 -9.629 1.00 53.12 319 SER A C 1
ATOM 2393 O O . SER A 1 319 ? 28.987 8.586 -8.866 1.00 53.12 319 SER A O 1
ATOM 2395 N N . GLU A 1 320 ? 28.563 6.414 -9.204 1.00 55.56 320 GLU A N 1
ATOM 2396 C CA . GLU A 1 320 ? 28.797 6.023 -7.799 1.00 55.56 320 GLU A CA 1
ATOM 2397 C C . GLU A 1 320 ? 30.229 6.337 -7.334 1.00 55.56 320 GLU A C 1
ATOM 2399 O O . GLU A 1 320 ? 30.443 6.824 -6.222 1.00 55.56 320 GLU A O 1
ATOM 2404 N N . THR A 1 321 ? 31.220 6.137 -8.207 1.00 55.28 321 THR A N 1
ATOM 2405 C CA . THR A 1 321 ? 32.630 6.450 -7.923 1.00 55.28 321 THR A CA 1
ATOM 2406 C C . THR A 1 321 ? 32.862 7.958 -7.810 1.00 55.28 321 THR A C 1
ATOM 2408 O O . THR A 1 321 ? 33.636 8.411 -6.971 1.00 55.28 321 THR A O 1
ATOM 2411 N N . ILE A 1 322 ? 32.147 8.749 -8.615 1.00 53.62 322 ILE A N 1
ATOM 2412 C CA . ILE A 1 322 ? 32.247 10.215 -8.645 1.00 53.62 322 ILE A CA 1
ATOM 2413 C C . ILE A 1 322 ? 31.473 10.844 -7.475 1.00 53.62 322 ILE A C 1
ATOM 2415 O O . ILE A 1 322 ? 31.926 11.824 -6.889 1.00 53.62 322 ILE A O 1
ATOM 2419 N N . ALA A 1 323 ? 30.346 10.253 -7.071 1.00 51.91 323 ALA A N 1
ATOM 2420 C CA . ALA A 1 323 ? 29.557 10.680 -5.916 1.00 51.91 323 ALA A CA 1
ATOM 2421 C C . ALA A 1 323 ? 30.366 10.644 -4.608 1.00 51.91 323 ALA A C 1
ATOM 2423 O O . ALA A 1 323 ? 30.174 11.498 -3.749 1.00 51.91 323 ALA A O 1
ATOM 2424 N N . LYS A 1 324 ? 31.316 9.706 -4.480 1.00 55.69 324 LYS A N 1
ATOM 2425 C CA . LYS A 1 324 ? 32.248 9.642 -3.340 1.00 55.69 324 LYS A CA 1
ATOM 2426 C C . LYS A 1 324 ? 33.327 10.734 -3.362 1.00 55.69 324 LYS A C 1
ATOM 2428 O O . LYS A 1 324 ? 33.897 11.025 -2.317 1.00 55.69 324 LYS A O 1
ATOM 2433 N N . LEU A 1 325 ? 33.610 11.325 -4.526 1.00 56.53 325 LEU A N 1
ATOM 2434 C CA . LEU A 1 325 ? 34.651 12.344 -4.719 1.00 56.53 325 LEU A CA 1
ATOM 2435 C C . LEU A 1 325 ? 34.129 13.780 -4.553 1.00 56.53 325 LEU A C 1
ATOM 2437 O O . LEU A 1 325 ? 34.892 14.665 -4.167 1.00 56.53 325 LEU A O 1
ATOM 2441 N N . PHE A 1 326 ? 32.841 14.033 -4.804 1.00 52.94 326 PHE A N 1
ATOM 2442 C CA . PHE A 1 326 ? 32.247 15.357 -4.605 1.00 52.94 326 PHE A CA 1
ATOM 2443 C C . PHE A 1 326 ? 31.750 15.531 -3.162 1.00 52.94 326 PHE A C 1
ATOM 2445 O O . PHE A 1 326 ? 30.704 15.027 -2.770 1.00 52.94 326 PHE A O 1
ATOM 2452 N N . VAL A 1 327 ? 32.513 16.297 -2.376 1.00 53.69 327 VAL A N 1
ATOM 2453 C CA . VAL A 1 327 ? 32.288 16.575 -0.941 1.00 53.69 327 VAL A CA 1
ATOM 2454 C C . VAL A 1 327 ? 31.137 17.569 -0.688 1.00 53.69 327 VAL A C 1
ATOM 2456 O O . VAL A 1 327 ? 30.742 17.792 0.456 1.00 53.69 327 VAL A O 1
ATOM 2459 N N . LEU A 1 328 ? 30.557 18.167 -1.733 1.00 55.28 328 LEU A N 1
ATOM 2460 C CA . LEU A 1 328 ? 29.489 19.151 -1.562 1.00 55.28 328 LEU A CA 1
ATOM 2461 C C . LEU A 1 328 ? 28.142 18.459 -1.284 1.00 55.28 328 LEU A C 1
ATOM 2463 O O . LEU A 1 328 ? 27.684 17.658 -2.104 1.00 55.28 328 LEU A O 1
ATOM 2467 N N . PRO A 1 329 ? 27.482 18.756 -0.148 1.00 59.38 329 PRO A N 1
ATOM 2468 C CA . PRO A 1 329 ? 26.201 18.158 0.195 1.00 59.38 329 PRO A CA 1
ATOM 2469 C C . PRO A 1 329 ? 25.118 18.672 -0.756 1.00 59.38 329 PRO A C 1
ATOM 2471 O O . PRO A 1 329 ? 24.585 19.765 -0.580 1.00 59.38 329 PRO A O 1
ATOM 2474 N N . VAL A 1 330 ? 24.765 17.867 -1.759 1.00 68.19 330 VAL A N 1
ATOM 2475 C CA . VAL A 1 330 ? 23.549 18.095 -2.544 1.00 68.19 330 VAL A CA 1
ATOM 2476 C C . VAL A 1 330 ? 22.365 17.698 -1.665 1.00 68.19 330 VAL A C 1
ATOM 2478 O O . VAL A 1 330 ? 22.208 16.524 -1.314 1.00 68.19 330 VAL A O 1
ATOM 2481 N N . ARG A 1 331 ? 21.584 18.703 -1.267 1.00 82.00 331 ARG A N 1
ATOM 2482 C CA . ARG A 1 331 ? 20.264 18.553 -0.649 1.00 82.00 331 ARG A CA 1
ATOM 2483 C C . ARG A 1 331 ? 19.209 18.917 -1.682 1.00 82.00 331 ARG A C 1
ATOM 2485 O O . ARG A 1 331 ? 19.417 19.844 -2.461 1.00 82.00 331 ARG A O 1
ATOM 2492 N N . GLY A 1 332 ? 18.095 18.208 -1.676 1.00 89.75 332 GLY A N 1
ATOM 2493 C CA . GLY A 1 332 ? 16.977 18.483 -2.569 1.00 89.75 332 GLY A CA 1
ATOM 2494 C C . GLY A 1 332 ? 15.820 17.535 -2.308 1.00 89.75 332 GLY A C 1
ATOM 2495 O O . GLY A 1 332 ? 15.811 16.830 -1.301 1.00 89.75 332 GLY A O 1
ATOM 2496 N N . VAL A 1 333 ? 14.876 17.510 -3.236 1.00 94.00 333 VAL A N 1
ATOM 2497 C CA . VAL A 1 333 ? 13.820 16.501 -3.313 1.00 94.00 333 VAL A CA 1
ATOM 2498 C C . VAL A 1 333 ? 13.813 15.926 -4.721 1.00 94.00 333 VAL A C 1
ATOM 2500 O O . VAL A 1 333 ? 14.203 16.612 -5.670 1.00 94.00 333 VAL A O 1
ATOM 2503 N N . VAL A 1 334 ? 13.432 14.663 -4.848 1.00 94.69 334 VAL A N 1
ATOM 2504 C CA . VAL A 1 334 ? 13.274 13.987 -6.137 1.00 94.69 334 VAL A CA 1
ATOM 2505 C C . VAL A 1 334 ? 11.930 13.267 -6.176 1.00 94.69 334 VAL A C 1
ATOM 2507 O O . VAL A 1 334 ? 11.506 12.758 -5.136 1.00 94.69 334 VAL A O 1
ATOM 2510 N N . PRO A 1 335 ? 11.263 13.190 -7.340 1.00 96.38 335 PRO A N 1
ATOM 2511 C CA . PRO A 1 335 ? 10.058 12.387 -7.465 1.00 96.38 335 PRO A CA 1
ATOM 2512 C C . PRO A 1 335 ? 10.404 10.911 -7.248 1.00 96.38 335 PRO A C 1
ATOM 2514 O O . PRO A 1 335 ? 11.423 10.406 -7.732 1.00 96.38 335 PRO A O 1
ATOM 2517 N N . ALA A 1 336 ? 9.557 10.224 -6.499 1.00 97.38 336 ALA A N 1
ATOM 2518 C CA . ALA A 1 336 ? 9.655 8.808 -6.201 1.00 97.38 336 ALA A CA 1
ATOM 2519 C C . ALA A 1 336 ? 8.257 8.185 -6.181 1.00 97.38 336 ALA A C 1
ATOM 2521 O O . ALA A 1 336 ? 7.247 8.881 -6.169 1.00 97.38 336 ALA A O 1
ATOM 2522 N N . SER A 1 337 ? 8.204 6.862 -6.185 1.00 97.62 337 SER A N 1
ATOM 2523 C CA . SER A 1 337 ? 6.974 6.084 -6.107 1.00 97.62 337 SER A CA 1
ATOM 2524 C C . SER A 1 337 ? 6.893 5.358 -4.772 1.00 97.62 337 SER A C 1
ATOM 2526 O O . SER A 1 337 ? 7.896 4.851 -4.255 1.00 97.62 337 SER A O 1
ATOM 2528 N N . THR A 1 338 ? 5.684 5.290 -4.233 1.00 96.81 338 THR A N 1
ATOM 2529 C CA . THR A 1 338 ? 5.341 4.509 -3.046 1.00 96.81 338 THR A CA 1
ATOM 2530 C C . THR A 1 338 ? 4.198 3.576 -3.396 1.00 96.81 338 THR A C 1
ATOM 2532 O O . THR A 1 338 ? 3.253 3.981 -4.072 1.00 96.81 338 THR A O 1
ATOM 2535 N N . LEU A 1 339 ? 4.282 2.336 -2.920 1.00 97.12 339 LEU A N 1
ATOM 2536 C CA . LEU A 1 339 ? 3.174 1.396 -2.964 1.00 97.12 339 LEU A CA 1
ATOM 2537 C C . LEU A 1 339 ? 2.456 1.418 -1.613 1.00 97.12 339 LEU A C 1
ATOM 2539 O O . LEU A 1 339 ? 3.075 1.196 -0.567 1.00 97.12 339 LEU A O 1
ATOM 2543 N N . VAL A 1 340 ? 1.155 1.688 -1.646 1.00 94.88 340 VAL A N 1
ATOM 2544 C CA . VAL A 1 340 ? 0.249 1.514 -0.512 1.00 94.88 340 VAL A CA 1
ATOM 2545 C C . VAL A 1 340 ? -0.600 0.285 -0.796 1.00 94.88 340 VAL A C 1
ATOM 2547 O O . VAL A 1 340 ? -1.259 0.188 -1.826 1.00 94.88 340 VAL A O 1
ATOM 2550 N N . LEU A 1 341 ? -0.543 -0.680 0.109 1.00 95.75 341 LEU A N 1
ATOM 2551 C CA . LEU A 1 341 ? -1.275 -1.929 0.032 1.00 95.75 341 LEU A CA 1
ATOM 2552 C C . LEU A 1 341 ? -2.278 -1.994 1.172 1.00 95.75 341 LEU A C 1
ATOM 2554 O O . LEU A 1 341 ? -1.919 -1.736 2.323 1.00 95.75 341 LEU A O 1
ATOM 2558 N N . LYS A 1 342 ? -3.511 -2.388 0.864 1.00 93.69 342 LYS A N 1
ATOM 2559 C CA . LYS A 1 342 ? -4.555 -2.654 1.857 1.00 93.69 342 LYS A CA 1
ATOM 2560 C C . LYS A 1 342 ? -5.249 -3.962 1.505 1.00 93.69 342 LYS A C 1
ATOM 2562 O O . LYS A 1 342 ? -5.784 -4.119 0.413 1.00 93.69 342 LYS A O 1
ATOM 2567 N N . LEU A 1 343 ? -5.212 -4.917 2.425 1.00 95.44 343 LEU A N 1
ATOM 2568 C CA . LEU A 1 343 ? -5.935 -6.174 2.310 1.00 95.44 343 LEU A CA 1
ATOM 2569 C C . LEU A 1 343 ? -7.236 -6.060 3.095 1.00 95.44 343 LEU A C 1
ATOM 2571 O O . LEU A 1 343 ? -7.217 -5.865 4.313 1.00 95.44 343 LEU A O 1
ATOM 2575 N N . TRP A 1 344 ? -8.346 -6.215 2.393 1.00 94.12 344 TRP A N 1
ATOM 2576 C CA . TRP A 1 344 ? -9.691 -6.142 2.936 1.00 94.12 344 TRP A CA 1
ATOM 2577 C C . TRP A 1 344 ? -10.356 -7.512 2.896 1.00 94.12 344 TRP A C 1
ATOM 2579 O O . TRP A 1 344 ? -10.188 -8.240 1.918 1.00 94.12 344 TRP A O 1
ATOM 2589 N N . ASP A 1 345 ? -11.149 -7.849 3.910 1.00 94.50 345 ASP A N 1
ATOM 2590 C CA . ASP A 1 345 ? -12.018 -9.022 3.842 1.00 94.50 345 ASP A CA 1
ATOM 2591 C C . ASP A 1 345 ? -13.206 -8.785 2.887 1.00 94.50 345 ASP A C 1
ATOM 2593 O O . ASP A 1 345 ? -13.509 -7.659 2.477 1.00 94.50 345 ASP A O 1
ATOM 2597 N N . SER A 1 346 ? -13.928 -9.854 2.550 1.00 95.06 346 SER A N 1
ATOM 2598 C CA . SER A 1 346 ? -15.130 -9.787 1.701 1.00 95.06 346 SER A CA 1
ATOM 2599 C C . SER A 1 346 ? -16.266 -8.902 2.240 1.00 95.06 346 SER A C 1
ATOM 2601 O O . SER A 1 346 ? -17.189 -8.560 1.500 1.00 95.06 346 SER A O 1
ATOM 2603 N N . ARG A 1 347 ? -16.220 -8.514 3.519 1.00 92.81 347 ARG A N 1
ATOM 2604 C CA . ARG A 1 347 ? -17.199 -7.631 4.169 1.00 92.81 347 ARG A CA 1
ATOM 2605 C C . ARG A 1 347 ? -16.751 -6.167 4.174 1.00 92.81 347 ARG A C 1
ATOM 2607 O O . ARG A 1 347 ? -17.545 -5.311 4.558 1.00 92.81 347 ARG A O 1
ATOM 2614 N N . GLY A 1 348 ? -15.531 -5.873 3.722 1.00 88.50 348 GLY A N 1
ATOM 2615 C CA . GLY A 1 348 ? -14.949 -4.534 3.700 1.00 88.50 348 GLY A CA 1
ATOM 2616 C C . GLY A 1 348 ? -14.224 -4.139 4.987 1.00 88.50 348 GLY A C 1
ATOM 2617 O O . GLY A 1 348 ? -13.986 -2.953 5.195 1.00 88.50 348 GLY A O 1
ATOM 2618 N N . ASN A 1 349 ? -13.869 -5.090 5.853 1.00 86.75 349 ASN A N 1
ATOM 2619 C CA . ASN A 1 349 ? -13.025 -4.818 7.014 1.00 86.75 349 ASN A CA 1
ATOM 2620 C C . ASN A 1 349 ? -11.550 -4.887 6.616 1.00 86.75 349 ASN A C 1
ATOM 2622 O O . ASN A 1 349 ? -11.123 -5.824 5.939 1.00 86.75 349 ASN A O 1
ATOM 2626 N N . LEU A 1 350 ? -10.756 -3.913 7.061 1.00 86.62 350 LEU A N 1
ATOM 2627 C CA . LEU A 1 350 ? -9.313 -3.916 6.840 1.00 86.62 350 LEU A CA 1
ATOM 2628 C C . LEU A 1 350 ? -8.673 -5.039 7.666 1.00 86.62 350 LEU A C 1
ATOM 2630 O O . LEU A 1 350 ? -8.862 -5.097 8.877 1.00 86.62 350 LEU A O 1
ATOM 2634 N N . MET A 1 351 ? -7.902 -5.911 7.020 1.00 89.81 351 MET A N 1
ATOM 2635 C CA . MET A 1 351 ? -7.166 -7.007 7.663 1.00 89.81 351 MET A CA 1
ATOM 2636 C C . MET A 1 351 ? -5.691 -6.652 7.862 1.00 89.81 351 MET A C 1
ATOM 2638 O O . MET A 1 351 ? -5.094 -6.976 8.892 1.00 89.81 351 MET A O 1
ATOM 2642 N N . TRP A 1 352 ? -5.101 -5.989 6.867 1.00 91.81 352 TRP A N 1
ATOM 2643 C CA . TRP A 1 352 ? -3.689 -5.622 6.835 1.00 91.81 352 TRP A CA 1
ATOM 2644 C C . TRP A 1 352 ? -3.466 -4.416 5.930 1.00 91.81 352 TRP A C 1
ATOM 2646 O O . TRP A 1 352 ? -4.146 -4.264 4.918 1.00 91.81 352 TRP A O 1
ATOM 2656 N N . SER A 1 353 ? -2.481 -3.588 6.258 1.00 90.38 353 SER A N 1
ATOM 2657 C CA . SER A 1 353 ? -2.012 -2.533 5.367 1.00 90.38 353 SER A CA 1
ATOM 2658 C C . SER A 1 353 ? -0.502 -2.367 5.441 1.00 90.38 353 SER A C 1
ATOM 2660 O O . SER A 1 353 ? 0.082 -2.483 6.519 1.00 90.38 353 SER A O 1
ATOM 2662 N N . ASN A 1 354 ? 0.120 -2.014 4.320 1.00 93.00 354 ASN A N 1
ATOM 2663 C CA . ASN A 1 354 ? 1.542 -1.711 4.243 1.00 93.00 354 ASN A CA 1
ATOM 2664 C C . ASN A 1 354 ? 1.794 -0.514 3.327 1.00 93.00 354 ASN A C 1
ATOM 2666 O O . ASN A 1 354 ? 1.238 -0.429 2.236 1.00 93.00 354 ASN A O 1
ATOM 2670 N N . ARG A 1 355 ? 2.653 0.404 3.766 1.00 93.25 355 ARG A N 1
ATOM 2671 C CA . ARG A 1 355 ? 3.163 1.508 2.956 1.00 93.25 355 ARG A CA 1
ATOM 2672 C C . ARG A 1 355 ? 4.673 1.376 2.812 1.00 93.25 355 ARG A C 1
ATOM 2674 O O . ARG A 1 355 ? 5.401 1.486 3.800 1.00 93.25 355 ARG A O 1
ATOM 2681 N N . SER A 1 356 ? 5.144 1.208 1.580 1.00 94.62 356 SER A N 1
ATOM 2682 C CA . SER A 1 356 ? 6.564 1.005 1.291 1.00 94.62 356 SER A CA 1
ATOM 2683 C C . SER A 1 356 ? 7.007 1.812 0.078 1.00 94.62 356 SER A C 1
ATOM 2685 O O . SER A 1 356 ? 6.346 1.812 -0.964 1.00 94.62 356 SER A O 1
ATOM 2687 N N . GLY A 1 357 ? 8.146 2.496 0.202 1.00 96.25 357 GLY A N 1
ATOM 2688 C CA . GLY A 1 357 ? 8.784 3.151 -0.937 1.00 96.25 357 GLY A CA 1
ATOM 2689 C C . GLY A 1 357 ? 9.149 2.106 -1.988 1.00 96.25 357 GLY A C 1
ATOM 2690 O O . GLY A 1 357 ? 9.592 1.018 -1.631 1.00 96.25 357 GLY A O 1
ATOM 2691 N N . PHE A 1 358 ? 8.939 2.396 -3.269 1.00 97.19 358 PHE A N 1
ATOM 2692 C CA . PHE A 1 358 ? 9.218 1.445 -4.344 1.00 97.19 358 PHE A CA 1
ATOM 2693 C C . PHE A 1 358 ? 10.440 1.852 -5.162 1.00 97.19 358 PHE A C 1
ATOM 2695 O O . PHE A 1 358 ? 11.441 1.136 -5.162 1.00 97.19 358 PHE A O 1
ATOM 2702 N N . ALA A 1 359 ? 10.371 2.995 -5.848 1.00 96.88 359 ALA A N 1
ATOM 2703 C CA . ALA A 1 359 ? 11.461 3.436 -6.711 1.00 96.88 359 ALA A CA 1
ATOM 2704 C C . ALA A 1 359 ? 11.544 4.952 -6.884 1.00 96.88 359 ALA A C 1
ATOM 2706 O O . ALA A 1 359 ? 10.521 5.625 -7.007 1.00 96.88 359 ALA A O 1
ATOM 2707 N N . VAL A 1 360 ? 12.761 5.479 -7.001 1.00 96.12 360 VAL A N 1
ATOM 2708 C CA . VAL A 1 360 ? 13.007 6.857 -7.435 1.00 96.12 360 VAL A CA 1
ATOM 2709 C C . VAL A 1 360 ? 12.691 7.007 -8.924 1.00 96.12 360 VAL A C 1
ATOM 2711 O O . VAL A 1 360 ? 13.175 6.237 -9.758 1.00 96.12 360 VAL A O 1
ATOM 2714 N N . LEU A 1 361 ? 11.941 8.059 -9.257 1.00 95.06 361 LEU A N 1
ATOM 2715 C CA . LEU A 1 361 ? 11.492 8.400 -10.612 1.00 95.06 361 LEU A CA 1
ATOM 2716 C C . LEU A 1 361 ? 12.377 9.464 -11.285 1.00 95.06 361 LEU A C 1
ATOM 2718 O O . LEU A 1 361 ? 12.059 9.974 -12.354 1.00 95.06 361 LEU A O 1
ATOM 2722 N N . ALA A 1 362 ? 13.518 9.798 -10.683 1.00 92.88 362 ALA A N 1
ATOM 2723 C CA . ALA A 1 362 ? 14.538 10.670 -11.254 1.00 92.88 362 ALA A CA 1
ATOM 2724 C C . ALA A 1 362 ? 15.959 10.140 -11.009 1.00 92.88 362 ALA A C 1
ATOM 2726 O O . ALA A 1 362 ? 16.382 9.920 -9.875 1.00 92.88 362 ALA A O 1
ATOM 2727 N N . VAL A 1 363 ? 16.742 9.990 -12.075 1.00 90.75 363 VAL A N 1
ATOM 2728 C CA . VAL A 1 363 ? 18.131 9.513 -12.003 1.00 90.75 363 VAL A CA 1
ATOM 2729 C C . VAL A 1 363 ? 19.095 10.547 -12.549 1.00 90.75 363 VAL A C 1
ATOM 2731 O O . VAL A 1 363 ? 18.783 11.307 -13.464 1.00 90.75 363 VAL A O 1
ATOM 2734 N N . LYS A 1 364 ? 20.300 10.582 -11.988 1.00 87.06 364 LYS A N 1
ATOM 2735 C CA . LYS A 1 364 ? 21.372 11.442 -12.476 1.00 87.06 364 LYS A CA 1
ATOM 2736 C C . LYS A 1 364 ? 22.011 10.818 -13.711 1.00 87.06 364 LYS A C 1
ATOM 2738 O O . LYS A 1 364 ? 22.521 9.697 -13.644 1.00 87.06 364 LYS A O 1
ATOM 2743 N N . GLU A 1 365 ? 22.053 11.574 -14.803 1.00 81.25 365 GLU A N 1
ATOM 2744 C CA . GLU A 1 365 ? 22.650 11.132 -16.061 1.00 81.25 365 GLU A CA 1
ATOM 2745 C C . GLU A 1 365 ? 23.783 12.062 -16.518 1.00 81.25 365 GLU A C 1
ATOM 2747 O O . GLU A 1 365 ? 23.668 13.290 -16.519 1.00 81.25 365 GLU A O 1
ATOM 2752 N N . GLY A 1 366 ? 24.901 11.454 -16.924 1.00 74.38 366 GLY A N 1
ATOM 2753 C CA . GLY A 1 366 ? 26.081 12.157 -17.422 1.00 74.38 366 GLY A CA 1
ATOM 2754 C C . GLY A 1 366 ? 26.942 12.823 -16.341 1.00 74.38 366 GLY A C 1
ATOM 2755 O O . GLY A 1 366 ? 26.785 12.618 -15.139 1.00 74.38 366 GLY A O 1
ATOM 2756 N N . MET A 1 367 ? 27.906 13.625 -16.800 1.00 67.06 367 MET A N 1
ATOM 2757 C CA . MET A 1 367 ? 28.911 14.290 -15.955 1.00 67.06 367 MET A CA 1
ATOM 2758 C C . MET A 1 367 ? 28.379 15.571 -15.274 1.00 67.06 367 MET A C 1
ATOM 2760 O O . MET A 1 367 ? 29.097 16.211 -14.510 1.00 67.06 367 MET A O 1
ATOM 2764 N N . GLY A 1 368 ? 27.120 15.944 -15.536 1.00 67.94 368 GLY A N 1
ATOM 2765 C CA . GLY A 1 368 ? 26.444 17.103 -14.947 1.00 67.94 368 GLY A CA 1
ATOM 2766 C C . GLY A 1 368 ? 25.477 16.730 -13.820 1.00 67.94 368 GLY A C 1
ATOM 2767 O O . GLY A 1 368 ? 25.084 15.580 -13.664 1.00 67.94 368 GLY A O 1
ATOM 2768 N N . ASN A 1 369 ? 25.034 17.717 -13.036 1.00 73.25 369 ASN A N 1
ATOM 2769 C CA . ASN A 1 369 ? 23.987 17.549 -12.013 1.00 73.25 369 ASN A CA 1
ATOM 2770 C C . ASN A 1 369 ? 22.564 17.540 -12.609 1.00 73.25 369 ASN A C 1
ATOM 2772 O O . ASN A 1 369 ? 21.631 18.025 -11.978 1.00 73.25 369 ASN A O 1
ATOM 2776 N N . LYS A 1 370 ? 22.400 17.034 -13.837 1.00 83.44 370 LYS A N 1
ATOM 2777 C CA . LYS A 1 370 ? 21.095 16.960 -14.498 1.00 83.44 370 LYS A CA 1
ATOM 2778 C C . LYS A 1 370 ? 20.393 15.666 -14.096 1.00 83.44 370 LYS A C 1
ATOM 2780 O O . LYS A 1 370 ? 20.988 14.590 -14.152 1.00 83.44 370 LYS A O 1
ATOM 2785 N N . LEU A 1 371 ? 19.139 15.801 -13.680 1.00 89.00 371 LEU A N 1
ATOM 2786 C CA . LEU A 1 371 ? 18.245 14.682 -13.420 1.00 89.00 371 LEU A CA 1
ATOM 2787 C C . LEU A 1 371 ? 17.436 14.407 -14.687 1.00 89.00 371 LEU A C 1
ATOM 2789 O O . LEU A 1 371 ? 16.905 15.340 -15.290 1.00 89.00 371 LEU A O 1
ATOM 2793 N N . ARG A 1 372 ? 17.367 13.139 -15.086 1.00 92.12 372 ARG A N 1
ATOM 2794 C CA . ARG A 1 372 ? 16.433 12.637 -16.090 1.00 92.12 372 ARG A CA 1
ATOM 2795 C C . ARG A 1 372 ? 15.296 11.928 -15.366 1.00 92.12 372 ARG A C 1
ATOM 2797 O O . ARG A 1 372 ? 15.535 11.207 -14.399 1.00 92.12 372 ARG A O 1
ATOM 2804 N N . GLU A 1 373 ? 14.084 12.100 -15.868 1.00 93.12 373 GLU A N 1
ATOM 2805 C CA . GLU A 1 373 ? 12.940 11.288 -15.470 1.00 93.12 373 GLU A CA 1
ATOM 2806 C C . GLU A 1 373 ? 13.191 9.803 -15.774 1.00 93.12 373 GLU A C 1
ATOM 2808 O O . GLU A 1 373 ? 13.629 9.425 -16.867 1.00 93.12 373 GLU A O 1
ATOM 2813 N N . ARG A 1 374 ? 12.939 8.953 -14.783 1.00 94.56 374 ARG A N 1
ATOM 2814 C CA . ARG A 1 374 ? 13.088 7.505 -14.861 1.00 94.56 374 ARG A CA 1
ATOM 2815 C C . ARG A 1 374 ? 11.692 6.882 -14.843 1.00 94.56 374 ARG A C 1
ATOM 2817 O O . ARG A 1 374 ? 11.092 6.801 -13.772 1.00 94.56 374 ARG A O 1
ATOM 2824 N N . PRO A 1 375 ? 11.186 6.406 -15.989 1.00 95.56 375 PRO A N 1
ATOM 2825 C CA . PRO A 1 375 ? 9.861 5.811 -16.037 1.00 95.56 375 PRO A CA 1
ATOM 2826 C C . PRO A 1 375 ? 9.863 4.468 -15.295 1.00 95.56 375 PRO A C 1
ATOM 2828 O O . PRO A 1 375 ? 10.857 3.729 -15.308 1.00 95.56 375 PRO A O 1
ATOM 2831 N N . LEU A 1 376 ? 8.735 4.123 -14.672 1.00 95.44 376 LEU A N 1
ATOM 2832 C CA . LEU A 1 376 ? 8.589 2.908 -13.867 1.00 95.44 376 LEU A CA 1
ATOM 2833 C C . LEU A 1 376 ? 8.983 1.611 -14.611 1.00 95.44 376 LEU A C 1
ATOM 2835 O O . LEU A 1 376 ? 9.678 0.779 -14.018 1.00 95.44 376 LEU A O 1
ATOM 2839 N N . PRO A 1 377 ? 8.687 1.439 -15.919 1.00 96.75 377 PRO A N 1
ATOM 2840 C CA . PRO A 1 377 ? 9.151 0.288 -16.691 1.00 96.75 377 PRO A CA 1
ATOM 2841 C C . PRO A 1 377 ? 10.670 0.086 -16.685 1.00 96.75 377 PRO A C 1
ATOM 2843 O O . PRO A 1 377 ? 11.131 -1.047 -16.814 1.00 96.75 377 PRO A O 1
ATOM 2846 N N . GLU A 1 378 ? 11.471 1.146 -16.532 1.00 95.38 378 GLU A N 1
ATOM 2847 C CA . GLU A 1 378 ? 12.929 1.034 -16.421 1.00 95.38 378 GLU A CA 1
ATOM 2848 C C . GLU A 1 378 ? 13.338 0.346 -15.109 1.00 95.38 378 GLU A C 1
ATOM 2850 O O . GLU A 1 378 ? 14.249 -0.485 -15.104 1.00 95.38 378 GLU A O 1
ATOM 2855 N N . VAL A 1 379 ? 12.637 0.640 -14.010 1.00 94.56 379 VAL A N 1
ATOM 2856 C CA . VAL A 1 379 ? 12.812 -0.020 -12.706 1.00 94.56 379 VAL A CA 1
ATOM 2857 C C . VAL A 1 379 ? 12.396 -1.488 -12.802 1.00 94.56 379 VAL A C 1
ATOM 2859 O O . VAL A 1 379 ? 13.157 -2.380 -12.423 1.00 94.56 379 VAL A O 1
ATOM 2862 N N . LEU A 1 380 ? 11.220 -1.745 -13.383 1.00 96.06 380 LEU A N 1
ATOM 2863 C CA . LEU A 1 380 ? 10.596 -3.073 -13.465 1.00 96.06 380 LEU A CA 1
ATOM 2864 C C . LEU A 1 380 ? 11.364 -4.067 -14.355 1.00 96.06 380 LEU A C 1
ATOM 2866 O O . LEU A 1 380 ? 11.127 -5.275 -14.292 1.00 96.06 380 LEU A O 1
ATOM 2870 N N . ARG A 1 381 ? 12.328 -3.593 -15.161 1.00 96.12 381 ARG A N 1
ATOM 2871 C CA . ARG A 1 381 ? 13.289 -4.459 -15.872 1.00 96.12 381 ARG A CA 1
ATOM 2872 C C . ARG A 1 381 ? 14.194 -5.237 -14.916 1.00 96.12 381 ARG A C 1
ATOM 2874 O O . ARG A 1 381 ? 14.651 -6.319 -15.275 1.00 96.12 381 ARG A O 1
ATOM 2881 N N . ASN A 1 382 ? 14.457 -4.713 -13.720 1.00 94.88 382 ASN A N 1
ATOM 2882 C CA . ASN A 1 382 ? 15.248 -5.393 -12.699 1.00 94.88 382 ASN A CA 1
ATOM 2883 C C . ASN A 1 382 ? 14.363 -6.316 -11.848 1.00 94.88 382 ASN A C 1
ATOM 2885 O O . ASN A 1 382 ? 14.112 -6.037 -10.675 1.00 94.88 382 ASN A O 1
ATOM 2889 N N . THR A 1 383 ? 13.898 -7.422 -12.431 1.00 95.62 383 THR A N 1
ATOM 2890 C CA . THR A 1 383 ? 12.970 -8.355 -11.766 1.00 95.62 383 THR A CA 1
ATOM 2891 C C . THR A 1 383 ? 13.507 -8.859 -10.428 1.00 95.62 383 THR A C 1
ATOM 2893 O O . THR A 1 383 ? 12.798 -8.805 -9.437 1.00 95.62 383 THR A O 1
ATOM 2896 N N . ALA A 1 384 ? 14.794 -9.207 -10.344 1.00 95.88 384 ALA A N 1
ATOM 2897 C CA . ALA A 1 384 ? 15.421 -9.648 -9.094 1.00 95.88 384 ALA A CA 1
ATOM 2898 C C . ALA A 1 384 ? 15.488 -8.552 -8.009 1.00 95.88 384 ALA A C 1
ATOM 2900 O O . ALA A 1 384 ? 15.605 -8.847 -6.818 1.00 95.88 384 ALA A O 1
ATOM 2901 N N . GLY A 1 385 ? 15.493 -7.275 -8.399 1.00 95.38 385 GLY A N 1
ATOM 2902 C CA . GLY A 1 385 ? 15.336 -6.160 -7.467 1.00 95.38 385 GLY A CA 1
ATOM 2903 C C . GLY A 1 385 ? 13.911 -6.087 -6.933 1.00 95.38 385 GLY A C 1
ATOM 2904 O O . GLY A 1 385 ? 13.726 -6.022 -5.721 1.00 95.38 385 GLY A O 1
ATOM 2905 N N . VAL A 1 386 ? 12.929 -6.172 -7.833 1.00 97.00 386 VAL A N 1
ATOM 2906 C CA . VAL A 1 386 ? 11.507 -6.131 -7.473 1.00 97.00 386 VAL A CA 1
ATOM 2907 C C . VAL A 1 386 ? 11.115 -7.323 -6.602 1.00 97.00 386 VAL A C 1
ATOM 2909 O O . VAL A 1 386 ? 10.504 -7.118 -5.563 1.00 97.00 386 VAL A O 1
ATOM 2912 N N . ASP A 1 387 ? 11.543 -8.541 -6.934 1.00 96.31 387 ASP A N 1
ATOM 2913 C CA . ASP A 1 387 ? 11.233 -9.747 -6.154 1.00 96.31 387 ASP A CA 1
ATOM 2914 C C . ASP A 1 387 ? 11.778 -9.657 -4.718 1.00 96.31 387 ASP A C 1
ATOM 2916 O O . ASP A 1 387 ? 11.099 -10.019 -3.759 1.00 96.31 387 ASP A O 1
ATOM 2920 N N . ARG A 1 388 ? 12.995 -9.118 -4.543 1.00 96.25 388 ARG A N 1
ATOM 2921 C CA . ARG A 1 388 ? 13.576 -8.872 -3.209 1.00 96.25 388 ARG A CA 1
ATOM 2922 C C . ARG A 1 388 ? 12.826 -7.794 -2.437 1.00 96.25 388 ARG A C 1
ATOM 2924 O O . ARG A 1 388 ? 12.688 -7.896 -1.218 1.00 96.25 388 ARG A O 1
ATOM 2931 N N . TRP A 1 389 ? 12.365 -6.763 -3.134 1.00 96.25 389 TRP A N 1
ATOM 2932 C CA . TRP A 1 389 ? 11.559 -5.719 -2.526 1.00 96.25 389 TRP A CA 1
ATOM 2933 C C . TRP A 1 389 ? 10.189 -6.260 -2.094 1.00 96.25 389 TRP A C 1
ATOM 2935 O O . TRP A 1 389 ? 9.822 -6.084 -0.937 1.00 96.25 389 TRP A O 1
ATOM 2945 N N . LEU A 1 390 ? 9.495 -7.023 -2.947 1.00 97.12 390 LEU A N 1
ATOM 2946 C CA . LEU A 1 390 ? 8.233 -7.696 -2.612 1.00 97.12 390 LEU A CA 1
ATOM 2947 C C . LEU A 1 390 ? 8.398 -8.637 -1.414 1.00 97.12 390 LEU A C 1
ATOM 2949 O O . LEU A 1 390 ? 7.575 -8.617 -0.503 1.00 97.12 390 LEU A O 1
ATOM 2953 N N . ALA A 1 391 ? 9.503 -9.385 -1.353 1.00 95.69 391 ALA A N 1
ATOM 2954 C CA . ALA A 1 391 ? 9.812 -10.223 -0.198 1.00 95.69 391 ALA A CA 1
ATOM 2955 C C . ALA A 1 391 ? 9.973 -9.433 1.102 1.00 95.69 391 ALA A C 1
ATOM 2957 O O . ALA A 1 391 ? 9.613 -9.931 2.162 1.00 95.69 391 ALA A O 1
ATOM 2958 N N . THR A 1 392 ? 10.477 -8.200 1.028 1.00 93.75 392 THR A N 1
ATOM 2959 C CA . THR A 1 392 ? 10.520 -7.300 2.187 1.00 93.75 392 THR A CA 1
ATOM 2960 C C . THR A 1 392 ? 9.124 -6.797 2.553 1.00 93.75 392 THR A C 1
ATOM 2962 O O . THR A 1 392 ? 8.767 -6.810 3.726 1.00 93.75 392 THR A O 1
ATOM 2965 N N . VAL A 1 393 ? 8.331 -6.380 1.561 1.00 93.88 393 VAL A N 1
ATOM 2966 C CA . VAL A 1 393 ? 6.973 -5.838 1.756 1.00 93.88 393 VAL A CA 1
ATOM 2967 C C . VAL A 1 393 ? 6.042 -6.857 2.411 1.00 93.88 393 VAL A C 1
ATOM 2969 O O . VAL A 1 393 ? 5.298 -6.503 3.320 1.00 93.88 393 VAL A O 1
ATOM 2972 N N . PHE A 1 394 ? 6.113 -8.118 1.986 1.00 94.31 394 PHE A N 1
ATOM 2973 C CA . PHE A 1 394 ? 5.266 -9.199 2.493 1.00 94.31 394 PHE A CA 1
ATOM 2974 C C . PHE A 1 394 ? 5.979 -10.111 3.507 1.00 94.31 394 PHE A C 1
ATOM 2976 O O . PHE A 1 394 ? 5.507 -11.213 3.786 1.00 94.31 394 PHE A O 1
ATOM 2983 N N . ALA A 1 395 ? 7.117 -9.689 4.070 1.00 91.44 395 ALA A N 1
ATOM 2984 C CA . ALA A 1 395 ? 7.913 -10.523 4.979 1.00 91.44 395 ALA A CA 1
ATOM 2985 C C . ALA A 1 395 ? 7.102 -11.018 6.189 1.00 91.44 395 ALA A C 1
ATOM 2987 O O . ALA A 1 395 ? 7.199 -12.175 6.598 1.00 91.44 395 ALA A O 1
ATOM 2988 N N . SER A 1 396 ? 6.257 -10.149 6.727 1.00 87.81 396 SER A N 1
ATOM 2989 C CA . SER A 1 396 ? 5.359 -10.408 7.853 1.00 87.81 396 SER A CA 1
ATOM 2990 C C . SER A 1 396 ? 4.305 -11.488 7.566 1.00 87.81 396 SER A C 1
ATOM 2992 O O . SER A 1 396 ? 3.890 -12.223 8.463 1.00 87.81 396 SER A O 1
ATOM 2994 N N . TRP A 1 397 ? 3.904 -11.645 6.302 1.00 88.44 397 TRP A N 1
ATOM 2995 C CA . TRP A 1 397 ? 3.034 -12.728 5.849 1.00 88.44 397 TRP A CA 1
ATOM 2996 C C . TRP A 1 397 ? 3.779 -14.046 5.681 1.00 88.44 397 TRP A C 1
ATOM 2998 O O . TRP A 1 397 ? 3.134 -15.067 5.487 1.00 88.44 397 TRP A O 1
ATOM 3008 N N . ALA A 1 398 ? 5.109 -14.060 5.734 1.00 82.19 398 ALA A N 1
ATOM 3009 C CA . ALA A 1 398 ? 5.892 -15.290 5.692 1.00 82.19 398 ALA A CA 1
ATOM 3010 C C . ALA A 1 398 ? 6.267 -15.774 7.101 1.00 82.19 398 ALA A C 1
ATOM 3012 O O . ALA A 1 398 ? 6.305 -16.980 7.345 1.00 82.19 398 ALA A O 1
ATOM 3013 N N . SER A 1 399 ? 6.490 -14.861 8.053 1.00 68.88 399 SER A N 1
ATOM 3014 C CA . SER A 1 399 ? 6.939 -15.187 9.411 1.00 68.88 399 SER A CA 1
ATOM 3015 C C . SER A 1 399 ? 5.946 -16.084 10.153 1.00 68.88 399 SER A C 1
ATOM 3017 O O . SER A 1 399 ? 4.871 -15.640 10.540 1.00 68.88 399 SER A O 1
ATOM 3019 N N . THR A 1 400 ? 6.272 -17.359 10.346 1.00 56.19 400 THR A N 1
ATOM 3020 C CA . THR A 1 400 ? 5.651 -18.151 11.414 1.00 56.19 400 THR A CA 1
ATOM 3021 C C . THR A 1 400 ? 6.173 -17.573 12.729 1.00 56.19 400 THR A C 1
ATOM 3023 O O . THR A 1 400 ? 7.388 -17.375 12.822 1.00 56.19 400 THR A O 1
ATOM 3026 N N . PRO A 1 401 ? 5.329 -17.258 13.722 1.00 54.12 401 PRO A N 1
ATOM 3027 C CA . PRO A 1 401 ? 5.824 -16.779 14.999 1.00 54.12 401 PRO A CA 1
ATOM 3028 C C . PRO A 1 401 ? 6.732 -17.872 15.558 1.00 54.12 401 PRO A C 1
ATOM 3030 O O . PRO A 1 401 ? 6.326 -19.036 15.650 1.00 54.12 401 PRO A O 1
ATOM 3033 N N . GLU A 1 402 ? 7.985 -17.522 15.859 1.00 46.31 402 GLU A N 1
ATOM 3034 C CA . GLU A 1 402 ? 8.822 -18.403 16.663 1.00 46.31 402 GLU A CA 1
ATOM 3035 C C . GLU A 1 402 ? 8.051 -18.627 17.970 1.00 46.31 402 GLU A C 1
ATOM 3037 O O . GLU A 1 402 ? 7.641 -17.643 18.593 1.00 46.31 402 GLU A O 1
ATOM 3042 N N . PRO A 1 403 ? 7.765 -19.879 18.364 1.00 47.62 403 PRO A N 1
ATOM 3043 C CA . PRO A 1 403 ? 7.119 -20.126 19.641 1.00 47.62 403 PRO A CA 1
ATOM 3044 C C . PRO A 1 403 ? 7.990 -19.484 20.717 1.00 47.62 403 PRO A C 1
ATOM 3046 O O . PRO A 1 403 ? 9.175 -19.803 20.780 1.00 47.62 403 PRO A O 1
ATOM 3049 N N . ASP A 1 404 ? 7.409 -18.574 21.507 1.00 46.16 404 ASP A N 1
ATOM 3050 C CA . ASP A 1 404 ? 8.071 -17.833 22.584 1.00 46.16 404 ASP A CA 1
ATOM 3051 C C . ASP A 1 404 ? 8.989 -18.763 23.391 1.00 46.16 404 ASP A C 1
ATOM 3053 O O . ASP A 1 404 ? 8.569 -19.488 24.299 1.00 46.16 404 ASP A O 1
ATOM 3057 N N . ALA A 1 405 ? 10.275 -18.757 23.047 1.00 47.16 405 ALA A N 1
ATOM 3058 C CA . ALA A 1 405 ? 11.300 -19.531 23.718 1.00 47.16 405 ALA A CA 1
ATOM 3059 C C . ALA A 1 405 ? 11.675 -18.796 25.009 1.00 47.16 405 ALA A C 1
ATOM 3061 O O . ALA A 1 405 ? 12.771 -18.254 25.128 1.00 47.16 405 ALA A O 1
ATOM 3062 N N . GLY A 1 406 ? 10.752 -18.689 25.970 1.00 49.03 406 GLY A N 1
ATOM 3063 C CA . GLY A 1 406 ? 11.059 -17.880 27.147 1.00 49.03 406 GLY A CA 1
ATOM 3064 C C . GLY A 1 406 ? 9.990 -17.616 28.194 1.00 49.03 406 GLY A C 1
ATOM 3065 O O . GLY A 1 406 ? 10.230 -16.754 29.030 1.00 49.03 406 GLY A O 1
ATOM 3066 N N . ALA A 1 407 ? 8.868 -18.335 28.242 1.00 41.44 407 ALA A N 1
ATOM 3067 C CA . ALA A 1 407 ? 8.012 -18.331 29.434 1.00 41.44 407 ALA A CA 1
ATOM 3068 C C . ALA A 1 407 ? 8.356 -19.512 30.357 1.00 41.44 407 ALA A C 1
ATOM 3070 O O . ALA A 1 407 ? 7.504 -20.323 30.717 1.00 41.44 407 ALA A O 1
ATOM 3071 N N . THR A 1 408 ? 9.628 -19.622 30.752 1.00 43.75 408 THR A N 1
ATOM 3072 C CA . THR A 1 408 ? 10.009 -20.440 31.908 1.00 43.75 408 THR A CA 1
ATOM 3073 C C . THR A 1 408 ? 9.576 -19.680 33.156 1.00 43.75 408 THR A C 1
ATOM 3075 O O . THR A 1 408 ? 10.347 -18.920 33.738 1.00 43.75 408 THR A O 1
ATOM 3078 N N . VAL A 1 409 ? 8.311 -19.846 33.538 1.00 43.28 409 VAL A N 1
ATOM 3079 C CA . VAL A 1 409 ? 7.833 -19.467 34.868 1.00 43.28 409 VAL A CA 1
ATOM 3080 C C . VAL A 1 409 ? 8.631 -20.304 35.870 1.00 43.28 409 VAL A C 1
ATOM 3082 O O . VAL A 1 409 ? 8.537 -21.532 35.872 1.00 43.28 409 VAL A O 1
ATOM 3085 N N . ARG A 1 410 ? 9.479 -19.639 36.653 1.00 48.72 410 ARG A N 1
ATOM 3086 C CA . ARG A 1 410 ? 10.066 -20.184 37.878 1.00 48.72 410 ARG A CA 1
ATOM 3087 C C . ARG A 1 410 ? 9.308 -19.651 39.075 1.00 48.72 410 ARG A C 1
ATOM 3089 O O . ARG A 1 410 ? 8.974 -18.445 39.040 1.00 48.72 410 ARG A O 1
#

Radius of gyration: 32.43 Å; chains: 1; bounding box: 146×56×75 Å

Secondary structure (DSSP, 8-state):
----------------SSSSSSSS------------------TT-EEEEEEEEEE-SSEEEEEETTEEEEEE-SS--TTT--TT-EEEEEEEEETTEEEEEEEE--SEEESS-HHHHHHH-SEEEEEEEESSTT-HHHHHHHHHHHHHHH--EEE-HHHHHHHHHHHHHHHHHHHT-SS---TTTTB-TTT--B-HHHHHHTT-----------------------PPPPPTTTTB-TTT--B-HHHHHH------------------PPPTT-HHHHHHHHHT-SEEEEEEEEEEEEEEETTEEEETTEEEE-B-TTTHHHHTT--S--EEEEEEEEEEEEEEETTS-EEEEEEEEEEESEEE-SSSSPEEE--HHHHHT-HHHHHHHHHHHTGGGT-PPPP-TT----